Protein AF-0000000080867134 (afdb_homodimer)

Nearest PDB structures (foldseek):
  7kyp-assembly4_N  TM=9.190E-01  e=9.800E-17  Streptococcus pneumoniae D39
  7kyo-assembly1_C-2  TM=9.213E-01  e=9.817E-16  Streptococcus pneumoniae D39
  5b58-assembly1_B  TM=7.676E-01  e=1.416E-04  Burkholderia cenocepacia J2315
  4g1u-assembly1_B  TM=7.050E-01  e=8.780E-05  Yersinia pestis
  7lb8-assembly1_B  TM=6.379E-01  e=5.220E-04  Escherichia coli K-12

Foldseek 3Di:
DDLVVLCPDPLLVQLLLLLLLLLQLLLQLLLLCVLQVNLLLLLLLLLLLLQLLLVLCVVVVDPPLVSSLVRSLVRSLVLSVQLVCCVVVHVDDSVVSSVVSSCVSNVNNVVSLVVVVVVPDPCNVVSVCLAFADSSPRDPVLSVVSVVLSVVLVVVCVVCVVVSVCLSPPVPVSVVVVHPSVVVVSVSSSSSSSSSSSCSRNGHSNLSSLSNHLLLLLLVLADDDSVSSSVSSSVLSSVLSSVLSSVPSVDPPDRSNVSSSVSSNVSNLVSLCPRPPRHPVVVVVVVVVVVLVVLLLVLLLVLLVVCVVVVHQFDFAAQVVSCVVVVHRCVVSLVVCVVVVQKDWDADPPPDPDDRTTITGDPVSNVVNVVSCVVVVVVVD/DDLVVLCPDPLLVLLLLLLLLLLQLLLQLLLLCVLQVNLLLLLLLLLLLLQLLLVLCVVVVDPPLVSSLVRSLVRSLVLSVQLVCCVVVHVDDSVVSSVVSSCVSNVNNVVSLVVVVVVPDPCNVVSVCLAFADSSPRDPVLSVVSVVLSVVLVVVCVVCVVVSVCCSNPVPVCVVVVHPSVVVVSVSSSSSSSSSSSCSRNGHSNLSSLSNHLLLLLLVLADDDSVSSSVSSSVLSSVLSNVLSSVPSVDPPDRSNVSSSVSSNVSSLVSQCPRPPRHPVVVVVVVVVVVLVVLLLVLLLVLLVVCVVVVHQFDFAAQVVSCVVVVHRCVVSLVVCVVVVQKDWDADPDPDPDDRTTITGDPVSNVVNVVSCVVVVVVVD

Structure (mmCIF, N/CA/C/O backbone):
data_AF-0000000080867134-model_v1
#
loop_
_entity.id
_entity.type
_entity.pdbx_description
1 polymer 'Metal ABC transporter permease'
#
loop_
_atom_site.group_PDB
_atom_site.id
_atom_site.type_symbol
_atom_site.label_atom_id
_atom_site.label_alt_id
_atom_site.label_comp_id
_atom_site.label_asym_id
_atom_site.label_entity_id
_atom_site.label_seq_id
_atom_site.pdbx_PDB_ins_code
_atom_site.Cartn_x
_atom_site.Cartn_y
_atom_site.Cartn_z
_atom_site.occupancy
_atom_site.B_iso_or_equiv
_atom_site.auth_seq_id
_atom_site.auth_comp_id
_atom_site.auth_asym_id
_atom_site.auth_atom_id
_atom_site.pdbx_PDB_model_num
ATOM 1 N N . MET A 1 1 ? -21.453 -32.844 6.188 1 52.16 1 MET A N 1
ATOM 2 C CA . MET A 1 1 ? -20.531 -33.125 7.277 1 52.16 1 MET A CA 1
ATOM 3 C C . MET A 1 1 ? -20.672 -32.094 8.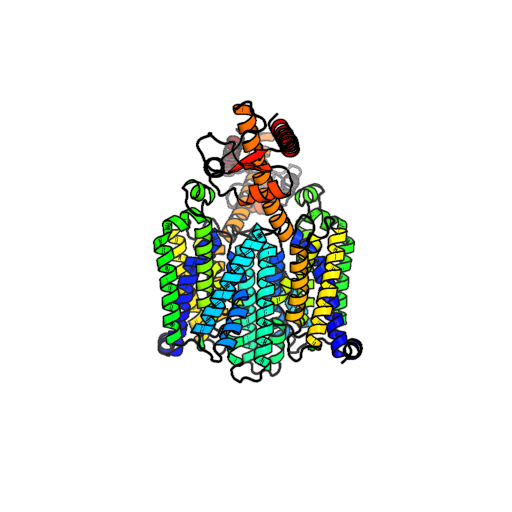391 1 52.16 1 MET A C 1
ATOM 5 O O . MET A 1 1 ? -20.797 -30.891 8.133 1 52.16 1 MET A O 1
ATOM 9 N N . SER A 1 2 ? -21.016 -32.406 9.539 1 59 2 SER A N 1
ATOM 10 C CA . SER A 1 2 ? -21.219 -31.562 10.711 1 59 2 SER A CA 1
ATOM 11 C C . SER A 1 2 ? -19.969 -30.781 11.062 1 59 2 SER A C 1
ATOM 13 O O . SER A 1 2 ? -18.859 -31.188 10.695 1 59 2 SER A O 1
ATOM 15 N N . VAL A 1 3 ? -20.047 -29.5 11.375 1 64.44 3 VAL A N 1
ATOM 16 C CA . VAL A 1 3 ? -18.938 -28.641 11.82 1 64.44 3 VAL A CA 1
ATOM 17 C C . VAL A 1 3 ? -18.031 -29.422 12.766 1 64.44 3 VAL A C 1
ATOM 19 O O . VAL A 1 3 ? -16.812 -29.297 12.711 1 64.44 3 VAL A O 1
ATOM 22 N N . VAL A 1 4 ? -18.641 -30.328 13.484 1 60.44 4 VAL A N 1
ATOM 23 C CA . VAL A 1 4 ? -17.906 -31.109 14.484 1 60.44 4 VAL A CA 1
ATOM 24 C C . VAL A 1 4 ? -17.078 -32.188 13.789 1 60.44 4 VAL A C 1
ATOM 26 O O . VAL A 1 4 ? -15.938 -32.438 14.188 1 60.44 4 VAL A O 1
ATOM 29 N N . GLU A 1 5 ? -17.594 -32.75 12.891 1 63.44 5 GLU A N 1
ATOM 30 C CA . GLU A 1 5 ? -16.859 -33.75 12.133 1 63.44 5 GLU A CA 1
ATOM 31 C C . GLU A 1 5 ? -15.688 -33.125 11.367 1 63.44 5 GLU A C 1
ATOM 33 O O . GLU A 1 5 ? -14.625 -33.75 11.242 1 63.44 5 GLU A O 1
ATOM 38 N N . LEU A 1 6 ? -15.906 -31.984 10.977 1 65.31 6 LEU A N 1
ATOM 39 C CA . LEU A 1 6 ? -14.891 -31.25 10.234 1 65.31 6 LEU A CA 1
ATOM 40 C C . LEU A 1 6 ? -13.719 -30.875 11.141 1 65.31 6 LEU A C 1
ATOM 42 O O . LEU A 1 6 ? -12.555 -30.969 10.734 1 65.31 6 LEU A O 1
ATOM 46 N N . LEU A 1 7 ? -14.102 -30.609 12.398 1 65.25 7 LEU A N 1
ATOM 47 C CA . LEU A 1 7 ? -13.07 -30.234 13.352 1 65.25 7 LEU A CA 1
ATOM 48 C C . LEU A 1 7 ? -12.297 -31.453 13.844 1 65.25 7 LEU A C 1
ATOM 50 O O . LEU A 1 7 ? -11.242 -31.312 14.469 1 65.25 7 LEU A O 1
ATOM 54 N N . SER A 1 8 ? -12.797 -32.531 13.469 1 68 8 SER A N 1
ATOM 55 C CA . SER A 1 8 ? -12.133 -33.75 13.898 1 68 8 SER A CA 1
ATOM 56 C C . SER A 1 8 ? -11.039 -34.156 12.922 1 68 8 SER A C 1
ATOM 58 O O . SER A 1 8 ? -10.172 -34.969 13.258 1 68 8 SER A O 1
ATOM 60 N N . ASP A 1 9 ? -11.07 -33.562 11.891 1 77.75 9 ASP A N 1
ATOM 61 C CA . ASP A 1 9 ? -10.016 -33.844 10.922 1 77.75 9 ASP A CA 1
ATOM 62 C C . ASP A 1 9 ? -8.727 -33.125 11.289 1 77.75 9 ASP A C 1
ATOM 64 O O . ASP A 1 9 ? -8.75 -31.938 11.656 1 77.75 9 ASP A O 1
ATOM 68 N N . TYR A 1 10 ? -7.73 -33.844 11.422 1 78.19 10 TYR A N 1
ATOM 69 C CA . TYR A 1 10 ? -6.41 -33.375 11.844 1 78.19 10 TYR A CA 1
ATOM 70 C C . TYR A 1 10 ? -5.98 -32.156 11.039 1 78.19 10 TYR A C 1
ATOM 72 O O . TYR A 1 10 ? -5.504 -31.188 11.602 1 78.19 10 TYR A O 1
ATOM 80 N N . THR A 1 11 ? -6.242 -32.156 9.844 1 80.25 11 THR A N 1
ATOM 81 C CA . THR A 1 11 ? -5.836 -31.078 8.969 1 80.25 11 THR A CA 1
ATOM 82 C C . THR A 1 11 ? -6.641 -29.828 9.258 1 80.25 11 THR A C 1
ATOM 84 O O . THR A 1 11 ? -6.086 -28.719 9.32 1 80.25 11 THR A O 1
ATOM 87 N N . ILE A 1 12 ? -7.887 -30.047 9.531 1 83.19 12 ILE A N 1
ATOM 88 C CA . ILE A 1 12 ? -8.75 -28.906 9.781 1 83.19 12 ILE A CA 1
ATOM 89 C C . ILE A 1 12 ? -8.414 -28.297 11.141 1 83.19 12 ILE A C 1
ATOM 91 O O . ILE A 1 12 ? -8.422 -27.062 11.297 1 83.19 12 ILE A O 1
ATOM 95 N N . GLN A 1 13 ? -8.078 -29.062 12.047 1 86.06 13 GLN A N 1
ATOM 96 C CA . GLN A 1 13 ? -7.691 -28.578 13.367 1 86.06 13 GLN A CA 1
ATOM 97 C C . GLN A 1 13 ? -6.43 -27.719 13.289 1 86.06 13 GLN A C 1
ATOM 99 O O . GLN A 1 13 ? -6.328 -26.688 13.961 1 86.06 13 GLN A O 1
ATOM 104 N N . ASN A 1 14 ? -5.543 -28.172 12.516 1 87.06 14 ASN A N 1
ATOM 105 C CA . ASN A 1 14 ? -4.297 -27.422 12.359 1 87.06 14 ASN A CA 1
ATOM 106 C C . ASN A 1 14 ? -4.527 -26.078 11.672 1 87.06 14 ASN A C 1
ATOM 108 O O . ASN A 1 14 ? -3.963 -25.062 12.086 1 87.06 14 ASN A O 1
ATOM 112 N N . VAL A 1 15 ? -5.359 -26.141 10.734 1 87.12 15 VAL A N 1
ATOM 113 C CA . VAL A 1 15 ? -5.629 -24.922 9.969 1 87.12 15 VAL A CA 1
ATOM 114 C C . VAL A 1 15 ? -6.391 -23.922 10.844 1 87.12 15 VAL A C 1
ATOM 116 O O . VAL A 1 15 ? -6.086 -22.734 10.844 1 87.12 15 VAL A O 1
ATOM 119 N N . VAL A 1 16 ? -7.281 -24.438 11.617 1 89.62 16 VAL A N 1
ATOM 120 C CA . VAL A 1 16 ? -8.086 -23.578 12.484 1 89.62 16 VAL A CA 1
ATOM 121 C C . VAL A 1 16 ? -7.211 -22.984 13.586 1 89.62 16 VAL A C 1
ATOM 123 O O . VAL A 1 16 ? -7.324 -21.812 13.914 1 89.62 16 VAL A O 1
ATOM 126 N N . ALA A 1 17 ? -6.383 -23.766 14.117 1 90.94 17 ALA A N 1
ATOM 127 C CA . ALA A 1 17 ? -5.469 -23.297 15.156 1 90.94 17 ALA A CA 1
ATOM 128 C C . ALA A 1 17 ? -4.512 -22.25 14.609 1 90.94 17 ALA A C 1
ATOM 130 O O . ALA A 1 17 ? -4.234 -21.234 15.273 1 90.94 17 ALA A O 1
ATOM 131 N N . GLY A 1 18 ? -4.051 -22.5 13.438 1 90 18 GLY A N 1
ATOM 132 C CA . GLY A 1 18 ? -3.18 -21.531 12.789 1 90 18 GLY A CA 1
ATOM 133 C C . GLY A 1 18 ? -3.871 -20.219 12.492 1 90 18 GLY A C 1
ATOM 134 O O . GLY A 1 18 ? -3.297 -19.141 12.703 1 90 18 GLY A O 1
ATOM 135 N N . ALA A 1 19 ? -5.059 -20.359 12.031 1 91.69 19 ALA A N 1
ATOM 136 C CA . ALA A 1 19 ? -5.836 -19.156 11.719 1 91.69 19 ALA A CA 1
ATOM 137 C C . ALA A 1 19 ? -6.145 -18.359 12.984 1 91.69 19 ALA A C 1
ATOM 139 O O . ALA A 1 19 ? -6.141 -17.125 12.961 1 91.69 19 ALA A O 1
ATOM 140 N N . ALA A 1 20 ? -6.371 -19.078 14.023 1 93.31 20 ALA A N 1
ATOM 141 C CA . ALA A 1 20 ? -6.645 -18.422 15.297 1 93.31 20 ALA A CA 1
ATOM 142 C C . ALA A 1 20 ? -5.414 -17.672 15.812 1 93.31 20 ALA A C 1
ATOM 144 O O . ALA A 1 20 ? -5.523 -16.547 16.297 1 93.31 20 ALA A O 1
ATOM 145 N N . LEU A 1 21 ? -4.309 -18.297 15.727 1 93.31 21 LEU A N 1
ATOM 146 C CA . LEU A 1 21 ? -3.064 -17.672 16.156 1 93.31 21 LEU A CA 1
ATOM 147 C C . LEU A 1 21 ? -2.742 -16.438 15.32 1 93.31 21 LEU A C 1
ATOM 149 O O . LEU A 1 21 ? -2.342 -15.406 15.852 1 93.31 21 LEU A O 1
ATOM 153 N N . LEU A 1 22 ? -2.953 -16.609 14.055 1 91.88 22 LEU A N 1
ATOM 154 C CA . LEU A 1 22 ? -2.736 -15.492 13.141 1 91.88 22 LEU A CA 1
ATOM 155 C C . LEU A 1 22 ? -3.674 -14.336 13.469 1 91.88 22 LEU A C 1
ATOM 157 O O . LEU A 1 22 ? -3.248 -13.172 13.492 1 91.88 22 LEU A O 1
ATOM 161 N N . GLY A 1 23 ? -4.91 -14.711 13.664 1 93.88 23 GLY A N 1
ATOM 162 C CA . GLY A 1 23 ? -5.883 -13.688 14.008 1 93.88 23 GLY A CA 1
ATOM 163 C C . GLY A 1 23 ? -5.547 -12.961 15.297 1 93.88 23 GLY A C 1
ATOM 164 O O . GLY A 1 23 ? -5.734 -11.742 15.398 1 93.88 23 GLY A O 1
ATOM 165 N N . LEU A 1 24 ? -5.031 -13.664 16.219 1 94.75 24 LEU A N 1
ATOM 166 C CA . LEU A 1 24 ? -4.684 -13.109 17.516 1 94.75 24 LEU A CA 1
ATOM 167 C C . LEU A 1 24 ? -3.527 -12.117 17.391 1 94.75 24 LEU A C 1
ATOM 169 O O . LEU A 1 24 ? -3.637 -10.969 17.828 1 94.75 24 LEU A O 1
ATOM 173 N N . VAL A 1 25 ? -2.502 -12.539 16.766 1 94.12 25 VAL A N 1
ATOM 174 C CA . VAL A 1 25 ? -1.304 -11.711 16.688 1 94.12 25 VAL A CA 1
ATOM 175 C C . VAL A 1 25 ? -1.564 -10.523 15.766 1 94.12 25 VAL A C 1
ATOM 177 O O . VAL A 1 25 ? -1.157 -9.398 16.062 1 94.12 25 VAL A O 1
ATOM 180 N N . SER A 1 26 ? -2.236 -10.734 14.68 1 93.06 26 SER A N 1
ATOM 181 C CA . SER A 1 26 ? -2.523 -9.656 13.734 1 93.06 26 SER A CA 1
ATOM 182 C C . SER A 1 26 ? -3.502 -8.648 14.328 1 93.06 26 SER A C 1
ATOM 184 O O . SER A 1 26 ? -3.393 -7.449 14.078 1 93.06 26 SER A O 1
ATOM 186 N N . GLY A 1 27 ? -4.449 -9.18 15.062 1 93.5 27 GLY A N 1
ATOM 187 C CA . GLY A 1 27 ? -5.387 -8.281 15.719 1 93.5 27 GLY A CA 1
ATOM 188 C C . GLY A 1 27 ? -4.723 -7.34 16.703 1 93.5 27 GLY A C 1
ATOM 189 O O . GLY A 1 27 ? -4.949 -6.129 16.672 1 93.5 27 GLY A O 1
ATOM 190 N N . VAL A 1 28 ? -3.861 -7.852 17.5 1 94.69 28 VAL A N 1
ATOM 191 C CA . VAL A 1 28 ? -3.213 -7.078 18.547 1 94.69 28 VAL A CA 1
ATOM 192 C C . VAL A 1 28 ? -2.215 -6.098 17.938 1 94.69 28 VAL A C 1
ATOM 194 O O . VAL A 1 28 ? -2.275 -4.895 18.188 1 94.69 28 VAL A O 1
ATOM 197 N N . LEU A 1 29 ? -1.402 -6.613 17.094 1 92.94 29 LEU A N 1
ATOM 198 C CA . LEU A 1 29 ? -0.36 -5.77 16.516 1 92.94 29 LEU A CA 1
ATOM 199 C C . LEU A 1 29 ? -0.943 -4.82 15.477 1 92.94 29 LEU A C 1
ATOM 201 O O . LEU A 1 29 ? -0.437 -3.709 15.289 1 92.94 29 LEU A O 1
ATOM 205 N N . GLY A 1 30 ? -1.956 -5.305 14.828 1 92.25 30 GLY A N 1
ATOM 206 C CA . GLY A 1 30 ? -2.623 -4.465 13.844 1 92.25 30 GLY A CA 1
ATOM 207 C C . GLY A 1 30 ? -3.213 -3.201 14.43 1 92.25 30 GLY A C 1
ATOM 208 O O . GLY A 1 30 ? -3.25 -2.158 13.773 1 92.25 30 GLY A O 1
ATOM 209 N N . THR A 1 31 ? -3.658 -3.234 15.656 1 93.12 31 THR A N 1
ATOM 210 C CA . THR A 1 31 ? -4.23 -2.072 16.328 1 93.12 31 THR A CA 1
ATOM 211 C C . THR A 1 31 ? -3.189 -0.961 16.453 1 93.12 31 THR A C 1
ATOM 213 O O . THR A 1 31 ? -3.484 0.207 16.188 1 93.12 31 THR A O 1
ATOM 216 N N . PHE A 1 32 ? -2.039 -1.331 16.781 1 91 32 PHE A N 1
ATOM 217 C CA . PHE A 1 32 ? -0.985 -0.336 16.938 1 91 32 PHE A CA 1
ATOM 218 C C . PHE A 1 32 ? -0.553 0.207 15.578 1 91 32 PHE A C 1
ATOM 220 O O . PHE A 1 32 ? -0.25 1.396 15.445 1 91 32 PHE A O 1
ATOM 227 N N . ALA A 1 33 ? -0.573 -0.663 14.633 1 88.25 33 ALA A N 1
ATOM 228 C CA . ALA A 1 33 ? -0.184 -0.241 13.289 1 88.25 33 ALA A CA 1
ATOM 229 C C . ALA A 1 33 ? -1.191 0.748 12.711 1 88.25 33 ALA A C 1
ATOM 231 O O . ALA A 1 33 ? -0.809 1.75 12.102 1 88.25 33 ALA A O 1
ATOM 232 N N . VAL A 1 34 ? -2.434 0.5 12.945 1 87.56 34 VAL A N 1
ATOM 233 C CA . VAL A 1 34 ? -3.496 1.35 12.414 1 87.56 34 VAL A CA 1
ATOM 234 C C . VAL A 1 34 ? -3.498 2.689 13.141 1 87.56 34 VAL A C 1
ATOM 236 O O . VAL A 1 34 ? -3.654 3.742 12.523 1 87.56 34 VAL A O 1
ATOM 239 N N . LEU A 1 35 ? -3.252 2.705 14.406 1 86.56 35 LEU A N 1
ATOM 240 C CA . LEU A 1 35 ? -3.266 3.926 15.203 1 86.56 35 LEU A CA 1
ATOM 241 C C . LEU A 1 35 ? -2.092 4.828 14.836 1 86.56 35 LEU A C 1
ATOM 243 O O . LEU A 1 35 ? -2.201 6.055 14.906 1 86.56 35 LEU A O 1
ATOM 247 N N . ARG A 1 36 ? -1.075 4.145 14.391 1 83.94 36 ARG A N 1
ATOM 248 C CA . ARG A 1 36 ? 0.116 4.914 14.039 1 83.94 36 ARG A CA 1
ATOM 249 C C . ARG A 1 36 ? 0.132 5.25 12.555 1 83.94 36 ARG A C 1
ATOM 251 O O . ARG A 1 36 ? 1.113 5.797 12.047 1 83.94 36 ARG A O 1
ATOM 258 N N . GLN A 1 37 ? -0.841 4.891 11.82 1 81.62 37 GLN A N 1
ATOM 259 C CA . GLN A 1 37 ? -0.986 5.152 10.391 1 81.62 37 GLN A CA 1
ATOM 260 C C . GLN A 1 37 ? 0.133 4.488 9.594 1 81.62 37 GLN A C 1
ATOM 262 O O . GLN A 1 37 ? 0.739 5.117 8.727 1 81.62 37 GLN A O 1
ATOM 267 N N . GLN A 1 38 ? 0.43 3.293 10.031 1 80 38 GLN A N 1
ATOM 268 C CA . GLN A 1 38 ? 1.457 2.492 9.375 1 80 38 GLN A CA 1
ATOM 269 C C . GLN A 1 38 ? 0.881 1.177 8.859 1 80 38 GLN A C 1
ATOM 271 O O . GLN A 1 38 ? 1.537 0.135 8.93 1 80 38 GLN A O 1
ATOM 276 N N . SER A 1 39 ? -0.317 1.289 8.461 1 80.44 39 SER A N 1
ATOM 277 C CA . SER A 1 39 ? -0.999 0.071 8.031 1 80.44 39 SER A CA 1
ATOM 278 C C . SER A 1 39 ? -0.386 -0.489 6.754 1 80.44 39 SER A C 1
ATOM 280 O O . SER A 1 39 ? -0.326 -1.706 6.57 1 80.44 39 SER A O 1
ATOM 282 N N . LEU A 1 40 ? 0.168 0.458 5.965 1 82.19 40 LEU A N 1
ATOM 283 C CA . LEU A 1 40 ? 0.701 0.026 4.676 1 82.19 40 LEU A CA 1
ATOM 284 C C . LEU A 1 40 ? 2.131 -0.485 4.824 1 82.19 40 LEU A C 1
ATOM 286 O O . LEU A 1 40 ? 2.678 -1.083 3.895 1 82.19 40 LEU A O 1
ATOM 290 N N . LEU A 1 41 ? 2.621 -0.274 6.023 1 83.62 41 LEU A N 1
ATOM 291 C CA . LEU A 1 41 ? 3.928 -0.846 6.324 1 83.62 41 LEU A CA 1
ATOM 292 C C . LEU A 1 41 ? 3.867 -2.369 6.328 1 83.62 41 LEU A C 1
ATOM 294 O O . LEU A 1 41 ? 4.805 -3.033 5.875 1 83.62 41 LEU A O 1
ATOM 298 N N . GLY A 1 42 ? 2.789 -2.875 6.879 1 83.62 42 GLY A N 1
ATOM 299 C CA . GLY A 1 42 ? 2.59 -4.316 6.859 1 83.62 42 GLY A CA 1
ATOM 300 C C . GLY A 1 42 ? 2.59 -4.898 5.457 1 83.62 42 GLY A C 1
ATOM 301 O O . GLY A 1 42 ? 3.143 -5.977 5.23 1 83.62 42 GLY A O 1
ATOM 302 N N . ASP A 1 43 ? 2.043 -4.156 4.613 1 86.56 43 ASP A N 1
ATOM 303 C CA . ASP A 1 43 ? 2 -4.594 3.219 1 86.56 43 ASP A CA 1
ATOM 304 C C . ASP A 1 43 ? 3.402 -4.652 2.619 1 86.56 43 ASP A C 1
ATOM 306 O O . ASP A 1 43 ? 3.748 -5.613 1.931 1 86.56 43 ASP A O 1
ATOM 310 N N . THR A 1 44 ? 4.125 -3.633 2.861 1 88.25 44 THR A N 1
ATOM 311 C CA . THR A 1 44 ? 5.496 -3.562 2.373 1 88.25 44 THR A CA 1
ATOM 312 C C . THR A 1 44 ? 6.332 -4.703 2.947 1 88.25 44 THR A C 1
ATOM 314 O O . THR A 1 44 ? 7.074 -5.367 2.217 1 88.25 44 THR A O 1
ATOM 317 N N . MET A 1 45 ? 6.113 -4.977 4.129 1 89.25 45 MET A N 1
ATOM 318 C CA . MET A 1 45 ? 6.91 -6 4.801 1 89.25 45 MET A CA 1
ATOM 319 C C . MET A 1 45 ? 6.547 -7.391 4.289 1 89.25 45 MET A C 1
ATOM 321 O O . MET A 1 45 ? 7.418 -8.25 4.137 1 89.25 45 MET A O 1
ATOM 325 N N . SER A 1 46 ? 5.312 -7.586 4.09 1 89.12 46 SER A N 1
ATOM 326 C CA . SER A 1 46 ? 4.875 -8.891 3.611 1 89.12 46 SER A CA 1
ATOM 327 C C . SER A 1 46 ? 5.449 -9.195 2.229 1 89.12 46 SER A C 1
ATOM 329 O O . SER A 1 46 ? 5.875 -10.32 1.959 1 89.12 46 SER A O 1
ATOM 331 N N . HIS A 1 47 ? 5.465 -8.242 1.432 1 88.81 47 HIS A N 1
ATOM 332 C CA . HIS A 1 47 ? 6.031 -8.43 0.102 1 88.81 47 HIS A CA 1
ATOM 333 C C . HIS A 1 47 ? 7.551 -8.562 0.165 1 88.81 47 HIS A C 1
ATOM 335 O O . HIS A 1 47 ? 8.141 -9.328 -0.602 1 88.81 47 HIS A O 1
ATOM 341 N N . ALA A 1 48 ? 8.086 -7.836 1.051 1 92 48 ALA A N 1
ATOM 342 C CA . ALA A 1 48 ? 9.539 -7.863 1.198 1 92 48 ALA A CA 1
ATOM 343 C C . ALA A 1 48 ? 10 -9.172 1.835 1 92 48 ALA A C 1
ATOM 345 O O . ALA A 1 48 ? 11.195 -9.477 1.834 1 92 48 ALA A O 1
ATOM 346 N N . ALA A 1 49 ? 9.117 -9.883 2.312 1 89.75 49 ALA A N 1
ATOM 347 C CA . ALA A 1 49 ? 9.453 -11.164 2.93 1 89.75 49 ALA A CA 1
ATOM 348 C C . ALA A 1 49 ? 9.742 -12.227 1.872 1 89.75 49 ALA A C 1
ATOM 350 O O . ALA A 1 49 ? 10.406 -13.227 2.15 1 89.75 49 ALA A O 1
ATOM 351 N N . LEU A 1 50 ? 9.328 -12.039 0.7 1 87.38 50 LEU A N 1
ATOM 352 C CA . LEU A 1 50 ? 9.422 -13.047 -0.347 1 87.38 50 LEU A CA 1
ATOM 353 C C . LEU A 1 50 ? 10.883 -13.352 -0.683 1 87.38 50 LEU A C 1
ATOM 355 O O . LEU A 1 50 ? 11.281 -14.516 -0.765 1 87.38 50 LEU A O 1
ATOM 359 N N . PRO A 1 51 ? 11.68 -12.32 -0.921 1 90 51 PRO A N 1
ATOM 360 C CA . PRO A 1 51 ? 13.078 -12.656 -1.194 1 90 51 PRO A CA 1
ATOM 361 C C . PRO A 1 51 ? 13.742 -13.414 -0.047 1 90 51 PRO A C 1
ATOM 363 O O . PRO A 1 51 ? 14.609 -14.258 -0.28 1 90 51 PRO A O 1
ATOM 366 N N . GLY A 1 52 ? 13.375 -13.117 1.139 1 89.12 52 GLY A N 1
ATOM 367 C CA . GLY A 1 52 ? 13.906 -13.852 2.279 1 89.12 52 GLY A CA 1
ATOM 368 C C . GLY A 1 52 ? 13.461 -15.305 2.309 1 89.12 52 GLY A C 1
ATOM 369 O O . GLY A 1 52 ? 14.25 -16.188 2.648 1 89.12 52 GLY A O 1
ATOM 370 N N . VAL A 1 53 ? 12.234 -15.508 1.942 1 84.62 53 VAL A N 1
ATOM 371 C CA . VAL A 1 53 ? 11.719 -16.875 1.85 1 84.62 53 VAL A CA 1
ATOM 372 C C . VAL A 1 53 ? 12.492 -17.641 0.786 1 84.62 53 VAL A C 1
ATOM 374 O O . VAL A 1 53 ? 12.883 -18.797 1.008 1 84.62 53 VAL A O 1
ATOM 377 N N . CYS A 1 54 ? 12.727 -16.984 -0.319 1 86.19 54 CYS A N 1
ATOM 378 C CA . CYS A 1 54 ? 13.438 -17.625 -1.418 1 86.19 54 CYS A CA 1
ATOM 379 C C . CYS A 1 54 ? 14.891 -17.891 -1.045 1 86.19 54 CYS A C 1
ATOM 381 O O . CYS A 1 54 ? 15.422 -18.953 -1.325 1 86.19 54 CYS A O 1
ATOM 383 N N . LEU A 1 55 ? 15.453 -16.938 -0.418 1 86.94 55 LEU A N 1
ATOM 384 C CA . LEU A 1 55 ? 16.844 -17.094 0.003 1 86.94 55 LEU A CA 1
ATOM 385 C C . LEU A 1 55 ? 16.953 -18.188 1.064 1 86.94 55 LEU A C 1
ATOM 387 O O . LEU A 1 55 ? 17.922 -18.953 1.058 1 86.94 55 LEU A O 1
ATOM 391 N N . GLY A 1 56 ? 16.047 -18.156 2 1 83.06 56 GLY A N 1
ATOM 392 C CA . GLY A 1 56 ? 16.031 -19.219 2.994 1 83.06 56 GLY A CA 1
ATOM 393 C C . GLY A 1 56 ? 15.898 -20.594 2.385 1 83.06 56 GLY A C 1
ATOM 394 O O . GLY A 1 56 ? 16.531 -21.547 2.844 1 83.06 56 GLY A O 1
ATOM 395 N N . PHE A 1 57 ? 15.094 -20.672 1.34 1 79.5 57 PHE A N 1
ATOM 396 C CA . PHE A 1 57 ? 14.898 -21.938 0.638 1 79.5 57 PHE A CA 1
ATOM 397 C C . PHE A 1 57 ? 16.172 -22.359 -0.074 1 79.5 57 PHE A C 1
ATOM 399 O O . PHE A 1 57 ? 16.531 -23.547 -0.063 1 79.5 57 PHE A O 1
ATOM 406 N N . ILE A 1 58 ? 16.828 -21.438 -0.654 1 80.25 58 ILE A N 1
ATOM 407 C CA . ILE A 1 58 ? 18.047 -21.719 -1.409 1 80.25 58 ILE A CA 1
ATOM 408 C C . ILE A 1 58 ? 19.141 -22.188 -0.456 1 80.25 58 ILE A C 1
ATOM 410 O O . ILE A 1 58 ? 19.875 -23.125 -0.752 1 80.25 58 ILE A O 1
ATOM 414 N N . ILE A 1 59 ? 19.234 -21.516 0.657 1 80.5 59 ILE A N 1
ATOM 415 C CA . ILE A 1 59 ? 20.297 -21.812 1.616 1 80.5 59 ILE A CA 1
ATOM 416 C C . ILE A 1 59 ? 20.016 -23.141 2.307 1 80.5 59 ILE A C 1
ATOM 418 O O . ILE A 1 59 ? 20.922 -23.953 2.488 1 80.5 59 ILE A O 1
ATOM 422 N N . ALA A 1 60 ? 18.797 -23.297 2.75 1 74.31 60 ALA A N 1
ATOM 423 C CA . ALA A 1 60 ? 18.453 -24.516 3.486 1 74.31 60 ALA A CA 1
ATOM 424 C C . ALA A 1 60 ? 18.359 -25.719 2.549 1 74.31 60 ALA A C 1
ATOM 426 O O . ALA A 1 60 ? 18.609 -26.859 2.963 1 74.31 60 ALA A O 1
ATOM 427 N N . GLY A 1 61 ? 18.266 -25.453 1.264 1 63.66 61 GLY A N 1
ATOM 428 C CA . GLY A 1 61 ? 18.172 -26.531 0.288 1 63.66 61 GLY A CA 1
ATOM 429 C C . GLY A 1 61 ? 16.906 -27.359 0.445 1 63.66 61 GLY A C 1
ATOM 430 O O . GLY A 1 61 ? 16.562 -28.156 -0.436 1 63.66 61 GLY A O 1
ATOM 431 N N . THR A 1 62 ? 16.375 -27.375 1.746 1 62.69 62 THR A N 1
ATOM 432 C CA . THR A 1 62 ? 15.18 -28.141 2.025 1 62.69 62 THR A CA 1
ATOM 433 C C . THR A 1 62 ? 14.055 -27.234 2.531 1 62.69 62 THR A C 1
ATOM 435 O O . THR A 1 62 ? 14.297 -26.078 2.855 1 62.69 62 THR A O 1
ATOM 438 N N . ARG A 1 63 ? 12.867 -27.734 2.453 1 63.44 63 ARG A N 1
ATOM 439 C CA . ARG A 1 63 ? 11.672 -27.031 2.895 1 63.44 63 ARG A CA 1
ATOM 440 C C . ARG A 1 63 ? 11.641 -26.906 4.414 1 63.44 63 ARG A C 1
ATOM 442 O O . ARG A 1 63 ? 10.633 -27.234 5.043 1 63.44 63 ARG A O 1
ATOM 449 N N . GLU A 1 64 ? 12.797 -26.625 4.902 1 68.38 64 GLU A N 1
ATOM 450 C CA . GLU A 1 64 ? 12.734 -26.406 6.344 1 68.38 64 GLU A CA 1
ATOM 451 C C . GLU A 1 64 ? 12.102 -25.047 6.66 1 68.38 64 GLU A C 1
ATOM 453 O O . GLU A 1 64 ? 12.641 -24 6.297 1 68.38 64 GLU A O 1
ATOM 458 N N . ILE A 1 65 ? 11.031 -25.016 7.266 1 69.19 65 ILE A N 1
ATOM 459 C CA . ILE A 1 65 ? 10.18 -23.859 7.527 1 69.19 65 ILE A CA 1
ATOM 460 C C . ILE A 1 65 ? 10.922 -22.859 8.414 1 69.19 65 ILE A C 1
ATOM 462 O O . ILE A 1 65 ? 10.758 -21.656 8.266 1 69.19 65 ILE A O 1
ATOM 466 N N . GLY A 1 66 ? 11.859 -23.438 9.242 1 72.56 66 GLY A N 1
ATOM 467 C CA . GLY A 1 66 ? 12.586 -22.547 10.133 1 72.56 66 GLY A CA 1
ATOM 468 C C . GLY A 1 66 ? 13.484 -21.562 9.398 1 72.56 66 GLY A C 1
ATOM 469 O O . GLY A 1 66 ? 13.461 -20.359 9.672 1 72.56 66 GLY A O 1
ATOM 470 N N . SER A 1 67 ? 14.211 -22.094 8.406 1 77.75 67 SER A N 1
ATOM 471 C CA . SER A 1 67 ? 15.117 -21.25 7.641 1 77.75 67 SER A CA 1
ATOM 472 C C . SER A 1 67 ? 14.344 -20.281 6.75 1 77.75 67 SER A C 1
ATOM 474 O O . SER A 1 67 ? 14.75 -19.141 6.578 1 77.75 67 SER A O 1
ATOM 476 N N . ILE A 1 68 ? 13.242 -20.734 6.32 1 80.69 68 ILE A N 1
ATOM 477 C CA . ILE A 1 68 ? 12.406 -19.922 5.445 1 80.69 68 ILE A CA 1
ATOM 478 C C . ILE A 1 68 ? 11.797 -18.766 6.238 1 80.69 68 ILE A C 1
ATOM 480 O O . ILE A 1 68 ? 11.812 -17.609 5.781 1 80.69 68 ILE A O 1
ATOM 484 N N . LEU A 1 69 ? 11.43 -19.047 7.414 1 81.06 69 LEU A N 1
ATOM 485 C CA . LEU A 1 69 ? 10.805 -18.031 8.258 1 81.06 69 LEU A CA 1
ATOM 486 C C . LEU A 1 69 ? 11.836 -17 8.711 1 81.06 69 LEU A C 1
ATOM 488 O O . LEU A 1 69 ? 11.531 -15.812 8.789 1 81.06 69 LEU A O 1
ATOM 492 N N . LEU A 1 70 ? 12.961 -17.484 8.938 1 83.88 70 LEU A N 1
ATOM 493 C CA . LEU A 1 70 ? 14.023 -16.578 9.344 1 83.88 70 LEU A CA 1
ATOM 494 C C . LEU A 1 70 ? 14.422 -15.664 8.195 1 83.88 70 LEU A C 1
ATOM 496 O O . LEU A 1 70 ? 14.734 -14.484 8.406 1 83.88 70 LEU A O 1
ATOM 500 N N . GLY A 1 71 ? 14.531 -16.266 7.078 1 86.88 71 GLY A N 1
ATOM 501 C CA . GLY A 1 71 ? 14.812 -15.445 5.91 1 86.88 71 GLY A CA 1
ATOM 502 C C . GLY A 1 71 ? 13.75 -14.383 5.656 1 86.88 71 GLY A C 1
ATOM 503 O O . GLY A 1 71 ? 14.078 -13.234 5.371 1 86.88 71 GLY A O 1
ATOM 504 N N . ALA A 1 72 ? 12.484 -14.805 5.801 1 87.94 72 ALA A N 1
ATOM 505 C CA . ALA A 1 72 ? 11.367 -13.883 5.625 1 87.94 72 ALA A CA 1
ATOM 506 C C . ALA A 1 72 ? 11.43 -12.742 6.637 1 87.94 72 ALA A C 1
ATOM 508 O O . ALA A 1 72 ? 11.211 -11.578 6.285 1 87.94 72 ALA A O 1
ATOM 509 N N . LEU A 1 73 ? 11.781 -13.109 7.852 1 87.38 73 LEU A N 1
ATOM 510 C CA . LEU A 1 73 ? 11.883 -12.109 8.906 1 87.38 73 LEU A CA 1
ATOM 511 C C . LEU A 1 73 ? 13.023 -11.141 8.633 1 87.38 73 LEU A C 1
ATOM 513 O O . LEU A 1 73 ? 12.883 -9.93 8.82 1 87.38 73 LEU A O 1
ATOM 517 N N . ALA A 1 74 ? 14.062 -11.664 8.156 1 91 74 ALA A N 1
ATOM 518 C CA . ALA A 1 74 ? 15.25 -10.844 7.91 1 91 74 ALA A CA 1
ATOM 519 C C . ALA A 1 74 ? 14.984 -9.828 6.805 1 91 74 ALA A C 1
ATOM 521 O O . ALA A 1 74 ? 15.25 -8.633 6.977 1 91 74 ALA A O 1
ATOM 522 N N . THR A 1 75 ? 14.453 -10.266 5.75 1 92.69 75 THR A N 1
ATOM 523 C CA . THR A 1 75 ? 14.242 -9.352 4.633 1 92.69 75 THR A CA 1
ATOM 524 C C . THR A 1 75 ? 13.07 -8.422 4.918 1 92.69 75 THR A C 1
ATOM 526 O O . THR A 1 75 ? 13.062 -7.27 4.477 1 92.69 75 THR A O 1
ATOM 529 N N . GLY A 1 76 ? 12.031 -8.953 5.613 1 90.12 76 GLY A N 1
ATOM 530 C CA . GLY A 1 76 ? 10.945 -8.078 6.027 1 90.12 76 GLY A CA 1
ATOM 531 C C . GLY A 1 76 ? 11.391 -6.957 6.945 1 90.12 76 GLY A C 1
ATOM 532 O O . GLY A 1 76 ? 11.023 -5.797 6.742 1 90.12 76 GLY A O 1
ATOM 533 N N . ALA A 1 77 ? 12.195 -7.305 7.875 1 87.75 77 ALA A N 1
ATOM 534 C CA . ALA A 1 77 ? 12.719 -6.309 8.805 1 87.75 77 ALA A CA 1
ATOM 535 C C . ALA A 1 77 ? 13.664 -5.344 8.094 1 87.75 77 ALA A C 1
ATOM 537 O O . ALA A 1 77 ? 13.656 -4.141 8.367 1 87.75 77 ALA A O 1
ATOM 538 N N . LEU A 1 78 ? 14.422 -5.891 7.199 1 90.88 78 LEU A N 1
ATOM 539 C CA . LEU A 1 78 ? 15.336 -5.055 6.426 1 90.88 78 LEU A CA 1
ATOM 540 C C . LEU A 1 78 ? 14.562 -4.039 5.586 1 90.88 78 LEU A C 1
ATOM 542 O O . LEU A 1 78 ? 14.969 -2.879 5.484 1 90.88 78 LEU A O 1
ATOM 546 N N . ALA A 1 79 ? 13.547 -4.504 5.012 1 91.06 79 ALA A N 1
ATOM 547 C CA . ALA A 1 79 ? 12.727 -3.617 4.184 1 91.06 79 ALA A CA 1
ATOM 548 C C . ALA A 1 79 ? 12.125 -2.49 5.016 1 91.06 79 ALA A C 1
ATOM 550 O O . ALA A 1 79 ? 12.062 -1.343 4.566 1 91.06 79 ALA A O 1
ATOM 551 N N . ALA A 1 80 ? 11.688 -2.822 6.191 1 85.56 80 ALA A N 1
ATOM 552 C CA . ALA A 1 80 ? 11.133 -1.81 7.09 1 85.56 80 ALA A CA 1
ATOM 553 C C . ALA A 1 80 ? 12.188 -0.761 7.441 1 85.56 80 ALA A C 1
ATOM 555 O O . ALA A 1 80 ? 11.891 0.437 7.461 1 85.56 80 ALA A O 1
ATOM 556 N N . LEU A 1 81 ? 13.359 -1.238 7.664 1 82.19 81 LEU A N 1
ATOM 557 C CA . LEU A 1 81 ? 14.445 -0.331 8.023 1 82.19 81 LEU A CA 1
ATOM 558 C C . LEU A 1 81 ? 14.852 0.53 6.832 1 82.19 81 LEU A C 1
ATOM 560 O O . LEU A 1 81 ? 15.141 1.719 6.988 1 82.19 81 LEU A O 1
ATOM 564 N N . VAL A 1 82 ? 14.867 -0.059 5.68 1 84.81 82 VAL A N 1
ATOM 565 C CA . VAL A 1 82 ? 15.195 0.674 4.461 1 84.81 82 VAL A CA 1
ATOM 566 C C . VAL A 1 82 ? 14.156 1.76 4.215 1 84.81 82 VAL A C 1
ATOM 568 O O . VAL A 1 82 ? 14.492 2.887 3.85 1 84.81 82 VAL A O 1
ATOM 571 N N . MET A 1 83 ? 12.938 1.361 4.395 1 82.88 83 MET A N 1
ATOM 572 C CA . MET A 1 83 ? 11.852 2.318 4.215 1 82.88 83 MET A CA 1
ATOM 573 C C . MET A 1 83 ? 11.992 3.492 5.176 1 82.88 83 MET A C 1
ATOM 575 O O . MET A 1 83 ? 11.82 4.648 4.785 1 82.88 83 MET A O 1
ATOM 579 N N . LEU A 1 84 ? 12.32 3.195 6.445 1 72.12 84 LEU A N 1
ATOM 580 C CA . LEU A 1 84 ? 12.5 4.238 7.449 1 72.12 84 LEU A CA 1
ATOM 581 C C . LEU A 1 84 ? 13.672 5.141 7.078 1 72.12 84 LEU A C 1
ATOM 583 O O . LEU A 1 84 ? 13.586 6.363 7.215 1 72.12 84 LEU A O 1
ATOM 587 N N . LEU A 1 85 ? 14.688 4.535 6.562 1 73.25 85 LEU A N 1
ATOM 588 C CA . LEU A 1 85 ? 15.875 5.289 6.164 1 73.25 85 LEU A CA 1
ATOM 589 C C . LEU A 1 85 ? 15.578 6.16 4.949 1 73.25 85 LEU A C 1
ATOM 591 O O . LEU A 1 85 ? 16.016 7.309 4.883 1 73.25 85 LEU A O 1
ATOM 595 N N . LEU A 1 86 ? 14.844 5.59 4.027 1 74.75 86 LEU A N 1
ATOM 596 C CA . LEU A 1 86 ? 14.508 6.32 2.812 1 74.75 86 LEU A CA 1
ATOM 597 C C . LEU A 1 86 ? 13.633 7.531 3.129 1 74.75 86 LEU A C 1
ATOM 599 O O . LEU A 1 86 ? 13.805 8.602 2.535 1 74.75 86 LEU A O 1
ATOM 603 N N . THR A 1 87 ? 12.703 7.383 4.02 1 71.06 87 THR A N 1
ATOM 604 C CA . THR A 1 87 ? 11.773 8.461 4.348 1 71.06 87 THR A CA 1
ATOM 605 C C . THR A 1 87 ? 12.461 9.531 5.195 1 71.06 87 THR A C 1
ATOM 607 O O . THR A 1 87 ? 12.102 10.703 5.129 1 71.06 87 THR A O 1
ATOM 610 N N . ARG A 1 88 ? 13.375 9.078 5.949 1 65.19 88 ARG A N 1
ATOM 611 C CA . ARG A 1 88 ? 14.062 10.016 6.828 1 65.19 88 ARG A CA 1
ATOM 612 C C . ARG A 1 88 ? 15.148 10.773 6.078 1 65.19 88 ARG A C 1
ATOM 614 O O . ARG A 1 88 ? 15.375 11.961 6.324 1 65.19 88 ARG A O 1
ATOM 621 N N . MET A 1 89 ? 15.766 10.055 5.242 1 65.75 89 MET A N 1
ATOM 622 C CA . MET A 1 89 ? 16.953 10.625 4.613 1 65.75 89 MET A CA 1
ATOM 623 C C . MET A 1 89 ? 16.609 11.297 3.291 1 65.75 89 MET A C 1
ATOM 625 O O . MET A 1 89 ? 17.422 12.016 2.719 1 65.75 89 MET A O 1
ATOM 629 N N . SER A 1 90 ? 15.461 11.008 2.811 1 66.12 90 SER A N 1
ATOM 630 C CA . SER A 1 90 ? 15.086 11.594 1.529 1 66.12 90 SER A CA 1
ATOM 631 C C . SER A 1 90 ? 13.82 12.438 1.658 1 66.12 90 SER A C 1
ATOM 633 O O . SER A 1 90 ? 13.195 12.469 2.721 1 66.12 90 SER A O 1
ATOM 635 N N . ARG A 1 91 ? 13.625 13.219 0.758 1 66.88 91 ARG A N 1
ATOM 636 C CA . ARG A 1 91 ? 12.422 14.039 0.717 1 66.88 91 ARG A CA 1
ATOM 637 C C . ARG A 1 91 ? 11.242 13.25 0.153 1 66.88 91 ARG A C 1
ATOM 639 O O . ARG A 1 91 ? 10.266 13.844 -0.32 1 66.88 91 ARG A O 1
ATOM 646 N N . LEU A 1 92 ? 11.523 11.945 0.181 1 74.19 92 LEU A N 1
ATOM 647 C CA . LEU A 1 92 ? 10.438 11.125 -0.335 1 74.19 92 LEU A CA 1
ATOM 648 C C . LEU A 1 92 ? 9.266 11.078 0.646 1 74.19 92 LEU A C 1
ATOM 650 O O . LEU A 1 92 ? 9.477 11 1.859 1 74.19 92 LEU A O 1
ATOM 654 N N . LYS A 1 93 ? 8.172 11.234 0.063 1 77.25 93 LYS A N 1
ATOM 655 C CA . LYS A 1 93 ? 6.984 11.047 0.889 1 77.25 93 LYS A CA 1
ATOM 656 C C . LYS A 1 93 ? 6.832 9.594 1.315 1 77.25 93 LYS A C 1
ATOM 658 O O . LYS A 1 93 ? 7.316 8.688 0.633 1 77.25 93 LYS A O 1
ATOM 663 N N . THR A 1 94 ? 6.273 9.32 2.383 1 77.88 94 THR A N 1
ATOM 664 C CA . THR A 1 94 ? 6.129 7.996 2.977 1 77.88 94 THR A CA 1
ATOM 665 C C . THR A 1 94 ? 5.457 7.035 1.999 1 77.88 94 THR A C 1
ATOM 667 O O . THR A 1 94 ? 5.855 5.875 1.889 1 77.88 94 THR A O 1
ATOM 670 N N . ASP A 1 95 ? 4.57 7.523 1.227 1 81.5 95 ASP A N 1
ATOM 671 C CA . ASP A 1 95 ? 3.832 6.668 0.303 1 81.5 95 ASP A CA 1
ATOM 672 C C . ASP A 1 95 ? 4.73 6.168 -0.825 1 81.5 95 ASP A C 1
ATOM 674 O O . ASP A 1 95 ? 4.695 4.988 -1.182 1 81.5 95 ASP A O 1
ATOM 678 N N . ALA A 1 96 ? 5.539 7.078 -1.326 1 80.88 96 ALA A N 1
ATOM 679 C CA . ALA A 1 96 ? 6.461 6.703 -2.395 1 80.88 96 ALA A CA 1
ATOM 680 C C . ALA A 1 96 ? 7.543 5.758 -1.876 1 80.88 96 ALA A C 1
ATOM 682 O O . ALA A 1 96 ? 7.93 4.812 -2.564 1 80.88 96 ALA A O 1
ATOM 683 N N . GLY A 1 97 ? 7.98 6.059 -0.637 1 83.62 97 GLY A N 1
ATOM 684 C CA . GLY A 1 97 ? 8.977 5.191 -0.026 1 83.62 97 GLY A CA 1
ATOM 685 C C . GLY A 1 97 ? 8.477 3.771 0.182 1 83.62 97 GLY A C 1
ATOM 686 O O . GLY A 1 97 ? 9.195 2.811 -0.096 1 83.62 97 GLY A O 1
ATOM 687 N N . LEU A 1 98 ? 7.242 3.686 0.618 1 87.12 98 LEU A N 1
ATOM 688 C CA . LEU A 1 98 ? 6.625 2.379 0.817 1 87.12 98 LEU A CA 1
ATOM 689 C C . LEU A 1 98 ? 6.496 1.632 -0.506 1 87.12 98 LEU A C 1
ATOM 691 O O . LEU A 1 98 ? 6.828 0.447 -0.59 1 87.12 98 LEU A O 1
ATOM 695 N N . GLY A 1 99 ? 6.133 2.344 -1.501 1 83.62 99 GLY A N 1
ATOM 696 C CA . GLY A 1 99 ? 5.941 1.746 -2.812 1 83.62 99 GLY A CA 1
ATOM 697 C C . GLY A 1 99 ? 7.23 1.226 -3.424 1 83.62 99 GLY A C 1
ATOM 698 O O . GLY A 1 99 ? 7.266 0.112 -3.949 1 83.62 99 GLY A O 1
ATOM 699 N N . ILE A 1 100 ? 8.25 1.957 -3.268 1 83.56 100 ILE A N 1
ATOM 700 C CA . ILE A 1 100 ? 9.531 1.588 -3.865 1 83.56 100 ILE A CA 1
ATOM 701 C C . ILE A 1 100 ? 10.117 0.389 -3.125 1 83.56 100 ILE A C 1
ATOM 703 O O . ILE A 1 100 ? 10.609 -0.556 -3.75 1 83.56 100 ILE A O 1
ATOM 707 N N . THR A 1 101 ? 10.086 0.491 -1.836 1 88.19 101 THR A N 1
ATOM 708 C CA . THR A 1 101 ? 10.641 -0.601 -1.041 1 88.19 101 THR A CA 1
ATOM 709 C C . THR A 1 101 ? 9.883 -1.899 -1.307 1 88.19 101 THR A C 1
ATOM 711 O O . THR A 1 101 ? 10.5 -2.949 -1.511 1 88.19 101 THR A O 1
ATOM 714 N N . LEU A 1 102 ? 8.602 -1.813 -1.35 1 88.44 102 LEU A N 1
ATOM 715 C CA . LEU A 1 102 ? 7.758 -2.971 -1.625 1 88.44 102 LEU A CA 1
ATOM 716 C C . LEU A 1 102 ? 8.094 -3.578 -2.982 1 88.44 102 LEU A C 1
ATOM 718 O O . LEU A 1 102 ? 8.32 -4.785 -3.088 1 88.44 102 LEU A O 1
ATOM 722 N N . SER A 1 103 ? 8.234 -2.777 -3.918 1 85.5 103 SER A N 1
ATOM 723 C CA . SER A 1 103 ? 8.398 -3.24 -5.293 1 85.5 103 SER A CA 1
ATOM 724 C C . SER A 1 103 ? 9.789 -3.826 -5.52 1 85.5 103 SER A C 1
ATOM 726 O O . SER A 1 103 ? 9.938 -4.84 -6.207 1 85.5 103 SER A O 1
ATOM 728 N N . VAL A 1 104 ? 10.773 -3.209 -4.934 1 88.12 104 VAL A N 1
ATOM 729 C CA . VAL A 1 104 ? 12.141 -3.67 -5.137 1 88.12 104 VAL A CA 1
ATOM 730 C C . VAL A 1 104 ? 12.328 -5.031 -4.473 1 88.12 104 VAL A C 1
ATOM 732 O O . VAL A 1 104 ? 12.836 -5.969 -5.102 1 88.12 104 VAL A O 1
ATOM 735 N N . PHE A 1 105 ? 11.898 -5.098 -3.293 1 91.69 105 PHE A N 1
ATOM 736 C CA . PHE A 1 105 ? 12.07 -6.355 -2.578 1 91.69 105 PHE A CA 1
ATOM 737 C C . PHE A 1 105 ? 11.211 -7.453 -3.201 1 91.69 105 PHE A C 1
ATOM 739 O O . PHE A 1 105 ? 11.664 -8.594 -3.35 1 91.69 105 PHE A O 1
ATOM 746 N N . PHE A 1 106 ? 10.055 -7.102 -3.568 1 88.62 106 PHE A N 1
ATOM 747 C CA . PHE A 1 106 ? 9.18 -8.102 -4.172 1 88.62 106 PHE A CA 1
ATOM 748 C C . PHE A 1 106 ? 9.719 -8.547 -5.523 1 88.62 106 PHE A C 1
ATOM 750 O O . PHE A 1 106 ? 9.695 -9.734 -5.848 1 88.62 106 PHE A O 1
ATOM 757 N N . ALA A 1 107 ? 10.172 -7.582 -6.301 1 87.94 107 ALA A N 1
ATOM 758 C CA . ALA A 1 107 ? 10.742 -7.918 -7.602 1 87.94 107 ALA A CA 1
ATOM 759 C C . ALA A 1 107 ? 11.945 -8.844 -7.445 1 87.94 107 ALA A C 1
ATOM 761 O O . ALA A 1 107 ? 12.086 -9.82 -8.188 1 87.94 107 ALA A O 1
ATOM 762 N N . MET A 1 108 ? 12.75 -8.578 -6.488 1 90.81 108 MET A N 1
ATOM 763 C CA . MET A 1 108 ? 13.883 -9.445 -6.207 1 90.81 108 MET A CA 1
ATOM 764 C C . MET A 1 108 ? 13.422 -10.844 -5.805 1 90.81 108 MET A C 1
ATOM 766 O O . MET A 1 108 ? 14.016 -11.844 -6.215 1 90.81 108 MET A O 1
ATOM 770 N N . GLY A 1 109 ? 12.43 -10.883 -5.023 1 88.5 109 GLY A N 1
ATOM 771 C CA . GLY A 1 109 ? 11.859 -12.156 -4.617 1 88.5 109 GLY A CA 1
ATOM 772 C C . GLY A 1 109 ? 11.328 -12.969 -5.781 1 88.5 109 GLY A C 1
ATOM 773 O O . GLY A 1 109 ? 11.57 -14.172 -5.867 1 88.5 109 GLY A O 1
ATOM 774 N N . VAL A 1 110 ? 10.648 -12.328 -6.672 1 83.75 110 VAL A N 1
ATOM 775 C CA . VAL A 1 110 ? 10.055 -13.016 -7.812 1 83.75 110 VAL A CA 1
ATOM 776 C C . VAL A 1 110 ? 11.156 -13.508 -8.75 1 83.75 110 VAL A C 1
ATOM 778 O O . VAL A 1 110 ? 11.055 -14.602 -9.312 1 83.75 110 VAL A O 1
ATOM 781 N N . VAL A 1 111 ? 12.164 -12.711 -8.922 1 84.44 111 VAL A N 1
ATOM 782 C CA . VAL A 1 111 ? 13.289 -13.141 -9.75 1 84.44 111 VAL A CA 1
ATOM 783 C C . VAL A 1 111 ? 13.93 -14.391 -9.148 1 84.44 111 VAL A C 1
ATOM 785 O O . VAL A 1 111 ? 14.242 -15.344 -9.867 1 84.44 111 VAL A O 1
ATOM 788 N N . LEU A 1 112 ? 14.086 -14.328 -7.867 1 85.38 112 LEU A N 1
ATOM 789 C CA . LEU A 1 112 ? 14.648 -15.484 -7.188 1 85.38 112 LEU A CA 1
ATOM 790 C C . LEU A 1 112 ? 13.719 -16.688 -7.297 1 85.38 112 LEU A C 1
ATOM 792 O O . LEU A 1 112 ? 14.18 -17.828 -7.473 1 85.38 112 LEU A O 1
ATOM 796 N N . LEU A 1 113 ? 12.469 -16.422 -7.223 1 82.25 113 LEU A N 1
ATOM 797 C CA . LEU A 1 113 ? 11.469 -17.484 -7.332 1 82.25 113 LEU A CA 1
ATOM 798 C C . LEU A 1 113 ? 11.516 -18.125 -8.711 1 82.25 113 LEU A C 1
ATOM 800 O O . LEU A 1 113 ? 11.5 -19.359 -8.82 1 82.25 113 LEU A O 1
ATOM 804 N N . THR A 1 114 ? 11.578 -17.297 -9.703 1 78 114 THR A N 1
ATOM 805 C CA . THR A 1 114 ? 11.602 -17.828 -11.062 1 78 114 THR A CA 1
ATOM 806 C C . THR A 1 114 ? 12.914 -18.562 -11.328 1 78 114 THR A C 1
ATOM 808 O O . THR A 1 114 ? 12.945 -19.531 -12.094 1 78 114 THR A O 1
ATOM 811 N N . HIS A 1 115 ? 13.891 -18.109 -10.711 1 79.56 115 HIS A N 1
ATOM 812 C CA . HIS A 1 115 ? 15.172 -18.781 -10.82 1 79.56 115 HIS A CA 1
ATOM 813 C C . HIS A 1 115 ? 15.117 -20.172 -10.195 1 79.56 115 HIS A C 1
ATOM 815 O O . HIS A 1 115 ? 15.625 -21.141 -10.773 1 79.56 115 HIS A O 1
ATOM 821 N N . ILE A 1 116 ? 14.508 -20.25 -9.094 1 77.88 116 ILE A N 1
ATOM 822 C CA . ILE A 1 116 ? 14.375 -21.531 -8.391 1 77.88 116 ILE A CA 1
ATOM 823 C C . ILE A 1 116 ? 13.508 -22.484 -9.203 1 77.88 116 ILE A C 1
ATOM 825 O O . ILE A 1 116 ? 13.789 -23.672 -9.281 1 77.88 116 ILE A O 1
ATOM 829 N N . GLN A 1 117 ? 12.453 -21.922 -9.734 1 72.5 117 GLN A N 1
ATOM 830 C CA . GLN A 1 117 ? 11.555 -22.734 -10.547 1 72.5 117 GLN A CA 1
ATOM 831 C C . GLN A 1 117 ? 12.258 -23.25 -11.797 1 72.5 117 GLN A C 1
ATOM 833 O O . GLN A 1 117 ? 11.922 -24.312 -12.297 1 72.5 117 GLN A O 1
ATOM 838 N N . GLY A 1 118 ? 13.086 -22.469 -12.305 1 68.75 118 GLY A N 1
ATOM 839 C CA . GLY A 1 118 ? 13.828 -22.906 -13.477 1 68.75 118 GLY A CA 1
ATOM 840 C C . GLY A 1 118 ? 14.828 -24 -13.172 1 68.75 118 GLY A C 1
ATOM 841 O O . GLY A 1 118 ? 15.203 -24.781 -14.062 1 68.75 118 GLY A O 1
ATOM 842 N N . MET A 1 119 ? 15.336 -24.031 -12 1 64.81 119 MET A N 1
ATOM 843 C CA . MET A 1 119 ? 16.344 -25.016 -11.633 1 64.81 119 MET A CA 1
ATOM 844 C C . MET A 1 119 ? 15.703 -26.375 -11.406 1 64.81 119 MET A C 1
ATOM 846 O O . MET A 1 119 ? 16.391 -27.344 -11.086 1 64.81 119 MET A O 1
ATOM 850 N N . ASN A 1 120 ? 14.539 -26.734 -12.211 1 55.84 120 ASN A N 1
ATOM 851 C CA . ASN A 1 120 ? 13.891 -28.047 -12.289 1 55.84 120 ASN A CA 1
ATOM 852 C C . ASN A 1 120 ? 13.75 -28.688 -10.914 1 55.84 120 ASN A C 1
ATOM 854 O O . ASN A 1 120 ? 13.742 -29.906 -10.789 1 55.84 120 ASN A O 1
ATOM 858 N N . ASN A 1 121 ? 13.898 -28.062 -9.891 1 51.28 121 ASN A N 1
ATOM 859 C CA . ASN A 1 121 ? 13.781 -28.797 -8.641 1 51.28 121 ASN A CA 1
ATOM 860 C C . ASN A 1 121 ? 12.328 -28.969 -8.219 1 51.28 121 ASN A C 1
ATOM 862 O O . ASN A 1 121 ? 11.508 -28.062 -8.414 1 51.28 121 ASN A O 1
ATOM 866 N N . ALA A 1 122 ? 11.734 -30.203 -8.227 1 47.31 122 ALA A N 1
ATOM 867 C CA . ALA A 1 122 ? 10.43 -30.75 -7.875 1 47.31 122 ALA A CA 1
ATOM 868 C C . ALA A 1 122 ? 9.75 -29.906 -6.801 1 47.31 122 ALA A C 1
ATOM 870 O O . ALA A 1 122 ? 8.523 -29.938 -6.66 1 47.31 122 ALA A O 1
ATOM 871 N N . SER A 1 123 ? 10.492 -29.281 -5.941 1 47 123 SER A N 1
ATOM 872 C CA . SER A 1 123 ? 9.953 -28.688 -4.727 1 47 123 SER A CA 1
ATOM 873 C C . SER A 1 123 ? 9.344 -27.312 -5.008 1 47 123 SER A C 1
ATOM 875 O O . SER A 1 123 ? 9.047 -26.562 -4.082 1 47 123 SER A O 1
ATOM 877 N N . GLN A 1 124 ? 9.07 -27.016 -6.305 1 50.06 124 GLN A N 1
ATOM 878 C CA . GLN A 1 124 ? 8.617 -25.75 -6.895 1 50.06 124 GLN A CA 1
ATOM 879 C C . GLN A 1 124 ? 7.234 -25.375 -6.379 1 50.06 124 GLN A C 1
ATOM 881 O O . GLN A 1 124 ? 6.926 -24.188 -6.227 1 50.06 124 GLN A O 1
ATOM 886 N N . GLY A 1 125 ? 6.332 -26.469 -6.367 1 50.91 125 GLY A N 1
ATOM 887 C CA . GLY A 1 125 ? 4.941 -26.281 -5.984 1 50.91 125 GLY A CA 1
ATOM 888 C C . GLY A 1 125 ? 4.773 -25.562 -4.664 1 50.91 125 GLY A C 1
ATOM 889 O O . GLY A 1 125 ? 3.764 -24.891 -4.445 1 50.91 125 GLY A O 1
ATOM 890 N N . GLY A 1 126 ? 5.949 -25.453 -3.924 1 56.38 126 GLY A N 1
ATOM 891 C CA . GLY A 1 126 ? 5.789 -24.969 -2.561 1 56.38 126 GLY A CA 1
ATOM 892 C C . GLY A 1 126 ? 5.934 -23.469 -2.432 1 56.38 126 GLY A C 1
ATOM 893 O O . GLY A 1 126 ? 5.352 -22.859 -1.533 1 56.38 126 GLY A O 1
ATOM 894 N N . LEU A 1 127 ? 6.578 -22.891 -3.494 1 61.78 127 LEU A N 1
ATOM 895 C CA . LEU A 1 127 ? 6.867 -21.484 -3.264 1 61.78 127 LEU A CA 1
ATOM 896 C C . LEU A 1 127 ? 5.676 -20.609 -3.639 1 61.78 127 LEU A C 1
ATOM 898 O O . LEU A 1 127 ? 5.461 -19.547 -3.047 1 61.78 127 LEU A O 1
ATOM 902 N N . ASP A 1 128 ? 4.824 -21.094 -4.633 1 64.06 128 ASP A N 1
ATOM 903 C CA . ASP A 1 128 ? 3.576 -20.406 -4.949 1 64.06 128 ASP A CA 1
ATOM 904 C C . ASP A 1 128 ? 2.629 -20.422 -3.75 1 64.06 128 ASP A C 1
ATOM 906 O O . ASP A 1 128 ? 1.818 -19.5 -3.588 1 64.06 128 ASP A O 1
ATOM 910 N N . ALA A 1 129 ? 2.961 -21.391 -2.934 1 65.69 129 ALA A N 1
ATOM 911 C CA . ALA A 1 129 ? 2.15 -21.516 -1.726 1 65.69 129 ALA A CA 1
ATOM 912 C C . ALA A 1 129 ? 2.387 -20.344 -0.78 1 65.69 129 ALA A C 1
ATOM 914 O O . ALA A 1 129 ? 1.473 -19.906 -0.073 1 65.69 129 ALA A O 1
ATOM 915 N N . PHE A 1 130 ? 3.529 -19.781 -0.928 1 69.69 130 PHE A N 1
ATOM 916 C CA . PHE A 1 130 ? 3.828 -18.688 -0.014 1 69.69 130 PHE A CA 1
ATOM 917 C C . PHE A 1 130 ? 3.242 -17.375 -0.527 1 69.69 130 PHE A C 1
ATOM 919 O O . PHE A 1 130 ? 3.023 -16.438 0.247 1 69.69 130 PHE A O 1
ATOM 926 N N . LEU A 1 131 ? 2.91 -17.344 -1.801 1 70.25 131 LEU A N 1
ATOM 927 C CA . LEU A 1 131 ? 2.322 -16.141 -2.369 1 70.25 131 LEU A CA 1
ATOM 928 C C . LEU A 1 131 ? 0.835 -16.047 -2.037 1 70.25 131 LEU A C 1
ATOM 930 O O . LEU A 1 131 ? 0.331 -14.969 -1.71 1 70.25 131 LEU A O 1
ATOM 934 N N . PHE A 1 132 ? 0.263 -17.172 -2.061 1 69.69 132 PHE A N 1
ATOM 935 C CA . PHE A 1 132 ? -1.183 -17.172 -1.877 1 69.69 132 PHE A CA 1
ATOM 936 C C . PHE A 1 132 ? -1.561 -17.844 -0.566 1 69.69 132 PHE A C 1
ATOM 938 O O . PHE A 1 132 ? -2.703 -17.75 -0.116 1 69.69 132 PHE A O 1
ATOM 945 N N . GLY A 1 133 ? -0.634 -18.359 0.098 1 72.62 133 GLY A N 1
ATOM 946 C CA . GLY A 1 133 ? -0.906 -19.078 1.334 1 72.62 133 GLY A CA 1
ATOM 947 C C . GLY A 1 133 ? -1.401 -20.5 1.106 1 72.62 133 GLY A C 1
ATOM 948 O O . GLY A 1 133 ? -2.193 -20.734 0.195 1 72.62 133 GLY A O 1
ATOM 949 N N . GLN A 1 134 ? -0.877 -21.406 1.733 1 76.5 134 GLN A N 1
ATOM 950 C CA . GLN A 1 134 ? -1.354 -22.781 1.736 1 76.5 134 GLN A CA 1
ATOM 951 C C . GLN A 1 134 ? -1.592 -23.281 3.16 1 76.5 134 GLN A C 1
ATOM 953 O O . GLN A 1 134 ? -0.766 -24 3.713 1 76.5 134 GLN A O 1
ATOM 958 N N . ALA A 1 135 ? -2.758 -22.953 3.57 1 75.5 135 ALA A N 1
ATOM 959 C CA . ALA A 1 135 ? -3.094 -23.266 4.957 1 75.5 135 ALA A CA 1
ATOM 960 C C . ALA A 1 135 ? -3.127 -24.781 5.184 1 75.5 135 ALA A C 1
ATOM 962 O O . ALA A 1 135 ? -2.828 -25.25 6.285 1 75.5 135 ALA A O 1
ATOM 963 N N . ALA A 1 136 ? -3.379 -25.531 4.156 1 71.69 136 ALA A N 1
ATOM 964 C CA . ALA A 1 136 ? -3.496 -26.984 4.266 1 71.69 136 ALA A CA 1
ATOM 965 C C . ALA A 1 136 ? -2.135 -27.625 4.512 1 71.69 136 ALA A C 1
ATOM 967 O O . ALA A 1 136 ? -2.055 -28.75 4.996 1 71.69 136 ALA A O 1
ATOM 968 N N . ALA A 1 137 ? -1.104 -26.859 4.176 1 71.94 137 ALA A N 1
ATOM 969 C CA . ALA A 1 137 ? 0.245 -27.406 4.324 1 71.94 137 ALA A CA 1
ATOM 970 C C . ALA A 1 137 ? 0.783 -27.156 5.73 1 71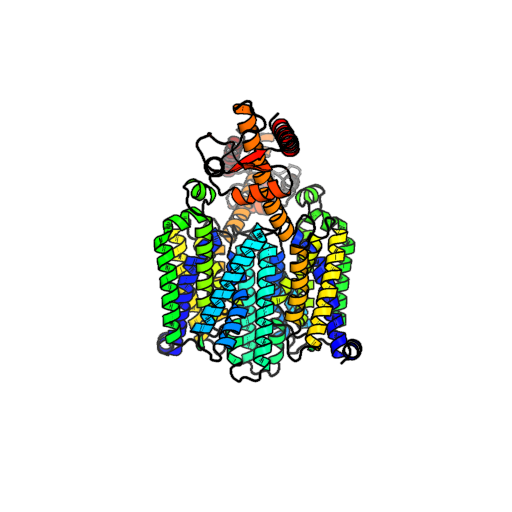.94 137 ALA A C 1
ATOM 972 O O . ALA A 1 137 ? 1.897 -27.578 6.055 1 71.94 137 ALA A O 1
ATOM 973 N N . THR A 1 138 ? -0.059 -26.609 6.543 1 76.12 138 THR A N 1
ATOM 974 C CA . THR A 1 138 ? 0.397 -26.297 7.891 1 76.12 138 THR A CA 1
ATOM 975 C C . THR A 1 138 ? 0.447 -27.547 8.75 1 76.12 138 THR A C 1
ATOM 977 O O . THR A 1 138 ? -0.575 -28.203 8.961 1 76.12 138 THR A O 1
ATOM 980 N N . LEU A 1 139 ? 1.683 -27.844 9.18 1 79.12 139 LEU A N 1
ATOM 981 C CA . LEU A 1 139 ? 1.897 -29 10.031 1 79.12 139 LEU A CA 1
ATOM 982 C C . LEU A 1 139 ? 1.862 -28.609 11.508 1 79.12 139 LEU A C 1
ATOM 984 O O . LEU A 1 139 ? 1.944 -27.422 11.836 1 79.12 139 LEU A O 1
ATOM 988 N N . ARG A 1 140 ? 1.771 -29.578 12.32 1 83.94 140 ARG A N 1
ATOM 989 C CA . ARG A 1 140 ? 1.729 -29.344 13.758 1 83.94 140 ARG A CA 1
ATOM 990 C C . ARG A 1 140 ? 3.023 -28.703 14.25 1 83.94 140 ARG A C 1
ATOM 992 O O . ARG A 1 140 ? 3.01 -27.891 15.18 1 83.94 140 ARG A O 1
ATOM 999 N N . SER A 1 141 ? 4.074 -29.078 13.633 1 81.75 141 SER A N 1
ATOM 1000 C CA . SER A 1 141 ? 5.359 -28.484 14 1 81.75 141 SER A CA 1
ATOM 1001 C C . SER A 1 141 ? 5.383 -26.984 13.703 1 81.75 141 SER A C 1
ATOM 1003 O O . SER A 1 141 ? 5.961 -26.203 14.461 1 81.75 141 SER A O 1
ATOM 1005 N N . ASP A 1 142 ? 4.66 -26.641 12.68 1 80.31 142 ASP A N 1
ATOM 1006 C CA . ASP A 1 142 ? 4.578 -25.219 12.312 1 80.31 142 ASP A CA 1
ATOM 1007 C C . ASP A 1 142 ? 3.754 -24.438 13.328 1 80.31 142 ASP A C 1
ATOM 1009 O O . ASP A 1 142 ? 4.051 -23.281 13.617 1 80.31 142 ASP A O 1
ATOM 1013 N N . LEU A 1 143 ? 2.857 -25.125 13.906 1 86.75 143 LEU A N 1
ATOM 1014 C CA . LEU A 1 143 ? 1.967 -24.469 14.859 1 86.75 143 LEU A CA 1
ATOM 1015 C C . LEU A 1 143 ? 2.711 -24.109 16.141 1 86.75 143 LEU A C 1
ATOM 1017 O O . LEU A 1 143 ? 2.43 -23.094 16.766 1 86.75 143 LEU A O 1
ATOM 1021 N N . TRP A 1 144 ? 3.643 -24.922 16.453 1 87.44 144 TRP A N 1
ATOM 1022 C CA . TRP A 1 144 ? 4.43 -24.641 17.641 1 87.44 144 TRP A CA 1
ATOM 1023 C C . TRP A 1 144 ? 5.32 -23.422 17.438 1 87.44 144 TRP A C 1
ATOM 1025 O O . TRP A 1 144 ? 5.477 -22.594 18.344 1 87.44 144 TRP A O 1
ATOM 1035 N N . ILE A 1 145 ? 5.805 -23.328 16.266 1 83.44 145 ILE A N 1
ATOM 1036 C CA . ILE A 1 145 ? 6.641 -22.172 15.961 1 83.44 145 ILE A CA 1
ATOM 1037 C C . ILE A 1 145 ? 5.781 -20.906 15.906 1 83.44 145 ILE A C 1
ATOM 1039 O O . ILE A 1 145 ? 6.141 -19.891 16.484 1 83.44 145 ILE A O 1
ATOM 1043 N N . MET A 1 146 ? 4.676 -21.062 15.266 1 86.81 146 MET A N 1
ATOM 1044 C CA . MET A 1 146 ? 3.764 -19.922 15.172 1 86.81 146 MET A CA 1
ATOM 1045 C C . MET A 1 146 ? 3.279 -19.516 16.562 1 86.81 146 MET A C 1
ATOM 1047 O O . MET A 1 146 ? 3.184 -18.312 16.844 1 86.81 146 MET A O 1
ATOM 1051 N N . GLY A 1 147 ? 3.004 -20.5 17.328 1 90.94 147 GLY A N 1
ATOM 1052 C CA . GLY A 1 147 ? 2.572 -20.234 18.688 1 90.94 147 GLY A CA 1
ATOM 1053 C C . GLY A 1 147 ? 3.635 -19.547 19.531 1 90.94 147 GLY A C 1
ATOM 1054 O O . GLY A 1 147 ? 3.332 -18.625 20.297 1 90.94 147 GLY A O 1
ATOM 1055 N N . GLY A 1 148 ? 4.824 -19.984 19.344 1 90.44 148 GLY A N 1
ATOM 1056 C CA . GLY A 1 148 ? 5.93 -19.359 20.047 1 90.44 148 GLY A CA 1
ATOM 1057 C C . GLY A 1 148 ? 6.141 -17.906 19.672 1 90.44 148 GLY A C 1
ATOM 1058 O O . GLY A 1 148 ? 6.297 -17.047 20.547 1 90.44 148 GLY A O 1
ATOM 1059 N N . ILE A 1 149 ? 6.07 -17.656 18.438 1 87.38 149 ILE A N 1
ATOM 1060 C CA . ILE A 1 149 ? 6.25 -16.297 17.938 1 87.38 149 ILE A CA 1
ATOM 1061 C C . ILE A 1 149 ? 5.113 -15.414 18.438 1 87.38 149 ILE A C 1
ATOM 1063 O O . ILE A 1 149 ? 5.344 -14.281 18.891 1 87.38 149 ILE A O 1
ATOM 1067 N N . THR A 1 150 ? 3.941 -15.93 18.359 1 92.19 150 THR A N 1
ATOM 1068 C CA . THR A 1 150 ? 2.771 -15.195 18.812 1 92.19 150 THR A CA 1
ATOM 1069 C C . THR A 1 150 ? 2.869 -14.906 20.312 1 92.19 150 THR A C 1
ATOM 1071 O O . THR A 1 150 ? 2.58 -13.789 20.75 1 92.19 150 THR A O 1
ATOM 1074 N N . ALA A 1 151 ? 3.287 -15.875 21.016 1 94.56 151 ALA A N 1
ATOM 1075 C CA . ALA A 1 151 ? 3.416 -15.711 22.469 1 94.56 151 ALA A CA 1
ATOM 1076 C C . ALA A 1 151 ? 4.445 -14.641 22.812 1 94.56 151 ALA A C 1
ATOM 1078 O O . ALA A 1 151 ? 4.23 -13.828 23.703 1 94.56 151 ALA A O 1
ATOM 1079 N N . VAL A 1 152 ? 5.492 -14.648 22.078 1 92.44 152 VAL A N 1
ATOM 1080 C CA . VAL A 1 152 ? 6.547 -13.672 22.312 1 92.44 152 VAL A CA 1
ATOM 1081 C C . VAL A 1 152 ? 6.039 -12.266 21.984 1 92.44 152 VAL A C 1
ATOM 1083 O O . VAL A 1 152 ? 6.273 -11.32 22.734 1 92.44 152 VAL A O 1
ATOM 1086 N N . ALA A 1 153 ? 5.383 -12.148 20.891 1 92.31 153 ALA A N 1
ATOM 1087 C CA . ALA A 1 153 ? 4.852 -10.859 20.469 1 92.31 153 ALA A CA 1
ATOM 1088 C C . ALA A 1 153 ? 3.844 -10.32 21.484 1 92.31 153 ALA A C 1
ATOM 1090 O O . ALA A 1 153 ? 3.898 -9.156 21.875 1 92.31 153 ALA A O 1
ATOM 1091 N N . LEU A 1 154 ? 2.969 -11.18 21.984 1 94.38 154 LEU A N 1
ATOM 1092 C CA . LEU A 1 154 ? 1.954 -10.766 22.953 1 94.38 154 LEU A CA 1
ATOM 1093 C C . LEU A 1 154 ? 2.59 -10.422 24.297 1 94.38 154 LEU A C 1
ATOM 1095 O O . LEU A 1 154 ? 2.162 -9.477 24.953 1 94.38 154 LEU A O 1
ATOM 1099 N N . ALA A 1 155 ? 3.549 -11.164 24.625 1 95.06 155 ALA A N 1
ATOM 1100 C CA . ALA A 1 155 ? 4.25 -10.891 25.875 1 95.06 155 ALA A CA 1
ATOM 1101 C C . ALA A 1 155 ? 4.953 -9.539 25.828 1 95.06 155 ALA A C 1
ATOM 1103 O O . ALA A 1 155 ? 4.941 -8.789 26.797 1 95.06 155 ALA A O 1
ATOM 1104 N N . LEU A 1 156 ? 5.531 -9.25 24.734 1 94.19 156 LEU A N 1
ATOM 1105 C CA . LEU A 1 156 ? 6.227 -7.98 24.578 1 94.19 156 LEU A CA 1
ATOM 1106 C C . LEU A 1 156 ? 5.238 -6.816 24.609 1 94.19 156 LEU A C 1
ATOM 1108 O O . LEU A 1 156 ? 5.531 -5.766 25.172 1 94.19 156 LEU A O 1
ATOM 1112 N N . VAL A 1 157 ? 4.129 -7.004 23.969 1 94 157 VAL A N 1
ATOM 1113 C CA . VAL A 1 157 ? 3.111 -5.957 23.969 1 94 157 VAL A CA 1
ATOM 1114 C C . VAL A 1 157 ? 2.596 -5.742 25.391 1 94 157 VAL A C 1
ATOM 1116 O O . VAL A 1 157 ? 2.396 -4.605 25.828 1 94 157 VAL A O 1
ATOM 1119 N N . ALA A 1 158 ? 2.4 -6.883 26.109 1 93.69 158 ALA A N 1
ATOM 1120 C CA . ALA A 1 158 ? 1.92 -6.785 27.484 1 93.69 158 ALA A CA 1
ATOM 1121 C C . ALA A 1 158 ? 2.963 -6.125 28.391 1 93.69 158 ALA A C 1
ATOM 1123 O O . ALA A 1 158 ? 2.619 -5.328 29.266 1 93.69 158 ALA A O 1
ATOM 1124 N N . ALA A 1 159 ? 4.207 -6.367 28.125 1 94.12 159 ALA A N 1
ATOM 1125 C CA . ALA A 1 159 ? 5.293 -5.836 28.953 1 94.12 159 ALA A CA 1
ATOM 1126 C C . ALA A 1 159 ? 5.508 -4.352 28.672 1 94.12 159 ALA A C 1
ATOM 1128 O O . ALA A 1 159 ? 5.844 -3.588 29.578 1 94.12 159 ALA A O 1
ATOM 1129 N N . LEU A 1 160 ? 5.301 -3.955 27.422 1 94.06 160 LEU A N 1
ATOM 1130 C CA . LEU A 1 160 ? 5.551 -2.57 27.047 1 94.06 160 LEU A CA 1
ATOM 1131 C C . LEU A 1 160 ? 4.25 -1.86 26.688 1 94.06 160 LEU A C 1
ATOM 1133 O O . LEU A 1 160 ? 4.227 -1.006 25.797 1 94.06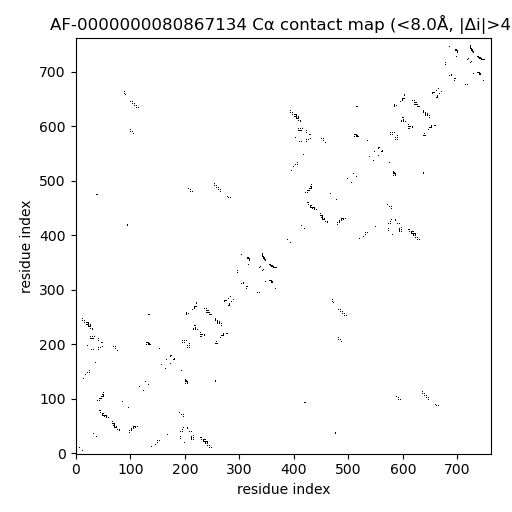 160 LEU A O 1
ATOM 1137 N N . TRP A 1 161 ? 3.262 -2.203 27.359 1 92.31 161 TRP A N 1
ATOM 1138 C CA . TRP A 1 161 ? 1.927 -1.687 27.062 1 92.31 161 TRP A CA 1
ATOM 1139 C C . TRP A 1 161 ? 1.88 -0.173 27.25 1 92.31 161 TRP A C 1
ATOM 1141 O O . TRP A 1 161 ? 1.405 0.547 26.359 1 92.31 161 TRP A O 1
ATOM 1151 N N . LYS A 1 162 ? 2.439 0.316 28.297 1 91.25 162 LYS A N 1
ATOM 1152 C CA . LYS A 1 162 ? 2.396 1.744 28.594 1 91.25 162 LYS A CA 1
ATOM 1153 C C . LYS A 1 162 ? 3.256 2.539 27.625 1 91.25 162 LYS A C 1
ATOM 1155 O O . LYS A 1 162 ? 2.859 3.617 27.172 1 91.25 162 LYS A O 1
ATOM 1160 N N . GLU A 1 163 ? 4.32 1.924 27.281 1 92.19 163 GLU A N 1
ATOM 1161 C CA . GLU A 1 163 ? 5.223 2.596 26.359 1 92.19 163 GLU A CA 1
ATOM 1162 C C . GLU A 1 163 ? 4.613 2.678 24.953 1 92.19 163 GLU A C 1
ATOM 1164 O O . GLU A 1 163 ? 4.641 3.734 24.328 1 92.19 163 GLU A O 1
ATOM 1169 N N . PHE A 1 164 ? 3.998 1.554 24.594 1 92.81 164 PHE A N 1
ATOM 1170 C CA . PHE A 1 164 ? 3.414 1.518 23.266 1 92.81 164 PHE A CA 1
ATOM 1171 C C . PHE A 1 164 ? 2.193 2.428 23.188 1 92.81 164 PHE A C 1
ATOM 1173 O O . PHE A 1 164 ? 1.966 3.08 22.156 1 92.81 164 PHE A O 1
ATOM 1180 N N . LYS A 1 165 ? 1.461 2.469 24.219 1 91 165 LYS A N 1
ATOM 1181 C CA . LYS A 1 165 ? 0.294 3.346 24.281 1 91 165 LYS A CA 1
ATOM 1182 C C . LYS A 1 165 ? 0.7 4.812 24.156 1 91 165 LYS A C 1
ATOM 1184 O O . LYS A 1 165 ? 0.106 5.566 23.391 1 91 165 LYS A O 1
ATOM 1189 N N . LEU A 1 166 ? 1.72 5.184 24.797 1 89.31 166 LEU A N 1
ATOM 1190 C CA . LEU A 1 166 ? 2.168 6.57 24.828 1 89.31 166 LEU A CA 1
ATOM 1191 C C . LEU A 1 166 ? 2.766 6.973 23.469 1 89.31 166 LEU A C 1
ATOM 1193 O O . LEU A 1 166 ? 2.5 8.07 22.984 1 89.31 166 LEU A O 1
ATOM 1197 N N . VAL A 1 167 ? 3.477 6.102 22.922 1 87.56 167 VAL A N 1
ATOM 1198 C CA . VAL A 1 167 ? 4.152 6.41 21.656 1 87.56 167 VAL A CA 1
ATOM 1199 C C . VAL A 1 167 ? 3.131 6.48 20.531 1 87.56 167 VAL A C 1
ATOM 1201 O O . VAL A 1 167 ? 3.289 7.266 19.594 1 87.56 167 VAL A O 1
ATOM 1204 N N . SER A 1 168 ? 2.07 5.73 20.609 1 86.75 168 SER A N 1
ATOM 1205 C CA . SER A 1 168 ? 1.071 5.668 19.547 1 86.75 168 SER A CA 1
ATOM 1206 C C . SER A 1 168 ? 0.133 6.867 19.594 1 86.75 168 SER A C 1
ATOM 1208 O O . SER A 1 168 ? -0.326 7.348 18.562 1 86.75 168 SER A O 1
ATOM 1210 N N . PHE A 1 169 ? -0.06 7.457 20.734 1 85 169 PHE A N 1
ATOM 1211 C CA . PHE A 1 169 ? -1.025 8.547 20.844 1 85 169 PHE A CA 1
ATOM 1212 C C . PHE A 1 169 ? -0.321 9.898 20.844 1 85 169 PHE A C 1
ATOM 1214 O O . PHE A 1 169 ? -0.812 10.859 20.25 1 85 169 PHE A O 1
ATOM 1221 N N . ASP A 1 170 ? 0.85 9.898 21.516 1 87.88 170 ASP A N 1
ATOM 1222 C CA . ASP A 1 170 ? 1.553 11.18 21.609 1 87.88 170 ASP A CA 1
ATOM 1223 C C . ASP A 1 170 ? 3.066 10.969 21.625 1 87.88 170 ASP A C 1
ATOM 1225 O O . ASP A 1 170 ? 3.699 11.039 22.688 1 87.88 170 ASP A O 1
ATOM 1229 N N . PRO A 1 171 ? 3.568 10.859 20.453 1 85.19 171 PRO A N 1
ATOM 1230 C CA . PRO A 1 171 ? 5.012 10.617 20.375 1 85.19 171 PRO A CA 1
ATOM 1231 C C . PRO A 1 171 ? 5.832 11.781 20.938 1 85.19 171 PRO A C 1
ATOM 1233 O O . PRO A 1 171 ? 6.906 11.562 21.5 1 85.19 171 PRO A O 1
ATOM 1236 N N . GLU A 1 172 ? 5.328 12.984 20.766 1 84.88 172 GLU A N 1
ATOM 1237 C CA . GLU A 1 172 ? 6.039 14.156 21.281 1 84.88 172 GLU A CA 1
ATOM 1238 C C . GLU A 1 172 ? 6.129 14.117 22.812 1 84.88 172 GLU A C 1
ATOM 1240 O O . GLU A 1 172 ? 7.184 14.406 23.375 1 84.88 172 GLU A O 1
ATOM 1245 N N . PHE A 1 173 ? 4.988 13.875 23.469 1 86 173 PHE A N 1
ATOM 1246 C CA . PHE A 1 173 ? 4.988 13.766 24.922 1 86 173 PHE A CA 1
ATOM 1247 C C . PHE A 1 173 ? 5.906 12.641 25.391 1 86 173 PHE A C 1
ATOM 1249 O O . PHE A 1 173 ? 6.621 12.781 26.375 1 86 173 PHE A O 1
ATOM 1256 N N . ALA A 1 174 ? 6 11.531 24.609 1 86.56 174 ALA A N 1
ATOM 1257 C CA . ALA A 1 174 ? 6.855 10.398 24.938 1 86.56 174 ALA A CA 1
ATOM 1258 C C . ALA A 1 174 ? 8.328 10.789 24.875 1 86.56 174 ALA A C 1
ATOM 1260 O O . ALA A 1 174 ? 9.125 10.391 25.734 1 86.56 174 ALA A O 1
ATOM 1261 N N . THR A 1 175 ? 8.617 11.547 23.859 1 86 175 THR A N 1
ATOM 1262 C CA . THR A 1 175 ? 9.992 12.023 23.719 1 86 175 THR A CA 1
ATOM 1263 C C . THR A 1 175 ? 10.375 12.938 24.875 1 86 175 THR A C 1
ATOM 1265 O O . THR A 1 175 ? 11.508 12.898 25.359 1 86 175 THR A O 1
ATOM 1268 N N . SER A 1 176 ? 9.453 13.75 25.281 1 88.19 176 SER A N 1
ATOM 1269 C CA . SER A 1 176 ? 9.695 14.688 26.375 1 88.19 176 SER A CA 1
ATOM 1270 C C . SER A 1 176 ? 9.93 13.961 27.688 1 88.19 176 SER A C 1
ATOM 1272 O O . SER A 1 176 ? 10.625 14.469 28.562 1 88.19 176 SER A O 1
ATOM 1274 N N . LEU A 1 177 ? 9.367 12.82 27.859 1 90.12 177 LEU A N 1
ATOM 1275 C CA . LEU A 1 177 ? 9.531 12.016 29.062 1 90.12 177 LEU A CA 1
ATOM 1276 C C . LEU A 1 177 ? 10.859 11.258 29.031 1 90.12 177 LEU A C 1
ATOM 1278 O O . LEU A 1 177 ? 11.227 10.609 30.016 1 90.12 177 LEU A O 1
ATOM 1282 N N . GLY A 1 178 ? 11.586 11.336 27.891 1 86.88 178 GLY A N 1
ATOM 1283 C CA . GLY A 1 178 ? 12.891 10.703 27.766 1 86.88 178 GLY A CA 1
ATOM 1284 C C . GLY A 1 178 ? 12.812 9.305 27.188 1 86.88 178 GLY A C 1
ATOM 1285 O O . GLY A 1 178 ? 13.805 8.562 27.203 1 86.88 178 GLY A O 1
ATOM 1286 N N . MET A 1 179 ? 11.711 8.953 26.844 1 89.12 179 MET A N 1
ATOM 1287 C CA . MET A 1 179 ? 11.562 7.613 26.281 1 89.12 179 MET A CA 1
ATOM 1288 C C . MET A 1 179 ? 12.195 7.547 24.891 1 89.12 179 MET A C 1
ATOM 1290 O O . MET A 1 179 ? 12.133 8.508 24.125 1 89.12 179 MET A O 1
ATOM 1294 N N . PRO A 1 180 ? 12.844 6.461 24.641 1 90.62 180 PRO A N 1
ATOM 1295 C CA . PRO A 1 180 ? 13.422 6.301 23.297 1 90.62 180 PRO A CA 1
ATOM 1296 C C . PRO A 1 180 ? 12.375 5.949 22.25 1 90.62 180 PRO A C 1
ATOM 1298 O O . PRO A 1 180 ? 12.227 4.777 21.891 1 90.62 180 PRO A O 1
ATOM 1301 N N . VAL A 1 181 ? 11.742 6.875 21.781 1 87.06 181 VAL A N 1
ATOM 1302 C CA . VAL A 1 181 ? 10.617 6.715 20.875 1 87.06 181 VAL A CA 1
ATOM 1303 C C . VAL A 1 181 ? 11.078 5.98 19.609 1 87.06 181 VAL A C 1
ATOM 1305 O O . VAL A 1 181 ? 10.383 5.086 19.125 1 87.06 181 VAL A O 1
ATOM 1308 N N . ALA A 1 182 ? 12.258 6.254 19.203 1 83.25 182 ALA A N 1
ATOM 1309 C CA . ALA A 1 182 ? 12.781 5.629 17.984 1 83.25 182 ALA A CA 1
ATOM 1310 C C . ALA A 1 182 ? 12.93 4.121 18.172 1 83.25 182 ALA A C 1
ATOM 1312 O O . ALA A 1 182 ? 12.562 3.344 17.281 1 83.25 182 ALA A O 1
ATOM 1313 N N . TRP A 1 183 ? 13.43 3.801 19.234 1 86.75 183 TRP A N 1
ATOM 1314 C CA . TRP A 1 183 ? 13.633 2.383 19.531 1 86.75 183 TRP A CA 1
ATOM 1315 C C . TRP A 1 183 ? 12.305 1.66 19.672 1 86.75 183 TRP A C 1
ATOM 1317 O O . TRP A 1 183 ? 12.164 0.509 19.25 1 86.75 183 TRP A O 1
ATOM 1327 N N . LEU A 1 184 ? 11.359 2.303 20.266 1 88 184 LEU A N 1
ATOM 1328 C CA . LEU A 1 184 ? 10.039 1.7 20.469 1 88 184 LEU A CA 1
ATOM 1329 C C . LEU A 1 184 ? 9.312 1.544 19.141 1 88 184 LEU A C 1
ATOM 1331 O O . LEU A 1 184 ? 8.602 0.556 18.922 1 88 184 LEU A O 1
ATOM 1335 N N . GLU A 1 185 ? 9.578 2.42 18.281 1 84 185 GLU A N 1
ATOM 1336 C CA . GLU A 1 185 ? 8.984 2.35 16.953 1 84 185 GLU A CA 1
ATOM 1337 C C . GLU A 1 185 ? 9.586 1.202 16.141 1 84 185 GLU A C 1
ATOM 1339 O O . GLU A 1 185 ? 8.859 0.479 15.453 1 84 185 GLU A O 1
ATOM 1344 N N . VAL A 1 186 ? 10.852 1.081 16.312 1 83.5 186 VAL A N 1
ATOM 1345 C CA . VAL A 1 186 ? 11.539 -0.004 15.625 1 83.5 186 VAL A CA 1
ATOM 1346 C C . VAL A 1 186 ? 11.062 -1.349 16.172 1 83.5 186 VAL A C 1
ATOM 1348 O O . VAL A 1 186 ? 10.852 -2.295 15.414 1 83.5 186 VAL A O 1
ATOM 1351 N N . LEU A 1 187 ? 10.883 -1.344 17.406 1 88.62 187 LEU A N 1
ATOM 1352 C CA . LEU A 1 187 ? 10.43 -2.574 18.031 1 88.62 187 LEU A CA 1
ATOM 1353 C C . LEU A 1 187 ? 9.031 -2.951 17.547 1 88.62 187 LEU A C 1
ATOM 1355 O O . LEU A 1 187 ? 8.773 -4.117 17.234 1 88.62 187 LEU A O 1
ATOM 1359 N N . LEU A 1 188 ? 8.203 -1.994 17.469 1 87.69 188 LEU A N 1
ATOM 1360 C CA . LEU A 1 188 ? 6.852 -2.234 16.984 1 87.69 188 LEU A CA 1
ATOM 1361 C C . LEU A 1 188 ? 6.875 -2.717 15.531 1 87.69 188 LEU A C 1
ATOM 1363 O O . LEU A 1 188 ? 6.133 -3.633 15.172 1 87.69 188 LEU A O 1
ATOM 1367 N N . THR A 1 189 ? 7.766 -2.191 14.812 1 84.19 189 THR A N 1
ATOM 1368 C CA . THR A 1 189 ? 7.895 -2.568 13.406 1 84.19 189 THR A CA 1
ATOM 1369 C C . THR A 1 189 ? 8.383 -4.008 13.273 1 84.19 189 THR A C 1
ATOM 1371 O O . THR A 1 189 ? 7.875 -4.77 12.453 1 84.19 189 THR A O 1
ATOM 1374 N N . VAL A 1 190 ? 9.289 -4.352 14.062 1 86.06 190 VAL A N 1
ATOM 1375 C CA . VAL A 1 190 ? 9.82 -5.707 14.047 1 86.06 190 VAL A CA 1
ATOM 1376 C C . VAL A 1 190 ? 8.742 -6.695 14.484 1 86.06 190 VAL A C 1
ATOM 1378 O O . VAL A 1 190 ? 8.672 -7.812 13.969 1 86.06 190 VAL A O 1
ATOM 1381 N N . MET A 1 191 ? 7.98 -6.277 15.406 1 90 191 MET A N 1
ATOM 1382 C CA . MET A 1 191 ? 6.887 -7.137 15.859 1 90 191 MET A CA 1
ATOM 1383 C C . MET A 1 191 ? 5.867 -7.348 14.75 1 90 191 MET A C 1
ATOM 1385 O O . MET A 1 191 ? 5.316 -8.445 14.609 1 90 191 MET A O 1
ATOM 1389 N N . VAL A 1 192 ? 5.629 -6.359 13.961 1 87.88 192 VAL A N 1
ATOM 1390 C CA . VAL A 1 192 ? 4.738 -6.504 12.82 1 87.88 192 VAL A CA 1
ATOM 1391 C C . VAL A 1 192 ? 5.34 -7.48 11.812 1 87.88 192 VAL A C 1
ATOM 1393 O O . VAL A 1 192 ? 4.629 -8.297 11.219 1 87.88 192 VAL A O 1
ATOM 1396 N N . ALA A 1 193 ? 6.629 -7.371 11.688 1 86.81 193 ALA A N 1
ATOM 1397 C CA . ALA A 1 193 ? 7.32 -8.305 10.805 1 86.81 193 ALA A CA 1
ATOM 1398 C C . ALA A 1 193 ? 7.137 -9.742 11.273 1 86.81 193 ALA A C 1
ATOM 1400 O O . ALA A 1 193 ? 6.992 -10.656 10.461 1 86.81 193 ALA A O 1
ATOM 1401 N N . LEU A 1 194 ? 7.16 -9.906 12.539 1 85.81 194 LEU A N 1
ATOM 1402 C CA . LEU A 1 194 ? 6.938 -11.227 13.117 1 85.81 194 LEU A CA 1
ATOM 1403 C C . LEU A 1 194 ? 5.535 -11.727 12.805 1 85.81 194 LEU A C 1
ATOM 1405 O O . LEU A 1 194 ? 5.352 -12.906 12.484 1 85.81 194 LEU A O 1
ATOM 1409 N N . ALA A 1 195 ? 4.594 -10.844 12.914 1 87.88 195 ALA A N 1
ATOM 1410 C CA . ALA A 1 195 ? 3.219 -11.203 12.586 1 87.88 195 ALA A CA 1
ATOM 1411 C C . ALA A 1 195 ? 3.1 -11.609 11.117 1 87.88 195 ALA A C 1
ATOM 1413 O O . ALA A 1 195 ? 2.359 -12.539 10.781 1 87.88 195 ALA A O 1
ATOM 1414 N N . VAL A 1 196 ? 3.805 -10.93 10.297 1 86.69 196 VAL A N 1
ATOM 1415 C CA . VAL A 1 196 ? 3.777 -11.211 8.867 1 86.69 196 VAL A CA 1
ATOM 1416 C C . VAL A 1 196 ? 4.332 -12.609 8.602 1 86.69 196 VAL A C 1
ATOM 1418 O O . VAL A 1 196 ? 3.771 -13.367 7.812 1 86.69 196 VAL A O 1
ATOM 1421 N N . VAL A 1 197 ? 5.367 -12.938 9.281 1 83 197 VAL A N 1
ATOM 1422 C CA . VAL A 1 197 ? 6.02 -14.227 9.102 1 83 197 VAL A CA 1
ATOM 1423 C C . VAL A 1 197 ? 5.062 -15.352 9.484 1 83 197 VAL A C 1
ATOM 1425 O O . VAL A 1 197 ? 4.984 -16.375 8.805 1 83 197 VAL A O 1
ATOM 1428 N N . VAL A 1 198 ? 4.348 -15.141 10.555 1 82.88 198 VAL A N 1
ATOM 1429 C CA . VAL A 1 198 ? 3.393 -16.141 11.031 1 82.88 198 VAL A CA 1
ATOM 1430 C C . VAL A 1 198 ? 2.273 -16.312 10.008 1 82.88 198 VAL A C 1
ATOM 1432 O O . VAL A 1 198 ? 1.779 -17.422 9.805 1 82.88 198 VAL A O 1
ATOM 1435 N N . GLY A 1 199 ? 1.928 -15.305 9.359 1 86.56 199 GLY A N 1
ATOM 1436 C CA . GLY A 1 199 ? 0.78 -15.32 8.469 1 86.56 199 GLY A CA 1
ATOM 1437 C C . GLY A 1 199 ? 1.13 -15.742 7.051 1 86.56 199 GLY A C 1
ATOM 1438 O O . GLY A 1 199 ? 0.247 -16.094 6.27 1 86.56 199 GLY A O 1
ATOM 1439 N N . LEU A 1 200 ? 2.375 -15.781 6.707 1 82.69 200 LEU A N 1
ATOM 1440 C CA . LEU A 1 200 ? 2.791 -16.047 5.332 1 82.69 200 LEU A CA 1
ATOM 1441 C C . LEU A 1 200 ? 2.291 -17.406 4.863 1 82.69 200 LEU A C 1
ATOM 1443 O O . LEU A 1 200 ? 1.798 -17.547 3.742 1 82.69 200 LEU A O 1
ATOM 1447 N N . GLN A 1 201 ? 2.385 -18.344 5.727 1 77.94 201 GLN A N 1
ATOM 1448 C CA . GLN A 1 201 ? 1.974 -19.688 5.34 1 77.94 201 GLN A CA 1
ATOM 1449 C C . GLN A 1 201 ? 0.453 -19.797 5.266 1 77.94 201 GLN A C 1
ATOM 1451 O O . GLN A 1 201 ? -0.081 -20.516 4.418 1 77.94 201 GLN A O 1
ATOM 1456 N N . MET A 1 202 ? -0.231 -19.062 6.125 1 81.44 202 MET A N 1
ATOM 1457 C CA . MET A 1 202 ? -1.681 -19.203 6.23 1 81.44 202 MET A CA 1
ATOM 1458 C C . MET A 1 202 ? -2.385 -18.406 5.137 1 81.44 202 MET A C 1
ATOM 1460 O O . MET A 1 202 ? -3.297 -18.922 4.48 1 81.44 202 MET A O 1
ATOM 1464 N N . VAL A 1 203 ? -1.929 -17.156 4.996 1 84.5 203 VAL A N 1
ATOM 1465 C CA . VAL A 1 203 ? -2.723 -16.281 4.148 1 84.5 203 VAL A CA 1
ATOM 1466 C C . VAL A 1 203 ? -1.886 -15.812 2.957 1 84.5 203 VAL A C 1
ATOM 1468 O O . VAL A 1 203 ? -2.43 -15.375 1.939 1 84.5 203 VAL A O 1
ATOM 1471 N N . GLY A 1 204 ? -0.627 -16.016 3.025 1 81.12 204 GLY A N 1
ATOM 1472 C CA . GLY A 1 204 ? 0.234 -15.609 1.927 1 81.12 204 GLY A CA 1
ATOM 1473 C C . GLY A 1 204 ? 0.692 -14.164 2.033 1 81.12 204 GLY A C 1
ATOM 1474 O O . GLY A 1 204 ? 0.179 -13.406 2.859 1 81.12 204 GLY A O 1
ATOM 1475 N N . VAL A 1 205 ? 1.521 -13.781 1.159 1 81.19 205 VAL A N 1
ATOM 1476 C CA . VAL A 1 205 ? 2.207 -12.492 1.188 1 81.19 205 VAL A CA 1
ATOM 1477 C C . VAL A 1 205 ? 1.227 -11.375 0.836 1 81.19 205 VAL A C 1
ATOM 1479 O O . VAL A 1 205 ? 1.234 -10.312 1.463 1 81.19 205 VAL A O 1
ATOM 1482 N N . VAL A 1 206 ? 0.345 -11.602 -0.023 1 76.5 206 VAL A N 1
ATOM 1483 C CA . VAL A 1 206 ? -0.47 -10.547 -0.619 1 76.5 206 VAL A CA 1
ATOM 1484 C C . VAL A 1 206 ? -1.61 -10.18 0.328 1 76.5 206 VAL A C 1
ATOM 1486 O O . VAL A 1 206 ? -1.979 -9.008 0.438 1 76.5 206 VAL A O 1
ATOM 1489 N N . LEU A 1 207 ? -2.033 -11.094 1.066 1 82.88 207 LEU A N 1
ATOM 1490 C CA . LEU A 1 207 ? -3.248 -10.867 1.843 1 82.88 207 LEU A CA 1
ATOM 1491 C C . LEU A 1 207 ? -2.914 -10.586 3.305 1 82.88 207 LEU A C 1
ATOM 1493 O O . LEU A 1 207 ? -3.795 -10.219 4.086 1 82.88 207 LEU A O 1
ATOM 1497 N N . MET A 1 208 ? -1.752 -10.625 3.598 1 87 208 MET A N 1
ATOM 1498 C CA . MET A 1 208 ? -1.338 -10.461 4.988 1 87 208 MET A CA 1
ATOM 1499 C C . MET A 1 208 ? -1.674 -9.062 5.496 1 87 208 MET A C 1
ATOM 1501 O O . MET A 1 208 ? -2.082 -8.891 6.645 1 87 208 MET A O 1
ATOM 1505 N N . ALA A 1 209 ? -1.483 -8.109 4.684 1 84.06 209 ALA A N 1
ATOM 1506 C CA . ALA A 1 209 ? -1.752 -6.734 5.09 1 84.06 209 ALA A CA 1
ATOM 1507 C C . ALA A 1 209 ? -3.199 -6.57 5.547 1 84.06 209 ALA A C 1
ATOM 1509 O O . ALA A 1 209 ? -3.477 -5.836 6.5 1 84.06 209 ALA A O 1
ATOM 1510 N N . ALA A 1 210 ? -4.043 -7.277 4.93 1 86.44 210 ALA A N 1
ATOM 1511 C CA . ALA A 1 210 ? -5.461 -7.195 5.273 1 86.44 210 ALA A CA 1
ATOM 1512 C C . ALA A 1 210 ? -5.723 -7.762 6.668 1 86.44 210 ALA A C 1
ATOM 1514 O O . ALA A 1 210 ? -6.551 -7.234 7.414 1 86.44 210 ALA A O 1
ATOM 1515 N N . MET A 1 211 ? -5.004 -8.758 6.934 1 89.25 211 MET A N 1
ATOM 1516 C CA . MET A 1 211 ? -5.203 -9.398 8.227 1 89.25 211 MET A CA 1
ATOM 1517 C C . MET A 1 211 ? -4.73 -8.5 9.359 1 89.25 211 MET A C 1
ATOM 1519 O O . MET A 1 211 ? -5.262 -8.555 10.477 1 89.25 211 MET A O 1
ATOM 1523 N N . ILE A 1 212 ? -3.811 -7.723 9.047 1 88.69 212 ILE A N 1
ATOM 1524 C CA . ILE A 1 212 ? -3.26 -6.816 10.047 1 88.69 212 ILE A CA 1
ATOM 1525 C C . ILE A 1 212 ? -4.188 -5.617 10.227 1 88.69 212 ILE A C 1
ATOM 1527 O O . ILE A 1 212 ? -4.422 -5.164 11.352 1 88.69 212 ILE A O 1
ATOM 1531 N N . ILE A 1 213 ? -4.852 -5.168 9.195 1 89.62 213 ILE A N 1
ATOM 1532 C CA . ILE A 1 213 ? -5.574 -3.9 9.195 1 89.62 213 ILE A CA 1
ATOM 1533 C C . ILE A 1 213 ? -7.043 -4.141 9.531 1 89.62 213 ILE A C 1
ATOM 1535 O O . ILE A 1 213 ? -7.621 -3.418 10.352 1 89.62 213 ILE A O 1
ATOM 1539 N N . ALA A 1 214 ? -7.609 -5.168 9.023 1 90.94 214 ALA A N 1
ATOM 1540 C CA . ALA A 1 214 ? -9.062 -5.355 9.008 1 90.94 214 ALA A CA 1
ATOM 1541 C C . ALA A 1 214 ? -9.609 -5.5 10.43 1 90.94 214 ALA A C 1
ATOM 1543 O O . ALA A 1 214 ? -10.531 -4.785 10.82 1 90.94 214 ALA A O 1
ATOM 1544 N N . PRO A 1 215 ? -9.031 -6.371 11.211 1 93.19 215 PRO A N 1
ATOM 1545 C CA . PRO A 1 215 ? -9.586 -6.508 12.562 1 93.19 215 PRO A CA 1
ATOM 1546 C C . PRO A 1 215 ? -9.445 -5.23 13.391 1 93.19 215 PRO A C 1
ATOM 1548 O O . PRO A 1 215 ? -10.352 -4.891 14.156 1 93.19 215 PRO A O 1
ATOM 1551 N N . ALA A 1 216 ? -8.383 -4.562 13.234 1 92.75 216 ALA A N 1
ATOM 1552 C CA . ALA A 1 216 ? -8.141 -3.328 13.977 1 92.75 216 ALA A CA 1
ATOM 1553 C C . ALA A 1 216 ? -9.133 -2.242 13.57 1 92.75 216 ALA A C 1
ATOM 1555 O O . ALA A 1 216 ? -9.672 -1.528 14.422 1 92.75 216 ALA A O 1
ATOM 1556 N N . VAL A 1 217 ? -9.391 -2.143 12.336 1 88.5 217 VAL A N 1
ATOM 1557 C CA . VAL A 1 217 ? -10.312 -1.133 11.828 1 88.5 217 VAL A CA 1
ATOM 1558 C C . VAL A 1 217 ? -11.734 -1.435 12.305 1 88.5 217 VAL A C 1
ATOM 1560 O O . VAL A 1 217 ? -12.484 -0.521 12.656 1 88.5 217 VAL A O 1
ATOM 1563 N N . ALA A 1 218 ? -12.031 -2.66 12.289 1 90.25 218 ALA A N 1
ATOM 1564 C CA . ALA A 1 218 ? -13.352 -3.059 12.781 1 90.25 218 ALA A CA 1
ATOM 1565 C C . ALA A 1 218 ? -13.5 -2.732 14.266 1 90.25 218 ALA A C 1
ATOM 1567 O O . ALA A 1 218 ? -14.531 -2.205 14.695 1 90.25 218 ALA A O 1
ATOM 1568 N N . ALA A 1 219 ? -12.492 -3.027 15 1 92.06 219 ALA A N 1
ATOM 1569 C CA . ALA A 1 219 ? -12.531 -2.811 16.438 1 92.06 219 ALA A CA 1
ATOM 1570 C C . ALA A 1 219 ? -12.57 -1.321 16.781 1 92.06 219 ALA A C 1
ATOM 1572 O O . ALA A 1 219 ? -13.195 -0.915 17.75 1 92.06 219 ALA A O 1
ATOM 1573 N N . ARG A 1 220 ? -11.914 -0.55 15.977 1 87.12 220 ARG A N 1
ATOM 1574 C CA . ARG A 1 220 ? -11.844 0.888 16.219 1 87.12 220 ARG A CA 1
ATOM 1575 C C . ARG A 1 220 ? -13.219 1.53 16.125 1 87.12 220 ARG A C 1
ATOM 1577 O O . ARG A 1 220 ? -13.477 2.561 16.75 1 87.12 220 ARG A O 1
ATOM 1584 N N . GLN A 1 221 ? -14.062 0.936 15.367 1 83.56 221 GLN A N 1
ATOM 1585 C CA . GLN A 1 221 ? -15.406 1.491 15.195 1 83.56 221 GLN A CA 1
ATOM 1586 C C . GLN A 1 221 ? -16.266 1.27 16.438 1 83.56 221 GLN A C 1
ATOM 1588 O O . GLN A 1 221 ? -17.219 2.01 16.672 1 83.56 221 GLN A O 1
ATOM 1593 N N . TRP A 1 222 ? -15.875 0.308 17.234 1 85.19 222 TRP A N 1
ATOM 1594 C CA . TRP A 1 222 ? -16.734 -0.08 18.359 1 85.19 222 TRP A CA 1
ATOM 1595 C C . TRP A 1 222 ? -16.141 0.418 19.672 1 85.19 222 TRP A C 1
ATOM 1597 O O . TRP A 1 222 ? -16.828 0.417 20.703 1 85.19 222 TRP A O 1
ATOM 1607 N N . SER A 1 223 ? -14.898 0.772 19.625 1 83.38 223 SER A N 1
ATOM 1608 C CA . SER A 1 223 ? -14.289 1.149 20.906 1 83.38 223 SER A CA 1
ATOM 1609 C C . SER A 1 223 ? -13.469 2.424 20.766 1 83.38 223 SER A C 1
ATOM 1611 O O . SER A 1 223 ? -12.891 2.689 19.703 1 83.38 223 SER A O 1
ATOM 1613 N N . ARG A 1 224 ? -13.469 3.117 21.859 1 80.81 224 ARG A N 1
ATOM 1614 C CA . ARG A 1 224 ? -12.688 4.348 21.906 1 80.81 224 ARG A CA 1
ATOM 1615 C C . ARG A 1 224 ? -11.492 4.195 22.844 1 80.81 224 ARG A C 1
ATOM 1617 O O . ARG A 1 224 ? -10.656 5.094 22.938 1 80.81 224 ARG A O 1
ATOM 1624 N N . ARG A 1 225 ? -11.5 3.074 23.453 1 89.62 225 ARG A N 1
ATOM 1625 C CA . ARG A 1 225 ? -10.375 2.812 24.359 1 89.62 225 ARG A CA 1
ATOM 1626 C C . ARG A 1 225 ? -9.406 1.804 23.75 1 89.62 225 ARG A C 1
ATOM 1628 O O . ARG A 1 225 ? -9.836 0.837 23.109 1 89.62 225 ARG A O 1
ATOM 1635 N N . LEU A 1 226 ? -8.203 2.029 23.969 1 91.44 226 LEU A N 1
ATOM 1636 C CA . LEU A 1 226 ? -7.168 1.21 23.344 1 91.44 226 LEU A CA 1
ATOM 1637 C C . LEU A 1 226 ? -7.254 -0.235 23.828 1 91.44 226 LEU A C 1
ATOM 1639 O O . LEU A 1 226 ? -7.125 -1.166 23.031 1 91.44 226 LEU A O 1
ATOM 1643 N N . GLU A 1 227 ? -7.461 -0.421 25.125 1 92.25 227 GLU A N 1
ATOM 1644 C CA . GLU A 1 227 ? -7.512 -1.767 25.688 1 92.25 227 GLU A CA 1
ATOM 1645 C C . GLU A 1 227 ? -8.648 -2.58 25.078 1 92.25 227 GLU A C 1
ATOM 1647 O O . GLU A 1 227 ? -8.453 -3.732 24.688 1 92.25 227 GLU A O 1
ATOM 1652 N N . ASP A 1 228 ? -9.758 -1.933 24.984 1 93.06 228 ASP A N 1
ATOM 1653 C CA . ASP A 1 228 ? -10.914 -2.592 24.391 1 93.06 228 ASP A CA 1
ATOM 1654 C C . ASP A 1 228 ? -10.727 -2.814 22.891 1 93.06 228 ASP A C 1
ATOM 1656 O O . ASP A 1 228 ? -11.164 -3.828 22.344 1 93.06 228 ASP A O 1
ATOM 1660 N N . MET A 1 229 ? -10.086 -1.891 22.359 1 92.75 229 MET A N 1
ATOM 1661 C CA . MET A 1 229 ? -9.859 -1.994 20.922 1 92.75 229 MET A CA 1
ATOM 1662 C C . MET A 1 229 ? -8.945 -3.174 20.609 1 92.75 229 MET A C 1
ATOM 1664 O O . MET A 1 229 ? -9.211 -3.928 19.656 1 92.75 229 MET A O 1
ATOM 1668 N N . VAL A 1 230 ? -7.93 -3.334 21.406 1 95.06 230 VAL A N 1
ATOM 1669 C CA . VAL A 1 230 ? -6.961 -4.402 21.188 1 95.06 230 VAL A CA 1
ATOM 1670 C C . VAL A 1 230 ? -7.629 -5.758 21.391 1 95.06 230 VAL A C 1
ATOM 1672 O O . VAL A 1 230 ? -7.441 -6.684 20.594 1 95.06 230 VAL A O 1
ATOM 1675 N N . LEU A 1 231 ? -8.406 -5.852 22.406 1 95.06 231 LEU A N 1
ATOM 1676 C CA . LEU A 1 231 ? -9.094 -7.102 22.719 1 95.06 231 LEU A CA 1
ATOM 1677 C C . LEU A 1 231 ? -10.133 -7.434 21.656 1 95.06 231 LEU A C 1
ATOM 1679 O O . LEU A 1 231 ? -10.242 -8.586 21.234 1 95.06 231 LEU A O 1
ATOM 1683 N N . LEU A 1 232 ? -10.82 -6.465 21.281 1 94.94 232 LEU A N 1
ATOM 1684 C CA . LEU A 1 232 ? -11.836 -6.668 20.25 1 94.94 232 LEU A CA 1
ATOM 1685 C C . LEU A 1 232 ? -11.203 -7.031 18.922 1 94.94 232 LEU A C 1
ATOM 1687 O O . LEU A 1 232 ? -11.734 -7.859 18.172 1 94.94 232 LEU A O 1
ATOM 1691 N N . ALA A 1 233 ? -10.148 -6.395 18.609 1 96.56 233 ALA A N 1
ATOM 1692 C CA . ALA A 1 233 ? -9.438 -6.703 17.375 1 96.56 233 ALA A CA 1
ATOM 1693 C C . ALA A 1 233 ? -8.938 -8.141 17.375 1 96.56 233 ALA A C 1
ATOM 1695 O O . ALA A 1 233 ? -9.023 -8.836 16.359 1 96.56 233 ALA A O 1
ATOM 1696 N N . ALA A 1 234 ? -8.414 -8.5 18.531 1 96.12 234 ALA A N 1
ATOM 1697 C CA . ALA A 1 234 ? -7.941 -9.875 18.656 1 96.12 234 ALA A CA 1
ATOM 1698 C C . ALA A 1 234 ? -9.086 -10.867 18.484 1 96.12 234 ALA A C 1
ATOM 1700 O O . ALA A 1 234 ? -8.945 -11.875 17.781 1 96.12 234 ALA A O 1
ATOM 1701 N N . LEU A 1 235 ? -10.172 -10.555 19.031 1 96.38 235 LEU A N 1
ATOM 1702 C CA . LEU A 1 235 ? -11.336 -11.43 18.953 1 96.38 235 LEU A CA 1
ATOM 1703 C C . LEU A 1 235 ? -11.883 -11.492 17.531 1 96.38 235 LEU A C 1
ATOM 1705 O O . LEU A 1 235 ? -12.242 -12.57 17.047 1 96.38 235 LEU A O 1
ATOM 1709 N N . ILE A 1 236 ? -11.953 -10.406 16.922 1 95.12 236 ILE A N 1
ATOM 1710 C CA . ILE A 1 236 ? -12.438 -10.336 15.555 1 95.12 236 ILE A CA 1
ATOM 1711 C C . ILE A 1 236 ? -11.477 -11.078 14.633 1 95.12 236 ILE A C 1
ATOM 1713 O O . ILE A 1 236 ? -11.906 -11.789 13.719 1 95.12 236 ILE A O 1
ATOM 1717 N N . GLY A 1 237 ? -10.203 -10.883 14.875 1 95 237 GLY A N 1
ATOM 1718 C CA . GLY A 1 237 ? -9.211 -11.602 14.094 1 95 237 GLY A CA 1
ATOM 1719 C C . GLY A 1 237 ? -9.312 -13.109 14.242 1 95 237 GLY A C 1
ATOM 1720 O O . GLY A 1 237 ? -9.273 -13.844 13.25 1 95 237 GLY A O 1
ATOM 1721 N N . VAL A 1 238 ? -9.453 -13.484 15.461 1 95.81 238 VAL A N 1
ATOM 1722 C CA . VAL A 1 238 ? -9.539 -14.914 15.75 1 95.81 238 VAL A CA 1
ATOM 1723 C C . VAL A 1 238 ? -10.836 -15.477 15.172 1 95.81 238 VAL A C 1
ATOM 1725 O O . VAL A 1 238 ? -10.82 -16.516 14.484 1 95.81 238 VAL A O 1
ATOM 1728 N N . ALA A 1 239 ? -11.891 -14.836 15.398 1 95.75 239 ALA A N 1
ATOM 1729 C CA . ALA A 1 239 ? -13.18 -15.297 14.898 1 95.75 239 ALA A CA 1
ATOM 1730 C C . ALA A 1 239 ? -13.219 -15.289 13.375 1 95.75 239 ALA A C 1
ATOM 1732 O O . ALA A 1 239 ? -13.719 -16.234 12.758 1 95.75 239 ALA A O 1
ATOM 1733 N N . GLY A 1 240 ? -12.742 -14.234 12.852 1 93.19 240 GLY A N 1
ATOM 1734 C CA . GLY A 1 240 ? -12.688 -14.156 11.398 1 93.19 240 GLY A CA 1
ATOM 1735 C C . GLY A 1 240 ? -11.781 -15.203 10.781 1 93.19 240 GLY A C 1
ATOM 1736 O O . GLY A 1 240 ? -12.102 -15.758 9.727 1 93.19 240 GLY A O 1
ATOM 1737 N N . GLY A 1 241 ? -10.664 -15.453 11.422 1 91.56 241 GLY A N 1
ATOM 1738 C CA . GLY A 1 241 ? -9.766 -16.5 10.953 1 91.56 241 GLY A CA 1
ATOM 1739 C C . GLY A 1 241 ? -10.383 -17.891 11 1 91.56 241 GLY A C 1
ATOM 1740 O O . GLY A 1 241 ? -10.305 -18.641 10.031 1 91.56 241 GLY A O 1
ATOM 1741 N N . ILE A 1 242 ? -11 -18.141 12.094 1 91.69 242 ILE A N 1
ATOM 1742 C CA . ILE A 1 242 ? -11.609 -19.469 12.281 1 91.69 242 ILE A CA 1
ATOM 1743 C C . ILE A 1 242 ? -12.773 -19.641 11.312 1 91.69 242 ILE A C 1
ATOM 1745 O O . ILE A 1 242 ? -12.906 -20.672 10.664 1 91.69 242 ILE A O 1
ATOM 1749 N N . PHE A 1 243 ? -13.539 -18.625 11.156 1 92.19 243 PHE A N 1
ATOM 1750 C CA . PHE A 1 243 ? -14.688 -18.688 10.258 1 92.19 243 PHE A CA 1
ATOM 1751 C C . PHE A 1 243 ? -14.234 -18.875 8.812 1 92.19 243 PHE A C 1
ATOM 1753 O O . PHE A 1 243 ? -14.82 -19.656 8.062 1 92.19 243 PHE A O 1
ATOM 1760 N N . GLY A 1 244 ? -13.258 -18.156 8.477 1 89.62 244 GLY A N 1
ATOM 1761 C CA . GLY A 1 244 ? -12.734 -18.297 7.129 1 89.62 244 GLY A CA 1
ATOM 1762 C C . GLY A 1 244 ? -12.156 -19.672 6.852 1 89.62 244 GLY A C 1
ATOM 1763 O O . GLY A 1 244 ? -12.359 -20.219 5.77 1 89.62 244 GLY A O 1
ATOM 1764 N N . ALA A 1 245 ? -11.453 -20.188 7.824 1 87.81 245 ALA A N 1
ATOM 1765 C CA . ALA A 1 245 ? -10.875 -21.516 7.676 1 87.81 245 ALA A CA 1
ATOM 1766 C C . ALA A 1 245 ? -11.961 -22.578 7.574 1 87.81 245 ALA A C 1
ATOM 1768 O O . ALA A 1 245 ? -11.852 -23.516 6.785 1 87.81 245 ALA A O 1
ATOM 1769 N N . LEU A 1 246 ? -12.984 -22.406 8.312 1 87.94 246 LEU A N 1
ATOM 1770 C CA . LEU A 1 246 ? -14.086 -23.359 8.289 1 87.94 246 LEU A CA 1
ATOM 1771 C C . LEU A 1 246 ? -14.859 -23.281 6.98 1 87.94 246 LEU A C 1
ATOM 1773 O O . LEU A 1 246 ? -15.297 -24.297 6.441 1 87.94 246 LEU A O 1
ATOM 1777 N N . LEU A 1 247 ? -14.992 -22.109 6.535 1 87.12 247 LEU A N 1
ATOM 1778 C CA . LEU A 1 247 ? -15.664 -21.906 5.254 1 87.12 247 LEU A CA 1
ATOM 1779 C C . LEU A 1 247 ? -14.875 -22.578 4.129 1 87.12 247 LEU A C 1
ATOM 1781 O O . LEU A 1 247 ? -15.461 -23.125 3.197 1 87.12 247 LEU A O 1
ATOM 1785 N N . SER A 1 248 ? -13.602 -22.422 4.223 1 85.94 248 SER A N 1
ATOM 1786 C CA . SER A 1 248 ? -12.742 -23.047 3.221 1 85.94 248 SER A CA 1
ATOM 1787 C C . SER A 1 248 ? -12.836 -24.562 3.273 1 85.94 248 SER A C 1
ATOM 1789 O O . SER A 1 248 ? -12.828 -25.234 2.236 1 85.94 248 SER A O 1
ATOM 1791 N N . ALA A 1 249 ? -12.906 -25.094 4.422 1 81.56 249 ALA A N 1
ATOM 1792 C CA . ALA A 1 249 ? -12.992 -26.531 4.594 1 81.56 249 ALA A CA 1
ATOM 1793 C C . ALA A 1 249 ? -14.32 -27.078 4.062 1 81.56 249 ALA A C 1
ATOM 1795 O O . ALA A 1 249 ? -14.391 -28.203 3.578 1 81.56 249 ALA A O 1
ATOM 1796 N N . LEU A 1 250 ? -15.242 -26.203 4.207 1 80.75 250 LEU A N 1
ATOM 1797 C CA . LEU A 1 250 ? -16.562 -26.625 3.758 1 80.75 250 LEU A CA 1
ATOM 1798 C C . LEU A 1 250 ? -16.703 -26.453 2.248 1 80.75 250 LEU A C 1
ATOM 1800 O O . LEU A 1 250 ? -17.531 -27.125 1.618 1 80.75 250 LEU A O 1
ATOM 1804 N N . SER A 1 251 ? -15.938 -25.484 1.766 1 75.62 251 SER A N 1
ATOM 1805 C CA . SER A 1 251 ? -16.031 -25.203 0.337 1 75.62 251 SER A CA 1
ATOM 1806 C C . SER A 1 251 ? -15.008 -26.016 -0.454 1 75.62 251 SER A C 1
ATOM 1808 O O . SER A 1 251 ? -13.945 -26.359 0.061 1 75.62 251 SER A O 1
ATOM 1810 N N . ARG A 1 252 ? -15.344 -26.781 -1.3 1 67.69 252 ARG A N 1
ATOM 1811 C CA . ARG A 1 252 ? -14.453 -27.641 -2.082 1 67.69 252 ARG A CA 1
ATOM 1812 C C . ARG A 1 252 ? -13.617 -26.812 -3.051 1 67.69 252 ARG A C 1
ATOM 1814 O O . ARG A 1 252 ? -14.156 -26.188 -3.971 1 67.69 252 ARG A O 1
ATOM 1821 N N . GLY A 1 253 ? -12.297 -26.641 -2.602 1 69.12 253 GLY A N 1
ATOM 1822 C CA . GLY A 1 253 ? -11.367 -26.188 -3.625 1 69.12 253 GLY A CA 1
ATOM 1823 C C . GLY A 1 253 ? -11.031 -24.719 -3.521 1 69.12 253 GLY A C 1
ATOM 1824 O O . GLY A 1 253 ? -10.328 -24.172 -4.379 1 69.12 253 GLY A O 1
ATOM 1825 N N . LEU A 1 254 ? -11.641 -24.031 -2.512 1 77.94 254 LEU A N 1
ATOM 1826 C CA . LEU A 1 254 ? -11.305 -22.609 -2.43 1 77.94 254 LEU A CA 1
ATOM 1827 C C . LEU A 1 254 ? -10.133 -22.391 -1.477 1 77.94 254 LEU A C 1
ATOM 1829 O O . LEU A 1 254 ? -9.992 -23.094 -0.477 1 77.94 254 LEU A O 1
ATOM 1833 N N . ALA A 1 255 ? -9.383 -21.484 -1.846 1 80.31 255 ALA A N 1
ATOM 1834 C CA . ALA A 1 255 ? -8.188 -21.188 -1.064 1 80.31 255 ALA A CA 1
ATOM 1835 C C . ALA A 1 255 ? -8.562 -20.609 0.303 1 80.31 255 ALA A C 1
ATOM 1837 O O . ALA A 1 255 ? -9.469 -19.781 0.414 1 80.31 255 ALA A O 1
ATOM 1838 N N . THR A 1 256 ? -7.957 -21.031 1.336 1 84.19 256 THR A N 1
ATOM 1839 C CA . THR A 1 256 ? -8.25 -20.656 2.717 1 84.19 256 THR A CA 1
ATOM 1840 C C . THR A 1 256 ? -7.887 -19.203 2.979 1 84.19 256 THR A C 1
ATOM 1842 O O . THR A 1 256 ? -8.664 -18.469 3.586 1 84.19 256 THR A O 1
ATOM 1845 N N . GLY A 1 257 ? -6.797 -18.719 2.518 1 85.75 257 GLY A N 1
ATOM 1846 C CA . GLY A 1 257 ? -6.316 -17.375 2.758 1 85.75 257 GLY A CA 1
ATOM 1847 C C . GLY A 1 257 ? -7.316 -16.297 2.373 1 85.75 257 GLY A C 1
ATOM 1848 O O . GLY A 1 257 ? -7.758 -15.523 3.221 1 85.75 257 GLY A O 1
ATOM 1849 N N . PRO A 1 258 ? -7.738 -16.406 1.133 1 87.81 258 PRO A N 1
ATOM 1850 C CA . PRO A 1 258 ? -8.688 -15.398 0.67 1 87.81 258 PRO A CA 1
ATOM 1851 C C . PRO A 1 258 ? -10.016 -15.445 1.423 1 87.81 258 PRO A C 1
ATOM 1853 O O . PRO A 1 258 ? -10.633 -14.406 1.667 1 87.81 258 PRO A O 1
ATOM 1856 N N . LEU A 1 259 ? -10.383 -16.594 1.816 1 89.75 259 LEU A N 1
ATOM 1857 C CA . LEU A 1 259 ? -11.648 -16.703 2.527 1 89.75 259 LEU A CA 1
ATOM 1858 C C . LEU A 1 259 ? -11.539 -16.141 3.938 1 89.75 259 LEU A C 1
ATOM 1860 O O . LEU A 1 259 ? -12.5 -15.57 4.461 1 89.75 259 LEU A O 1
ATOM 1864 N N . ILE A 1 260 ? -10.438 -16.312 4.52 1 89.94 260 ILE A N 1
ATOM 1865 C CA . ILE A 1 260 ? -10.188 -15.695 5.82 1 89.94 260 ILE A CA 1
ATOM 1866 C C . ILE A 1 260 ? -10.312 -14.18 5.707 1 89.94 260 ILE A C 1
ATOM 1868 O O . ILE A 1 260 ? -10.984 -13.539 6.516 1 89.94 260 ILE A O 1
ATOM 1872 N N . ILE A 1 261 ? -9.773 -13.656 4.688 1 89.81 261 ILE A N 1
ATOM 1873 C CA . ILE A 1 261 ? -9.75 -12.211 4.5 1 89.81 261 ILE A CA 1
ATOM 1874 C C . ILE A 1 261 ? -11.164 -11.711 4.195 1 89.81 261 ILE A C 1
ATOM 1876 O O . ILE A 1 261 ? -11.57 -10.656 4.688 1 89.81 261 ILE A O 1
ATOM 1880 N N . LEU A 1 262 ? -11.844 -12.461 3.402 1 92.06 262 LEU A N 1
ATOM 1881 C CA . LEU A 1 262 ? -13.203 -12.055 3.078 1 92.06 262 LEU A CA 1
ATOM 1882 C C . LEU A 1 262 ? -14.094 -12.094 4.316 1 92.06 262 LEU A C 1
ATOM 1884 O O . LEU A 1 262 ? -14.961 -11.234 4.488 1 92.06 262 LEU A O 1
ATOM 1888 N N . SER A 1 263 ? -13.828 -13.055 5.109 1 92.81 263 SER A N 1
ATOM 1889 C CA . SER A 1 263 ? -14.594 -13.156 6.352 1 92.81 263 SER A CA 1
ATOM 1890 C C . SER A 1 263 ? -14.32 -11.969 7.266 1 92.81 263 SER A C 1
ATOM 1892 O O . SER A 1 263 ? -15.258 -11.328 7.746 1 92.81 263 SER A O 1
ATOM 1894 N N . VAL A 1 264 ? -13.086 -11.648 7.484 1 92.12 264 VAL A N 1
ATOM 1895 C CA . VAL A 1 264 ? -12.727 -10.539 8.359 1 92.12 264 VAL A CA 1
ATOM 1896 C C . VAL A 1 264 ? -13.18 -9.219 7.742 1 92.12 264 VAL A C 1
ATOM 1898 O O . VAL A 1 264 ? -13.656 -8.328 8.445 1 92.12 264 VAL A O 1
ATOM 1901 N N . SER A 1 265 ? -13.047 -9.102 6.445 1 89.56 265 SER A N 1
ATOM 1902 C CA . SER A 1 265 ? -13.438 -7.883 5.75 1 89.56 265 SER A CA 1
ATOM 1903 C C . SER A 1 265 ? -14.945 -7.66 5.832 1 89.56 265 SER A C 1
ATOM 1905 O O . SER A 1 265 ? -15.406 -6.52 5.879 1 89.56 265 SER A O 1
ATOM 1907 N N . SER A 1 266 ? -15.656 -8.734 5.75 1 91.56 266 SER A N 1
ATOM 1908 C CA . SER A 1 266 ? -17.109 -8.617 5.91 1 91.56 266 SER A CA 1
ATOM 1909 C C . SER A 1 266 ? -17.469 -8.023 7.266 1 91.56 266 SER A C 1
ATOM 1911 O O . SER A 1 266 ? -18.391 -7.223 7.371 1 91.56 266 SER A O 1
ATOM 1913 N N . VAL A 1 267 ? -16.734 -8.375 8.266 1 90.56 267 VAL A N 1
ATOM 1914 C CA . VAL A 1 267 ? -16.953 -7.84 9.602 1 90.56 267 VAL A CA 1
ATOM 1915 C C . VAL A 1 267 ? -16.625 -6.352 9.625 1 90.56 267 VAL A C 1
ATOM 1917 O O . VAL A 1 267 ? -17.328 -5.566 10.273 1 90.56 267 VAL A O 1
ATOM 1920 N N . VAL A 1 268 ? -15.633 -5.992 8.953 1 87.19 268 VAL A N 1
ATOM 1921 C CA . VAL A 1 268 ? -15.242 -4.59 8.875 1 87.19 268 VAL A CA 1
ATOM 1922 C C . VAL A 1 268 ? -16.359 -3.781 8.203 1 87.19 268 VAL A C 1
ATOM 1924 O O . VAL A 1 268 ? -16.734 -2.715 8.695 1 87.19 268 VAL A O 1
ATOM 1927 N N . LEU A 1 269 ? -16.812 -4.301 7.117 1 84 269 LEU A N 1
ATOM 1928 C CA . LEU A 1 269 ? -17.859 -3.594 6.375 1 84 269 LEU A CA 1
ATOM 1929 C C . LEU A 1 269 ? -19.109 -3.432 7.219 1 84 269 LEU A C 1
ATOM 1931 O O . LEU A 1 269 ? -19.734 -2.367 7.219 1 84 269 LEU A O 1
ATOM 1935 N N . VAL A 1 270 ? -19.391 -4.461 7.922 1 85.81 270 VAL A N 1
ATOM 1936 C CA . VAL A 1 270 ? -20.547 -4.41 8.805 1 85.81 270 VAL A CA 1
ATOM 1937 C C . VAL A 1 270 ? -20.297 -3.42 9.938 1 85.81 270 VAL A C 1
ATOM 1939 O O . VAL A 1 270 ? -21.188 -2.668 10.328 1 85.81 270 VAL A O 1
ATOM 1942 N N . SER A 1 271 ? -19.172 -3.393 10.484 1 86.06 271 SER A N 1
ATOM 1943 C CA . SER A 1 271 ? -18.812 -2.502 11.578 1 86.06 271 SER A CA 1
ATOM 1944 C C . SER A 1 271 ? -18.812 -1.044 11.133 1 86.06 271 SER A C 1
ATOM 1946 O O . SER A 1 271 ? -19.188 -0.154 11.891 1 86.06 271 SER A O 1
ATOM 1948 N N . LEU A 1 272 ? -18.359 -0.839 9.93 1 79.5 272 LEU A N 1
ATOM 1949 C CA . LEU A 1 272 ? -18.328 0.522 9.398 1 79.5 272 LEU A CA 1
ATOM 1950 C C . LEU A 1 272 ? -19.734 1.038 9.141 1 79.5 272 LEU A C 1
ATOM 1952 O O . LEU A 1 272 ? -20 2.232 9.289 1 79.5 272 LEU A O 1
ATOM 1956 N N . THR A 1 273 ? -20.578 0.132 8.703 1 77.62 273 THR A N 1
ATOM 1957 C CA . THR A 1 273 ? -21.938 0.527 8.383 1 77.62 273 THR A CA 1
ATOM 1958 C C . THR A 1 273 ? -22.781 0.67 9.648 1 77.62 273 THR A C 1
ATOM 1960 O O . THR A 1 273 ? -23.641 1.542 9.734 1 77.62 273 THR A O 1
ATOM 1963 N N . LEU A 1 274 ? -22.516 -0.204 10.586 1 72.75 274 LEU A N 1
ATOM 1964 C CA . LEU A 1 274 ? -23.375 -0.252 11.766 1 72.75 274 LEU A CA 1
ATOM 1965 C C . LEU A 1 274 ? -22.766 0.553 12.914 1 72.75 274 LEU A C 1
ATOM 1967 O O . LEU A 1 274 ? -23.406 0.771 13.938 1 72.75 274 LEU A O 1
ATOM 1971 N N . ALA A 1 275 ? -21.5 0.845 12.797 1 64.5 275 ALA A N 1
ATOM 1972 C CA . ALA A 1 275 ? -20.875 1.463 13.953 1 64.5 275 ALA A CA 1
ATOM 1973 C C . ALA A 1 275 ? -21.609 2.732 14.375 1 64.5 275 ALA A C 1
ATOM 1975 O O . ALA A 1 275 ? -21.953 3.562 13.531 1 64.5 275 ALA A O 1
ATOM 1976 N N . PRO A 1 276 ? -22.031 2.693 15.633 1 56.44 276 PRO A N 1
ATOM 1977 C CA . PRO A 1 276 ? -22.766 3.789 16.266 1 56.44 276 PRO A CA 1
ATOM 1978 C C . PRO A 1 276 ? -21.938 5.074 16.359 1 56.44 276 PRO A C 1
ATOM 1980 O O . PRO A 1 276 ? -20.734 5.02 16.625 1 56.44 276 PRO A O 1
ATOM 1983 N N . GLU A 1 277 ? -22.172 6.145 15.602 1 55.91 277 GLU A N 1
ATOM 1984 C CA . GLU A 1 277 ? -21.688 7.523 15.656 1 55.91 277 GLU A CA 1
ATOM 1985 C C . GLU A 1 277 ? -20.672 7.793 14.547 1 55.91 277 GLU A C 1
ATOM 1987 O O . GLU A 1 277 ? -20.469 8.945 14.156 1 55.91 277 GLU A O 1
ATOM 1992 N N . ARG A 1 278 ? -20.094 6.555 14.242 1 55.62 278 ARG A N 1
ATOM 1993 C CA . ARG A 1 278 ? -19.016 6.812 13.305 1 55.62 278 ARG A CA 1
ATOM 1994 C C . ARG A 1 278 ? -19.266 6.109 11.977 1 55.62 278 ARG A C 1
ATOM 1996 O O . ARG A 1 278 ? -18.5 6.281 11.023 1 55.62 278 ARG A O 1
ATOM 2003 N N . GLY A 1 279 ? -20.359 5.316 11.961 1 53.22 279 GLY A N 1
ATOM 2004 C CA . GLY A 1 279 ? -20.578 4.531 10.758 1 53.22 279 GLY A CA 1
ATOM 2005 C C . GLY A 1 279 ? -21.172 5.34 9.617 1 53.22 279 GLY A C 1
ATOM 2006 O O . GLY A 1 279 ? -21.828 6.359 9.852 1 53.22 279 GLY A O 1
ATOM 2007 N N . PHE A 1 280 ? -20.641 5.16 8.375 1 58.25 280 PHE A N 1
ATOM 2008 C CA . PHE A 1 280 ? -21 5.895 7.164 1 58.25 280 PHE A CA 1
ATOM 2009 C C . PHE A 1 280 ? -22.5 5.996 7.012 1 58.25 280 PHE A C 1
ATOM 2011 O O . PHE A 1 280 ? -23.031 7.066 6.68 1 58.25 280 PHE A O 1
ATOM 2018 N N . LEU A 1 281 ? -23.172 4.844 7.156 1 56.22 281 LEU A N 1
ATOM 2019 C CA . LEU A 1 281 ? -24.609 4.84 6.902 1 56.22 281 LEU A CA 1
ATOM 2020 C C . LEU A 1 281 ? -25.344 5.711 7.918 1 56.22 281 LEU A C 1
ATOM 2022 O O . LEU A 1 281 ? -26.297 6.41 7.566 1 56.22 281 LEU A O 1
ATOM 2026 N N . TRP A 1 282 ? -24.641 5.645 9.008 1 54.22 282 TRP A N 1
ATOM 2027 C CA . TRP A 1 282 ? -25.328 6.422 10.039 1 54.22 282 TRP A CA 1
ATOM 2028 C C . TRP A 1 282 ? -25.062 7.914 9.852 1 54.22 282 TRP A C 1
ATOM 2030 O O . TRP A 1 282 ? -25.969 8.734 9.992 1 54.22 282 TRP A O 1
ATOM 2040 N N . GLU A 1 283 ? -23.797 8.156 9.469 1 57.22 283 GLU A N 1
ATOM 2041 C CA . GLU A 1 283 ? -23.5 9.57 9.25 1 57.22 283 GLU A CA 1
ATOM 2042 C C . GLU A 1 283 ? -24.203 10.094 8.008 1 57.22 283 GLU A C 1
ATOM 2044 O O . GLU A 1 283 ? -24.703 11.227 7.996 1 57.22 283 GLU A O 1
ATOM 2049 N N . ALA A 1 284 ? -24.156 9.211 6.984 1 58.22 284 ALA A N 1
ATOM 2050 C CA . ALA A 1 284 ? -24.906 9.602 5.797 1 58.22 284 ALA A CA 1
ATOM 2051 C C . ALA A 1 284 ? -26.391 9.773 6.117 1 58.22 284 ALA A C 1
ATOM 2053 O O . ALA A 1 284 ? -27.016 10.742 5.68 1 58.22 284 ALA A O 1
ATOM 2054 N N . LEU A 1 285 ? -26.812 8.812 6.879 1 56.81 285 LEU A N 1
ATOM 2055 C CA . LEU A 1 285 ? -28.203 8.891 7.281 1 56.81 285 LEU A CA 1
ATOM 2056 C C . LEU A 1 285 ? -28.453 10.102 8.172 1 56.81 285 LEU A C 1
ATOM 2058 O O . LEU A 1 285 ? -29.484 10.773 8.055 1 56.81 285 LEU A O 1
ATOM 2062 N N . ARG A 1 286 ? -27.406 10.297 8.914 1 59.41 286 ARG A N 1
ATOM 2063 C CA . ARG A 1 286 ? -27.547 11.445 9.797 1 59.41 286 ARG A CA 1
ATOM 2064 C C . ARG A 1 286 ? -27.484 12.75 9.008 1 59.41 286 ARG A C 1
ATOM 2066 O O . ARG A 1 286 ? -28.234 13.688 9.289 1 59.41 286 ARG A O 1
ATOM 2073 N N . ARG A 1 287 ? -26.562 12.758 8.062 1 61.22 287 ARG A N 1
ATOM 2074 C CA . ARG A 1 287 ? -26.453 13.969 7.254 1 61.22 287 ARG A CA 1
ATOM 2075 C C . ARG A 1 287 ? -27.703 14.195 6.426 1 61.22 287 ARG A C 1
ATOM 2077 O O . ARG A 1 287 ? -28.188 15.32 6.312 1 61.22 287 ARG A O 1
ATOM 2084 N N . VAL A 1 288 ? -28.125 13.086 5.805 1 61.38 288 VAL A N 1
ATOM 2085 C CA . VAL A 1 288 ? -29.359 13.188 5.035 1 61.38 288 VAL A CA 1
ATOM 2086 C C . VAL A 1 288 ? -30.5 13.609 5.953 1 61.38 288 VAL A C 1
ATOM 2088 O O . VAL A 1 288 ? -31.328 14.461 5.59 1 61.38 288 VAL A O 1
ATOM 2091 N N . ARG A 1 289 ? -30.438 13.031 7.09 1 61.09 289 ARG A N 1
ATOM 2092 C CA . ARG A 1 289 ? -31.484 13.375 8.055 1 61.09 289 ARG A CA 1
ATOM 2093 C C . ARG A 1 289 ? -31.328 14.812 8.539 1 61.09 289 ARG A C 1
ATOM 2095 O O . ARG A 1 289 ? -32.344 15.523 8.695 1 61.09 289 ARG A O 1
ATOM 2102 N N . ALA A 1 290 ? -30.094 15.141 8.695 1 65.31 290 ALA A N 1
ATOM 2103 C CA . ALA A 1 290 ? -29.844 16.516 9.133 1 65.31 290 ALA A CA 1
ATOM 2104 C C . ALA A 1 290 ? -30.219 17.5 8.039 1 65.31 290 ALA A C 1
ATOM 2106 O O . ALA A 1 290 ? -30.828 18.547 8.32 1 65.31 290 ALA A O 1
ATOM 2107 N N . ARG A 1 291 ? -29.859 17.203 6.859 1 68.62 291 ARG A N 1
ATOM 2108 C CA . ARG A 1 291 ? -30.234 18.047 5.734 1 68.62 291 ARG A CA 1
ATOM 2109 C C . ARG A 1 291 ? -31.75 18.109 5.582 1 68.62 291 ARG A C 1
ATOM 2111 O O . ARG A 1 291 ? -32.312 19.172 5.297 1 68.62 291 ARG A O 1
ATOM 2118 N N . ARG A 1 292 ? -32.312 16.922 5.719 1 67.12 292 ARG A N 1
ATOM 2119 C CA . ARG A 1 292 ? -33.781 16.891 5.676 1 67.12 292 ARG A CA 1
ATOM 2120 C C . ARG A 1 292 ? -34.375 17.703 6.812 1 67.12 292 ARG A C 1
ATOM 2122 O O . ARG A 1 292 ? -35.344 18.438 6.617 1 67.12 292 ARG A O 1
ATOM 2129 N N . ARG A 1 293 ? -33.781 17.547 7.914 1 72.31 293 ARG A N 1
ATOM 2130 C CA . ARG A 1 293 ? -34.219 18.312 9.062 1 72.31 293 ARG A CA 1
ATOM 2131 C C . ARG A 1 293 ? -34.031 19.812 8.844 1 72.31 293 ARG A C 1
ATOM 2133 O O . ARG A 1 293 ? -34.906 20.625 9.188 1 72.31 293 ARG A O 1
ATOM 2140 N N . LEU A 1 294 ? -32.938 20.172 8.281 1 76.81 294 LEU A N 1
ATOM 2141 C CA . LEU A 1 294 ? -32.688 21.578 8.008 1 76.81 294 LEU A CA 1
ATOM 2142 C C . LEU A 1 294 ? -33.625 22.109 6.945 1 76.81 294 LEU A C 1
ATOM 2144 O O . LEU A 1 294 ? -34.125 23.234 7.047 1 76.81 294 LEU A O 1
ATOM 2148 N N . ARG A 1 295 ? -33.844 21.266 5.965 1 77.44 295 ARG A N 1
ATOM 2149 C CA . ARG A 1 295 ? -34.812 21.656 4.938 1 77.44 295 ARG A CA 1
ATOM 2150 C C . ARG A 1 295 ? -36.188 21.828 5.531 1 77.44 295 ARG A C 1
ATOM 2152 O O . ARG A 1 295 ? -36.906 22.781 5.176 1 77.44 295 ARG A O 1
ATOM 2159 N N . TYR A 1 296 ? -36.531 20.938 6.41 1 78.56 296 TYR A N 1
ATOM 2160 C CA . TYR A 1 296 ? -37.812 21.031 7.109 1 78.56 296 TYR A CA 1
ATOM 2161 C C . TYR A 1 296 ? -37.906 22.312 7.926 1 78.56 296 TYR A C 1
ATOM 2163 O O . TYR A 1 296 ? -38.875 23.031 7.855 1 78.56 296 TYR A O 1
ATOM 2171 N N . GLN A 1 297 ? -36.844 22.547 8.547 1 80.94 297 GLN A N 1
ATOM 2172 C CA . GLN A 1 297 ? -36.812 23.719 9.406 1 80.94 297 GLN A CA 1
ATOM 2173 C C . GLN A 1 297 ? -36.812 25.016 8.586 1 80.94 297 GLN A C 1
ATOM 2175 O O . GLN A 1 297 ? -37.469 25.984 8.945 1 80.94 297 GLN A O 1
ATOM 2180 N N . GLN A 1 298 ? -36.125 24.984 7.52 1 84.56 298 GLN A N 1
ATOM 2181 C CA . GLN A 1 298 ? -36.062 26.172 6.66 1 84.56 298 GLN A CA 1
ATOM 2182 C C . GLN A 1 298 ? -37.406 26.469 6.027 1 84.56 298 GLN A C 1
ATOM 2184 O O . GLN A 1 298 ? -37.812 27.641 5.977 1 84.56 298 GLN A O 1
ATOM 2189 N N . VAL A 1 299 ? -38.094 25.453 5.582 1 85.06 299 VAL A N 1
ATOM 2190 C CA . VAL A 1 299 ? -39.406 25.656 4.957 1 85.06 299 VAL A CA 1
ATOM 2191 C C . VAL A 1 299 ? -40.406 26.094 6.012 1 85.06 299 VAL A C 1
ATOM 2193 O O . VAL A 1 299 ? -41.219 27 5.762 1 85.06 299 VAL A O 1
ATOM 2196 N N . LEU A 1 300 ? -40.281 25.562 7.137 1 85.31 300 LEU A N 1
ATOM 2197 C CA . LEU A 1 300 ? -41.188 25.906 8.234 1 85.31 300 LEU A CA 1
ATOM 2198 C C . LEU A 1 300 ? -40.969 27.359 8.672 1 85.31 300 LEU A C 1
ATOM 2200 O O . LEU A 1 300 ? -41.938 28.094 8.891 1 85.31 300 LEU A O 1
ATOM 2204 N N . THR A 1 301 ? -39.719 27.703 8.734 1 85.31 301 THR A N 1
ATOM 2205 C CA . THR A 1 301 ? -39.406 29.062 9.156 1 85.31 301 THR A CA 1
ATOM 2206 C C . THR A 1 301 ? -39.781 30.078 8.07 1 85.31 301 THR A C 1
ATOM 2208 O O . THR A 1 301 ? -40.188 31.188 8.375 1 85.31 301 THR A O 1
ATOM 2211 N N . THR A 1 302 ? -39.656 29.641 6.824 1 85.44 302 THR A N 1
ATOM 2212 C CA . THR A 1 302 ? -40.062 30.516 5.73 1 85.44 302 THR A CA 1
ATOM 2213 C C . THR A 1 302 ? -41.562 30.75 5.758 1 85.44 302 THR A C 1
ATOM 2215 O O . THR A 1 302 ? -42.031 31.875 5.57 1 85.44 302 THR A O 1
ATOM 2218 N N . LEU A 1 303 ? -42.312 29.719 6 1 85.25 303 LEU A N 1
ATOM 2219 C CA . LEU A 1 303 ? -43.75 29.844 6.105 1 85.25 303 LEU A CA 1
ATOM 2220 C C . LEU A 1 303 ? -44.156 30.734 7.277 1 85.25 303 LEU A C 1
ATOM 2222 O O . LEU A 1 303 ? -45.062 31.547 7.16 1 85.25 303 LEU A O 1
ATOM 2226 N N . TYR A 1 304 ? -43.375 30.609 8.32 1 85.88 304 TYR A N 1
ATOM 2227 C CA . TYR A 1 304 ? -43.625 31.422 9.508 1 85.88 304 TYR A CA 1
ATOM 2228 C C . TYR A 1 304 ? -43.281 32.875 9.266 1 85.88 304 TYR A C 1
ATOM 2230 O O . TYR A 1 304 ? -44.031 33.781 9.648 1 85.88 304 TYR A O 1
ATOM 2238 N N . ARG A 1 305 ? -42.219 33.094 8.633 1 84.75 305 ARG A N 1
ATOM 2239 C CA . ARG A 1 305 ? -41.781 34.438 8.336 1 84.75 305 ARG A CA 1
ATOM 2240 C C . ARG A 1 305 ? -42.781 35.125 7.395 1 84.75 305 ARG A C 1
ATOM 2242 O O . ARG A 1 305 ? -43.031 36.312 7.543 1 84.75 305 ARG A O 1
ATOM 2249 N N . LEU A 1 306 ? -43.312 34.344 6.488 1 83.31 306 LEU A N 1
ATOM 2250 C CA . LEU A 1 306 ? -44.312 34.875 5.578 1 83.31 306 LEU A CA 1
ATOM 2251 C C . LEU A 1 306 ? -45.594 35.219 6.324 1 83.31 306 LEU A C 1
ATOM 2253 O O . LEU A 1 306 ? -46.25 36.219 6.055 1 83.31 306 LEU A O 1
ATOM 2257 N N . ALA A 1 307 ? -45.938 34.438 7.262 1 83.31 307 ALA A N 1
ATOM 2258 C CA . ALA A 1 307 ? -47.125 34.656 8.078 1 83.31 307 ALA A CA 1
ATOM 2259 C C . ALA A 1 307 ? -46.938 35.906 8.961 1 83.31 307 ALA A C 1
ATOM 2261 O O . ALA A 1 307 ? -47.875 36.688 9.102 1 83.31 307 ALA A O 1
ATOM 2262 N N . VAL A 1 308 ? -45.75 36.031 9.438 1 82.5 308 VAL A N 1
ATOM 2263 C CA . VAL A 1 308 ? -45.469 37.156 10.32 1 82.5 308 VAL A CA 1
ATOM 2264 C C . VAL A 1 308 ? -45.406 38.438 9.5 1 82.5 308 VAL A C 1
ATOM 2266 O O . VAL A 1 308 ? -45.906 39.469 9.922 1 82.5 308 VAL A O 1
ATOM 2269 N N . HIS A 1 309 ? -44.875 38.344 8.352 1 84 309 HIS A N 1
ATOM 2270 C CA . HIS A 1 309 ? -44.719 39.531 7.492 1 84 309 HIS A CA 1
ATOM 2271 C C . HIS A 1 309 ? -46.094 40.031 7.016 1 84 309 HIS A C 1
ATOM 2273 O O . HIS A 1 309 ? -46.281 41.25 6.871 1 84 309 HIS A O 1
ATOM 2279 N N . HIS A 1 310 ? -47 39.156 6.816 1 81.38 310 HIS A N 1
ATOM 2280 C CA . HIS A 1 310 ? -48.312 39.531 6.348 1 81.38 310 HIS A CA 1
ATOM 2281 C C . HIS A 1 310 ? -49.281 39.656 7.508 1 81.38 310 HIS A C 1
ATOM 2283 O O . HIS A 1 310 ? -50.5 39.844 7.293 1 81.38 310 HIS A O 1
ATOM 2289 N N . ALA A 1 311 ? -48.719 39.531 8.734 1 81.19 311 ALA A N 1
ATOM 2290 C CA . ALA A 1 311 ? -49.5 39.688 9.961 1 81.19 311 ALA A CA 1
ATOM 2291 C C . ALA A 1 311 ? -50.719 38.75 9.938 1 81.19 311 ALA A C 1
ATOM 2293 O O . ALA A 1 311 ? -51.812 39.156 10.391 1 81.19 311 ALA A O 1
ATOM 2294 N N . ASP A 1 312 ? -50.594 37.688 9.203 1 79.88 312 ASP A N 1
ATOM 2295 C CA . ASP A 1 312 ? -51.656 36.688 9.117 1 79.88 312 ASP A CA 1
ATOM 2296 C C . ASP A 1 312 ? -51.125 35.281 9.484 1 79.88 312 ASP A C 1
ATOM 2298 O O . ASP A 1 312 ? -50.312 34.719 8.758 1 79.88 312 ASP A O 1
ATOM 2302 N N . PRO A 1 313 ? -51.469 34.844 10.656 1 76.88 313 PRO A N 1
ATOM 2303 C CA . PRO A 1 313 ? -50.969 33.531 11.102 1 76.88 313 PRO A CA 1
ATOM 2304 C C . PRO A 1 313 ? -51.406 32.406 10.18 1 76.88 313 PRO A C 1
ATOM 2306 O O . PRO A 1 313 ? -50.75 31.344 10.141 1 76.88 313 PRO A O 1
ATOM 2309 N N . VAL A 1 314 ? -52.438 32.656 9.539 1 77.62 314 VAL A N 1
ATOM 2310 C CA . VAL A 1 314 ? -52.969 31.641 8.617 1 77.62 314 VAL A CA 1
ATOM 2311 C C . VAL A 1 314 ? -52.688 32.062 7.176 1 77.62 314 VAL A C 1
ATOM 2313 O O . VAL A 1 314 ? -53.531 31.844 6.289 1 77.62 314 VAL A O 1
ATOM 2316 N N . TYR A 1 315 ? -51.562 32.562 7.035 1 79.94 315 TYR A N 1
ATOM 2317 C CA . TYR A 1 315 ? -51.188 33 5.688 1 79.94 315 TYR A CA 1
ATOM 2318 C C . TYR A 1 315 ? -51.094 31.812 4.742 1 79.94 315 TYR A C 1
ATOM 2320 O O . TYR A 1 315 ? -50.469 30.797 5.066 1 79.94 315 TYR A O 1
ATOM 2328 N N . ARG A 1 316 ? -51.812 31.938 3.645 1 81.12 316 ARG A N 1
ATOM 2329 C CA . ARG A 1 316 ? -51.844 30.875 2.633 1 81.12 316 ARG A CA 1
ATOM 2330 C C . ARG A 1 316 ? -50.719 31.062 1.608 1 81.12 316 ARG A C 1
ATOM 2332 O O . ARG A 1 316 ? -50.781 32 0.809 1 81.12 316 ARG A O 1
ATOM 2339 N N . SER A 1 317 ? -49.719 30.188 1.774 1 82.94 317 SER A N 1
ATOM 2340 C CA . SER A 1 317 ? -48.562 30.281 0.883 1 82.94 317 SER A CA 1
ATOM 2341 C C . SER A 1 317 ? -48.719 29.344 -0.313 1 82.94 317 SER A C 1
ATOM 2343 O O . SER A 1 317 ? -49.156 28.203 -0.163 1 82.94 317 SER A O 1
ATOM 2345 N N . GLU A 1 318 ? -48.469 29.953 -1.467 1 81 318 GLU A N 1
ATOM 2346 C CA . GLU A 1 318 ? -48.531 29.156 -2.699 1 81 318 GLU A CA 1
ATOM 2347 C C . GLU A 1 318 ? -47.281 28.281 -2.857 1 81 318 GLU A C 1
ATOM 2349 O O . GLU A 1 318 ? -46.188 28.688 -2.482 1 81 318 GLU A O 1
ATOM 2354 N N . GLN A 1 319 ? -47.531 27.031 -3.27 1 81.19 319 GLN A N 1
ATOM 2355 C CA . GLN A 1 319 ? -46.469 26.078 -3.52 1 81.19 319 GLN A CA 1
ATOM 2356 C C . GLN A 1 319 ? -45.406 26.688 -4.434 1 81.19 319 GLN A C 1
ATOM 2358 O O . GLN A 1 319 ? -44.188 26.516 -4.199 1 81.19 319 GLN A O 1
ATOM 2363 N N . GLY A 1 320 ? -45.875 27.344 -5.461 1 78.44 320 GLY A N 1
ATOM 2364 C CA . GLY A 1 320 ? -44.969 27.953 -6.422 1 78.44 320 GLY A CA 1
ATOM 2365 C C . GLY A 1 320 ? -44.031 28.984 -5.805 1 78.44 320 GLY A C 1
ATOM 2366 O O . GLY A 1 320 ? -42.844 29.031 -6.129 1 78.44 320 GLY A O 1
ATOM 2367 N N . MET A 1 321 ? -44.562 29.812 -4.891 1 78.19 321 MET A N 1
ATOM 2368 C CA . MET A 1 321 ? -43.781 30.859 -4.223 1 78.19 321 MET A CA 1
ATOM 2369 C C . MET A 1 321 ? -42.688 30.25 -3.332 1 78.19 321 MET A C 1
ATOM 2371 O O . MET A 1 321 ? -41.562 30.719 -3.301 1 78.19 321 MET A O 1
ATOM 2375 N N . LEU A 1 322 ? -43.031 29.172 -2.66 1 81.94 322 LEU A N 1
ATOM 2376 C CA . LEU A 1 322 ? -42.094 28.5 -1.772 1 81.94 322 LEU A CA 1
ATOM 2377 C C . LEU A 1 322 ? -41 27.812 -2.57 1 81.94 322 LEU A C 1
ATOM 2379 O O . LEU A 1 322 ? -39.812 27.828 -2.174 1 81.94 322 LEU A O 1
ATOM 2383 N N . ASP A 1 323 ? -41.406 27.266 -3.68 1 82 323 ASP A N 1
ATOM 2384 C CA . ASP A 1 323 ? -40.406 26.625 -4.547 1 82 323 ASP A CA 1
ATOM 2385 C C . ASP A 1 323 ? -39.438 27.625 -5.105 1 82 323 ASP A C 1
ATOM 2387 O O . ASP A 1 323 ? -38.219 27.344 -5.207 1 82 323 ASP A O 1
ATOM 2391 N N . THR A 1 324 ? -39.938 28.781 -5.406 1 74.81 324 THR A N 1
ATOM 2392 C CA . THR A 1 324 ? -39.094 29.844 -5.949 1 74.81 324 THR A CA 1
ATOM 2393 C C . THR A 1 324 ? -38.156 30.391 -4.879 1 74.81 324 THR A C 1
ATOM 2395 O O . THR A 1 324 ? -37 30.656 -5.152 1 74.81 324 THR A O 1
ATOM 2398 N N . TYR A 1 325 ? -38.688 30.469 -3.672 1 74.31 325 TYR A N 1
ATOM 2399 C CA . TYR A 1 325 ? -37.906 31.016 -2.564 1 74.31 325 TYR A CA 1
ATOM 2400 C C . TYR A 1 325 ? -36.75 30.078 -2.199 1 74.31 325 TYR A C 1
ATOM 2402 O O . TYR A 1 325 ? -35.625 30.531 -1.916 1 74.31 325 TYR A O 1
ATOM 2410 N N . HIS A 1 326 ? -36.938 28.875 -2.17 1 77.62 326 HIS A N 1
ATOM 2411 C CA . HIS A 1 326 ? -35.938 27.906 -1.733 1 77.62 326 HIS A CA 1
ATOM 2412 C C . HIS A 1 326 ? -35.156 27.328 -2.922 1 77.62 326 HIS A C 1
ATOM 2414 O O . HIS A 1 326 ? -34.156 26.672 -2.744 1 77.62 326 HIS A O 1
ATOM 2420 N N . GLY A 1 327 ? -35.594 27.703 -4.16 1 71.69 327 GLY A N 1
ATOM 2421 C CA . GLY A 1 327 ? -34.906 27.266 -5.371 1 71.69 327 GLY A CA 1
ATOM 2422 C C . GLY A 1 327 ? -35.031 25.781 -5.621 1 71.69 327 GLY A C 1
ATOM 2423 O O . GLY A 1 327 ? -34.25 25.203 -6.387 1 71.69 327 GLY A O 1
ATOM 2424 N N . LEU A 1 328 ? -35.781 25.094 -4.773 1 72 328 LEU A N 1
ATOM 2425 C CA . LEU A 1 328 ? -35.969 23.656 -4.898 1 72 328 LEU A CA 1
ATOM 2426 C C . LEU A 1 328 ? -37.438 23.281 -4.719 1 72 328 LEU A C 1
ATOM 2428 O O . LEU A 1 328 ? -38.25 24.094 -4.242 1 72 328 LEU A O 1
ATOM 2432 N N . ARG A 1 329 ? -37.812 22.062 -5.238 1 74.88 329 ARG A N 1
ATOM 2433 C CA . ARG A 1 329 ? -39.156 21.562 -5.078 1 74.88 329 ARG A CA 1
ATOM 2434 C C . ARG A 1 329 ? -39.469 21.234 -3.617 1 74.88 329 ARG A C 1
ATOM 2436 O O . ARG A 1 329 ? -38.844 20.344 -3.039 1 74.88 329 ARG A O 1
ATOM 2443 N N . THR A 1 330 ? -40.219 21.938 -2.973 1 79.62 330 THR A N 1
ATOM 2444 C CA . THR A 1 330 ? -40.5 21.812 -1.548 1 79.62 330 THR A CA 1
ATOM 2445 C C . THR A 1 330 ? -41.781 20.969 -1.32 1 79.62 330 THR A C 1
ATOM 2447 O O . THR A 1 330 ? -42.25 20.859 -0.19 1 79.62 330 THR A O 1
ATOM 2450 N N . ARG A 1 331 ? -42.312 20.422 -2.383 1 81.81 331 ARG A N 1
ATOM 2451 C CA . ARG A 1 331 ? -43.562 19.688 -2.256 1 81.81 331 ARG A CA 1
ATOM 2452 C C . ARG A 1 331 ? -43.406 18.469 -1.348 1 81.81 331 ARG A C 1
ATOM 2454 O O . ARG A 1 331 ? -44.281 18.172 -0.527 1 81.81 331 ARG A O 1
ATOM 2461 N N . ALA A 1 332 ? -42.281 17.844 -1.507 1 83.31 332 ALA A N 1
ATOM 2462 C CA . ALA A 1 332 ? -42.062 16.656 -0.704 1 83.31 332 ALA A CA 1
ATOM 2463 C C . ALA A 1 332 ? -41.906 17 0.774 1 83.31 332 ALA A C 1
ATOM 2465 O O . ALA A 1 332 ? -42.438 16.297 1.641 1 83.31 332 ALA A O 1
ATOM 2466 N N . VAL A 1 333 ? -41.25 18.047 1.025 1 85.06 333 VAL A N 1
ATOM 2467 C CA . VAL A 1 333 ? -41.031 18.5 2.395 1 85.06 333 VAL A CA 1
ATOM 2468 C C . VAL A 1 333 ? -42.344 18.953 3.004 1 85.06 333 VAL A C 1
ATOM 2470 O O . VAL A 1 333 ? -42.656 18.656 4.16 1 85.06 333 VAL A O 1
ATOM 2473 N N . LEU A 1 334 ? -43.188 19.609 2.186 1 86.94 334 LEU A N 1
ATOM 2474 C CA . LEU A 1 334 ? -44.469 20.125 2.658 1 86.94 334 LEU A CA 1
ATOM 2475 C C . LEU A 1 334 ? -45.438 18.984 2.912 1 86.94 334 LEU A C 1
ATOM 2477 O O . LEU A 1 334 ? -46.219 19.016 3.875 1 86.94 334 LEU A O 1
ATOM 2481 N N . SER A 1 335 ? -45.312 17.984 2.082 1 86.44 335 SER A N 1
ATOM 2482 C CA . SER A 1 335 ? -46.188 16.828 2.291 1 86.44 335 SER A CA 1
ATOM 2483 C C . SER A 1 335 ? -45.812 16.094 3.582 1 86.44 335 SER A C 1
ATOM 2485 O O . SER A 1 335 ? -46.688 15.617 4.301 1 86.44 335 SER A O 1
ATOM 2487 N N . GLN A 1 336 ? -44.562 16.094 3.869 1 86.5 336 GLN A N 1
ATOM 2488 C CA . GLN A 1 336 ? -44.094 15.461 5.105 1 86.5 336 GLN A CA 1
ATOM 2489 C C . GLN A 1 336 ? -44.5 16.297 6.324 1 86.5 336 GLN A C 1
ATOM 2491 O O . GLN A 1 336 ? -44.875 15.742 7.363 1 86.5 336 GLN A O 1
ATOM 2496 N N . LEU A 1 337 ? -44.438 17.594 6.195 1 87 337 LEU A N 1
ATOM 2497 C CA . LEU A 1 337 ? -44.875 18.484 7.27 1 87 337 LEU A CA 1
ATOM 2498 C C . LEU A 1 337 ? -46.375 18.391 7.516 1 87 337 LEU A C 1
ATOM 2500 O O . LEU A 1 337 ? -46.812 18.484 8.664 1 87 337 LEU A O 1
ATOM 2504 N N . GLU A 1 338 ? -47.031 18.172 6.418 1 87.75 338 GLU A N 1
ATOM 2505 C CA . GLU A 1 338 ? -48.469 17.969 6.535 1 87.75 338 GLU A CA 1
ATOM 2506 C C . GLU A 1 338 ? -48.812 16.688 7.297 1 87.75 338 GLU A C 1
ATOM 2508 O O . GLU A 1 338 ? -49.719 16.672 8.141 1 87.75 338 GLU A O 1
ATOM 2513 N N . ARG A 1 339 ? -47.969 15.727 7.008 1 86.81 339 ARG A N 1
ATOM 2514 C CA . ARG A 1 339 ? -48.156 14.453 7.688 1 86.81 339 ARG A CA 1
ATOM 2515 C C . ARG A 1 339 ? -47.875 14.57 9.18 1 86.81 339 ARG A C 1
ATOM 2517 O O . ARG A 1 339 ? -48.5 13.883 9.992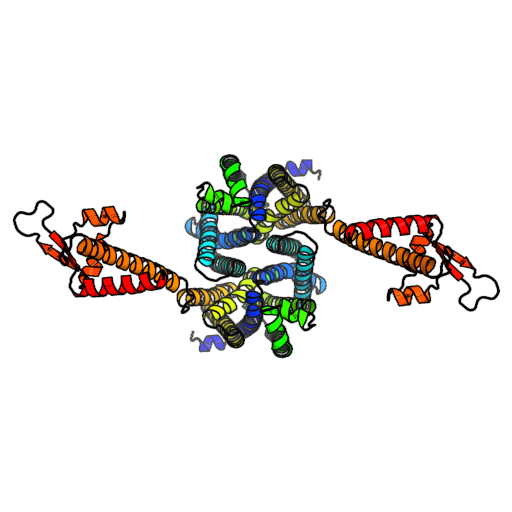 1 86.81 339 ARG A O 1
ATOM 2524 N N . ARG A 1 340 ? -46.969 15.484 9.523 1 86.44 340 ARG A N 1
ATOM 2525 C CA . ARG A 1 340 ? -46.594 15.703 10.922 1 86.44 340 ARG A CA 1
ATOM 2526 C C . ARG A 1 340 ? -47.562 16.688 11.586 1 86.44 340 ARG A C 1
ATOM 2528 O O . ARG A 1 340 ? -47.406 17 12.773 1 86.44 340 ARG A O 1
ATOM 2535 N N . GLY A 1 341 ? -48.469 17.234 10.805 1 86.25 341 GLY A N 1
ATOM 2536 C CA . GLY A 1 341 ? -49.5 18.125 11.32 1 86.25 341 GLY A CA 1
ATOM 2537 C C . GLY A 1 341 ? -49.031 19.547 11.492 1 86.25 341 GLY A C 1
ATOM 2538 O O . GLY A 1 341 ? -49.656 20.328 12.211 1 86.25 341 GLY A O 1
ATOM 2539 N N . LEU A 1 342 ? -48 19.938 10.828 1 88.25 342 LEU A N 1
ATOM 2540 C CA . LEU A 1 342 ? -47.438 21.266 11.039 1 88.25 342 LEU A CA 1
ATOM 2541 C C . LEU A 1 342 ? -47.969 22.234 9.984 1 88.25 342 LEU A C 1
ATOM 2543 O O . LEU A 1 342 ? -48 23.453 10.211 1 88.25 342 LEU A O 1
ATOM 2547 N N . VAL A 1 343 ? -48.312 21.656 8.773 1 87.62 343 VAL A N 1
ATOM 2548 C CA . VAL A 1 343 ? -48.906 22.469 7.703 1 87.62 343 VAL A CA 1
ATOM 2549 C C . VAL A 1 343 ? -50.156 21.797 7.172 1 87.62 343 VAL A C 1
ATOM 2551 O O . VAL A 1 343 ? -50.344 20.578 7.316 1 87.62 343 VAL A O 1
ATOM 2554 N N . GLU A 1 344 ? -51.031 22.562 6.738 1 89.06 344 GLU A N 1
ATOM 2555 C CA . GLU A 1 344 ? -52.281 22.031 6.188 1 89.06 344 GLU A CA 1
ATOM 2556 C C . GLU A 1 344 ? -52.562 22.578 4.785 1 89.06 344 GLU A C 1
ATOM 2558 O O . GLU A 1 344 ? -52.281 23.75 4.512 1 89.06 344 GLU A O 1
ATOM 2563 N N . TRP A 1 345 ? -52.938 21.688 3.998 1 85 345 TRP A N 1
ATOM 2564 C CA . TRP A 1 345 ? -53.344 22.016 2.639 1 85 345 TRP A CA 1
ATOM 2565 C C . TRP A 1 345 ? -54.812 22.438 2.605 1 85 345 TRP A C 1
ATOM 2567 O O . TRP A 1 345 ? -55.719 21.609 2.734 1 85 345 TRP A O 1
ATOM 2577 N N . GLN A 1 346 ? -55.062 23.797 2.645 1 81.38 346 GLN A N 1
ATOM 2578 C CA . GLN A 1 346 ? -56.438 24.312 2.75 1 81.38 346 GLN A CA 1
ATOM 2579 C C . GLN A 1 346 ? -56.875 24.938 1.44 1 81.38 346 GLN A C 1
ATOM 2581 O O . GLN A 1 346 ? -56.062 25.484 0.69 1 81.38 346 GLN A O 1
ATOM 2586 N N . ALA A 1 347 ? -58.219 24.859 1.2 1 79.31 347 ALA A N 1
ATOM 2587 C CA . ALA A 1 347 ? -58.812 25.484 0.035 1 79.31 347 ALA A CA 1
ATOM 2588 C C . ALA A 1 347 ? -58.906 27 0.205 1 79.31 347 ALA A C 1
ATOM 2590 O O . ALA A 1 347 ? -59.125 27.5 1.311 1 79.31 347 ALA A O 1
ATOM 2591 N N . SER A 1 348 ? -58.438 27.719 -0.772 1 74.56 348 SER A N 1
ATOM 2592 C CA . SER A 1 348 ? -58.531 29.172 -0.746 1 74.56 348 SER A CA 1
ATOM 2593 C C . SER A 1 348 ? -59.969 29.641 -0.812 1 74.56 348 SER A C 1
ATOM 2595 O O . SER A 1 348 ? -60.812 29.016 -1.465 1 74.56 348 SER A O 1
ATOM 2597 N N . PRO A 1 349 ? -60.406 30.641 0.06 1 73.69 349 PRO A N 1
ATOM 2598 C CA . PRO A 1 349 ? -61.75 31.156 -0.02 1 73.69 349 PRO A CA 1
ATOM 2599 C C . PRO A 1 349 ? -62.156 31.594 -1.434 1 73.69 349 PRO A C 1
ATOM 2601 O O . PRO A 1 349 ? -61.281 31.938 -2.238 1 73.69 349 PRO A O 1
ATOM 2604 N N . PRO A 1 350 ? -63.5 31.438 -1.687 1 69.12 350 PRO A N 1
ATOM 2605 C CA . PRO A 1 350 ? -64 31.875 -2.986 1 69.12 350 PRO A CA 1
ATOM 2606 C C . PRO A 1 350 ? -63.781 33.375 -3.242 1 69.12 350 PRO A C 1
ATOM 2608 O O . PRO A 1 350 ? -63.938 34.188 -2.336 1 69.12 350 PRO A O 1
ATOM 2611 N N . GLY A 1 351 ? -62.812 33.812 -4.297 1 67 351 GLY A N 1
ATOM 2612 C CA . GLY A 1 351 ? -62.594 35.188 -4.707 1 67 351 GLY A CA 1
ATOM 2613 C C . GLY A 1 351 ? -61.125 35.562 -4.809 1 67 351 GLY A C 1
ATOM 2614 O O . GLY A 1 351 ? -60.812 36.656 -5.281 1 67 351 GLY A O 1
ATOM 2615 N N . GLU A 1 352 ? -60.312 34.938 -4.055 1 64.31 352 GLU A N 1
ATOM 2616 C CA . GLU A 1 352 ? -58.906 35.344 -4.109 1 64.31 352 GLU A CA 1
ATOM 2617 C C . GLU A 1 352 ? -58.219 34.812 -5.363 1 64.31 352 GLU A C 1
ATOM 2619 O O . GLU A 1 352 ? -58.406 33.656 -5.742 1 64.31 352 GLU A O 1
ATOM 2624 N N . PRO A 1 353 ? -57.625 35.656 -6.098 1 69.56 353 PRO A N 1
ATOM 2625 C CA . PRO A 1 353 ? -56.875 35.219 -7.293 1 69.56 353 PRO A CA 1
ATOM 2626 C C . PRO A 1 353 ? -55.688 34.344 -6.965 1 69.56 353 PRO A C 1
ATOM 2628 O O . PRO A 1 353 ? -55.031 34.562 -5.938 1 69.56 353 PRO A O 1
ATOM 2631 N N . GLY A 1 354 ? -55.656 33.031 -7.52 1 64.25 354 GLY A N 1
ATOM 2632 C CA . GLY A 1 354 ? -54.531 32.125 -7.34 1 64.25 354 GLY A CA 1
ATOM 2633 C C . GLY A 1 354 ? -54.906 30.656 -7.336 1 64.25 354 GLY A C 1
ATOM 2634 O O . GLY A 1 354 ? -56.031 30.312 -7.691 1 64.25 354 GLY A O 1
ATOM 2635 N N . PRO A 1 355 ? -53.969 29.812 -6.996 1 70.62 355 PRO A N 1
ATOM 2636 C CA . PRO A 1 355 ? -54.281 28.375 -7.035 1 70.62 355 PRO A CA 1
ATOM 2637 C C . PRO A 1 355 ? -55.281 27.953 -5.988 1 70.62 355 PRO A C 1
ATOM 2639 O O . PRO A 1 355 ? -55.5 28.656 -4.988 1 70.62 355 PRO A O 1
ATOM 2642 N N . ALA A 1 356 ? -56.188 26.875 -6.211 1 73.5 356 ALA A N 1
ATOM 2643 C CA . ALA A 1 356 ? -57.312 26.406 -5.453 1 73.5 356 ALA A CA 1
ATOM 2644 C C . ALA A 1 356 ? -56.938 26.016 -4.035 1 73.5 356 ALA A C 1
ATOM 2646 O O . ALA A 1 356 ? -57.719 26.125 -3.104 1 73.5 356 ALA A O 1
ATOM 2647 N N . ARG A 1 357 ? -55.594 25.594 -3.869 1 80.31 357 ARG A N 1
ATOM 2648 C CA . ARG A 1 357 ? -55.188 25.141 -2.543 1 80.31 357 ARG A CA 1
ATOM 2649 C C . ARG A 1 357 ? -53.844 25.734 -2.16 1 80.31 357 ARG A C 1
ATOM 2651 O O . ARG A 1 357 ? -52.969 25.953 -3.02 1 80.31 357 ARG A O 1
ATOM 2658 N N . ARG A 1 358 ? -53.844 26.172 -0.98 1 83.94 358 ARG A N 1
ATOM 2659 C CA . ARG A 1 358 ? -52.594 26.781 -0.491 1 83.94 358 ARG A CA 1
ATOM 2660 C C . ARG A 1 358 ? -52.188 26.172 0.841 1 83.94 358 ARG A C 1
ATOM 2662 O O . ARG A 1 358 ? -53 25.5 1.501 1 83.94 358 ARG A O 1
ATOM 2669 N N . TRP A 1 359 ? -50.906 26.328 1.138 1 87.62 359 TRP A N 1
ATOM 2670 C CA . TRP A 1 359 ? -50.375 25.781 2.373 1 87.62 359 TRP A CA 1
ATOM 2671 C C . TRP A 1 359 ? -50.5 26.781 3.518 1 87.62 359 TRP A C 1
ATOM 2673 O O . TRP A 1 359 ? -50.188 27.953 3.354 1 87.62 359 TRP A O 1
ATOM 2683 N N . VAL A 1 360 ? -51.094 26.297 4.578 1 87 360 VAL A N 1
ATOM 2684 C CA . VAL A 1 360 ? -51.281 27.141 5.75 1 87 360 VAL A CA 1
ATOM 2685 C C . VAL A 1 360 ? -50.594 26.5 6.961 1 87 360 VAL A C 1
ATOM 2687 O O . VAL A 1 360 ? -50.562 25.266 7.078 1 87 360 VAL A O 1
ATOM 2690 N N . LEU A 1 361 ? -50 27.297 7.766 1 88.19 361 LEU A N 1
ATOM 2691 C CA . LEU A 1 361 ? -49.344 26.812 8.984 1 88.19 361 LEU A CA 1
ATOM 2692 C C . LEU A 1 361 ? -50.406 26.5 10.062 1 88.19 361 LEU A C 1
ATOM 2694 O O . LEU A 1 361 ? -51.312 27.281 10.273 1 88.19 361 LEU A O 1
ATOM 2698 N N . THR A 1 362 ? -50.25 25.359 10.695 1 88.69 362 THR A N 1
ATOM 2699 C CA . THR A 1 362 ? -51.125 25.031 11.82 1 88.69 362 THR A CA 1
ATOM 2700 C C . THR A 1 362 ? -50.594 25.641 13.109 1 88.69 362 THR A C 1
ATOM 2702 O O . THR A 1 362 ? -49.5 26.234 13.125 1 88.69 362 THR A O 1
ATOM 2705 N N . SER A 1 363 ? -51.375 25.531 14.133 1 88.5 363 SER A N 1
ATOM 2706 C CA . SER A 1 363 ? -50.938 26.047 15.43 1 88.5 363 SER A CA 1
ATOM 2707 C C . SER A 1 363 ? -49.688 25.312 15.922 1 88.5 363 SER A C 1
ATOM 2709 O O . SER A 1 363 ? -48.781 25.938 16.469 1 88.5 363 SER A O 1
ATOM 2711 N N . ALA A 1 364 ? -49.656 24.125 15.586 1 88.88 364 ALA A N 1
ATOM 2712 C CA . ALA A 1 364 ? -48.5 23.328 15.969 1 88.88 364 ALA A CA 1
ATOM 2713 C C . ALA A 1 364 ? -47.25 23.719 15.141 1 88.88 364 ALA A C 1
ATOM 2715 O O . ALA A 1 364 ? -46.156 23.719 15.656 1 88.88 364 ALA A O 1
ATOM 2716 N N . GLY A 1 365 ? -47.562 24.031 13.969 1 88.56 365 GLY A N 1
ATOM 2717 C CA . GLY A 1 365 ? -46.5 24.469 13.086 1 88.56 365 GLY A CA 1
ATOM 2718 C C . GLY A 1 365 ? -45.875 25.797 13.508 1 88.56 365 GLY A C 1
ATOM 2719 O O . GLY A 1 365 ? -44.688 25.969 13.43 1 88.56 365 GLY A O 1
ATOM 2720 N N . ILE A 1 366 ? -46.719 26.609 13.961 1 87.12 366 ILE A N 1
ATOM 2721 C CA . ILE A 1 366 ? -46.281 27.906 14.414 1 87.12 366 ILE A CA 1
ATOM 2722 C C . ILE A 1 366 ? -45.406 27.75 15.656 1 87.12 366 ILE A C 1
ATOM 2724 O O . ILE A 1 366 ? -44.344 28.359 15.766 1 87.12 366 ILE A O 1
ATOM 2728 N N . ASP A 1 367 ? -45.844 26.891 16.484 1 87.44 367 ASP A N 1
ATOM 2729 C CA . ASP A 1 367 ? -45.094 26.641 17.703 1 87.44 367 ASP A CA 1
ATOM 2730 C C . ASP A 1 367 ? -43.719 26.047 17.391 1 87.44 367 ASP A C 1
ATOM 2732 O O . ASP A 1 367 ? -42.719 26.453 17.984 1 87.44 367 ASP A O 1
ATOM 2736 N N . GLU A 1 368 ? -43.719 25.219 16.516 1 88.25 368 GLU A N 1
ATOM 2737 C CA . GLU A 1 368 ? -42.469 24.562 16.141 1 88.25 368 GLU A CA 1
ATOM 2738 C C . GLU A 1 368 ? -41.531 25.531 15.43 1 88.25 368 GLU A C 1
ATOM 2740 O O . GLU A 1 368 ? -40.312 25.516 15.641 1 88.25 368 GLU A O 1
ATOM 2745 N N . ALA A 1 369 ? -42.094 26.328 14.578 1 88 369 ALA A N 1
ATOM 2746 C CA . ALA A 1 369 ? -41.281 27.312 13.867 1 88 369 ALA A CA 1
ATOM 2747 C C . ALA A 1 369 ? -40.656 28.312 14.836 1 88 369 ALA A C 1
ATOM 2749 O O . ALA A 1 369 ? -39.5 28.688 14.68 1 88 369 ALA A O 1
ATOM 2750 N N . GLU A 1 370 ? -41.406 28.641 15.805 1 85.19 370 GLU A N 1
ATOM 2751 C CA . GLU A 1 370 ? -40.906 29.547 16.828 1 85.19 370 GLU A CA 1
ATOM 2752 C C . GLU A 1 370 ? -39.781 28.906 17.641 1 85.19 370 GLU A C 1
ATOM 2754 O O . GLU A 1 370 ? -38.812 29.562 17.969 1 85.19 370 GLU A O 1
ATOM 2759 N N . ARG A 1 371 ? -39.969 27.719 17.828 1 85.25 371 ARG A N 1
ATOM 2760 C CA . ARG A 1 371 ? -38.938 26.969 18.562 1 85.25 371 ARG A CA 1
ATOM 2761 C C . ARG A 1 371 ? -37.656 26.891 17.766 1 85.25 371 ARG A C 1
ATOM 2763 O O . ARG A 1 371 ? -36.562 27.062 18.312 1 85.25 371 ARG A O 1
ATOM 2770 N N . VAL A 1 372 ? -37.781 26.594 16.562 1 82.94 372 VAL A N 1
ATOM 2771 C CA . VAL A 1 372 ? -36.625 26.484 15.68 1 82.94 372 VAL A CA 1
ATOM 2772 C C . VAL A 1 372 ? -35.938 27.828 15.57 1 82.94 372 VAL A C 1
ATOM 2774 O O . VAL A 1 372 ? -34.688 27.906 15.625 1 82.94 372 VAL A O 1
ATOM 2777 N N . LEU A 1 373 ? -36.688 28.922 15.445 1 79.31 373 LEU A N 1
ATOM 2778 C CA . LEU A 1 373 ? -36.156 30.266 15.328 1 79.31 373 LEU A CA 1
ATOM 2779 C C . LEU A 1 373 ? -35.5 30.703 16.641 1 79.31 373 LEU A C 1
ATOM 2781 O O . LEU A 1 373 ? -34.469 31.375 16.625 1 79.31 373 LEU A O 1
ATOM 2785 N N . ASP A 1 374 ? -36.094 30.234 17.672 1 77 374 ASP A N 1
ATOM 2786 C CA . ASP A 1 374 ? -35.5 30.516 18.969 1 77 374 ASP A CA 1
ATOM 2787 C C . ASP A 1 374 ? -34.188 29.781 19.156 1 77 374 ASP A C 1
ATOM 2789 O O . ASP A 1 374 ? -33.219 30.344 19.719 1 77 374 ASP A O 1
ATOM 2793 N N . ALA A 1 375 ? -34.156 28.656 18.641 1 73 375 ALA A N 1
ATOM 2794 C CA . ALA A 1 375 ? -32.938 27.859 18.734 1 73 375 ALA A CA 1
ATOM 2795 C C . ALA A 1 375 ? -31.844 28.422 17.828 1 73 375 ALA A C 1
ATOM 2797 O O . ALA A 1 375 ? -30.672 28.453 18.219 1 73 375 ALA A O 1
ATOM 2798 N N . LEU A 1 376 ? -32.188 28.812 16.641 1 66 376 LEU A N 1
ATOM 2799 C CA . LEU A 1 376 ? -31.234 29.391 15.688 1 66 376 LEU A CA 1
ATOM 2800 C C . LEU A 1 376 ? -30.812 30.797 16.125 1 66 376 LEU A C 1
ATOM 2802 O O . LEU A 1 376 ? -29.672 31.188 15.922 1 66 376 LEU A O 1
ATOM 2806 N N . GLY A 1 377 ? -31.703 31.641 16.531 1 58.47 377 GLY A N 1
ATOM 2807 C CA . GLY A 1 377 ? -31.422 32.969 17.094 1 58.47 377 GLY A CA 1
ATOM 2808 C C . GLY A 1 377 ? -30.547 32.906 18.328 1 58.47 377 GLY A C 1
ATOM 2809 O O . GLY A 1 377 ? -29.734 33.812 18.562 1 58.47 377 GLY A O 1
ATOM 2810 N N . ARG A 1 378 ? -30.641 31.969 19.125 1 55.75 378 ARG A N 1
ATOM 2811 C CA . ARG A 1 378 ? -29.734 31.797 20.266 1 55.75 378 ARG A CA 1
ATOM 2812 C C . ARG A 1 378 ? -28.344 31.375 19.797 1 55.75 378 ARG A C 1
ATOM 2814 O O . ARG A 1 378 ? -27.344 31.703 20.453 1 55.75 378 ARG A O 1
ATOM 2821 N N . GLU A 1 379 ? -28.172 30.641 18.781 1 50.72 379 GLU A N 1
ATOM 2822 C CA . GLU A 1 379 ? -26.859 30.297 18.25 1 50.72 379 GLU A CA 1
ATOM 2823 C C . GLU A 1 379 ? -26.172 31.516 17.641 1 50.72 379 GLU A C 1
ATOM 2825 O O . GLU A 1 379 ? -24.953 31.641 17.688 1 50.72 379 GLU A O 1
ATOM 2830 N N . ASP A 1 380 ? -26.797 32.469 16.969 1 45.78 380 ASP A N 1
ATOM 2831 C CA . ASP A 1 380 ? -26.25 33.688 16.422 1 45.78 380 ASP A CA 1
ATOM 2832 C C . ASP A 1 380 ? -26.062 34.75 17.5 1 45.78 380 ASP A C 1
ATOM 2834 O O . ASP A 1 380 ? -25.422 35.781 17.281 1 45.78 380 ASP A O 1
ATOM 2838 N N . ALA A 1 381 ? -26.609 34.781 18.719 1 41.41 381 ALA A N 1
ATOM 2839 C CA . ALA A 1 381 ? -26.266 35.656 19.828 1 41.41 381 ALA A CA 1
ATOM 2840 C C . ALA A 1 381 ? -25.047 35.125 20.578 1 41.41 381 ALA A C 1
ATOM 2842 O O . ALA A 1 381 ? -24.906 33.906 20.75 1 41.41 381 ALA A O 1
ATOM 2843 N N . MET B 1 1 ? 24.25 -14.125 -28.609 1 52.69 1 MET B N 1
ATOM 2844 C CA . MET B 1 1 ? 23.297 -13.539 -29.562 1 52.69 1 MET B CA 1
ATOM 2845 C C . MET B 1 1 ? 23.312 -12.016 -29.469 1 52.69 1 MET B C 1
ATOM 2847 O O . MET B 1 1 ? 23.344 -11.461 -28.359 1 52.69 1 MET B O 1
ATOM 2851 N N . SER B 1 2 ? 23.641 -11.312 -30.422 1 59.31 2 SER B N 1
ATOM 2852 C CA . SER B 1 2 ? 23.734 -9.859 -30.5 1 59.31 2 SER B CA 1
ATOM 2853 C C . SER B 1 2 ? 22.391 -9.203 -30.172 1 59.31 2 SER B C 1
ATOM 2855 O O . SER B 1 2 ? 21.344 -9.836 -30.297 1 59.31 2 SER B O 1
ATOM 2857 N N . VAL B 1 3 ? 22.359 -8.148 -29.375 1 64.62 3 VAL B N 1
ATOM 2858 C CA . VAL B 1 3 ? 21.172 -7.359 -29.031 1 64.62 3 VAL B CA 1
ATOM 2859 C C . VAL B 1 3 ? 20.297 -7.191 -30.281 1 64.62 3 VAL B C 1
ATOM 2861 O O . VAL B 1 3 ? 19.078 -7.258 -30.203 1 64.62 3 VAL B O 1
ATOM 2864 N N . VAL B 1 4 ? 20.969 -7.148 -31.406 1 60.72 4 VAL B N 1
ATOM 2865 C CA . VAL B 1 4 ? 20.266 -6.93 -32.656 1 60.72 4 VAL B CA 1
ATOM 2866 C C . VAL B 1 4 ? 19.547 -8.211 -33.094 1 60.72 4 VAL B C 1
ATOM 2868 O O . VAL B 1 4 ? 18.422 -8.164 -33.594 1 60.72 4 VAL B O 1
ATOM 2871 N N . GLU B 1 5 ? 20.125 -9.227 -32.938 1 63.69 5 GLU B N 1
ATOM 2872 C CA . GLU B 1 5 ? 19.516 -10.508 -33.281 1 63.69 5 GLU B CA 1
ATOM 2873 C C . GLU B 1 5 ? 18.328 -10.805 -32.344 1 63.69 5 GLU B C 1
ATOM 2875 O O . GLU B 1 5 ? 17.328 -11.375 -32.781 1 63.69 5 GLU B O 1
ATOM 2880 N N . LEU B 1 6 ? 18.469 -10.367 -31.203 1 65.25 6 LEU B N 1
ATOM 2881 C CA . LEU B 1 6 ? 17.438 -10.562 -30.203 1 65.25 6 LEU B CA 1
ATOM 2882 C C . LEU B 1 6 ? 16.203 -9.727 -30.547 1 65.25 6 LEU B C 1
ATOM 2884 O O . LEU B 1 6 ? 15.07 -10.203 -30.391 1 65.25 6 LEU B O 1
ATOM 2888 N N . LEU B 1 7 ? 16.5 -8.57 -31.109 1 65.31 7 LEU B N 1
ATOM 2889 C CA . LEU B 1 7 ? 15.398 -7.676 -31.469 1 65.31 7 LEU B CA 1
ATOM 2890 C C . LEU B 1 7 ? 14.711 -8.141 -32.75 1 65.31 7 LEU B C 1
ATOM 2892 O O . LEU B 1 7 ? 13.625 -7.652 -33.094 1 65.31 7 LEU B O 1
ATOM 2896 N N . SER B 1 8 ? 15.32 -9.055 -33.344 1 68.12 8 SER B N 1
ATOM 2897 C CA . SER B 1 8 ? 14.734 -9.547 -34.562 1 68.12 8 SER B CA 1
ATOM 2898 C C . SER B 1 8 ? 13.719 -10.656 -34.312 1 68.12 8 SER B C 1
ATOM 2900 O O . SER B 1 8 ? 12.906 -10.977 -35.188 1 68.12 8 SER B O 1
ATOM 2902 N N . ASP B 1 9 ? 13.75 -11.055 -33.188 1 77.81 9 ASP B N 1
ATOM 2903 C CA . ASP B 1 9 ? 12.758 -12.07 -32.812 1 77.81 9 ASP B CA 1
ATOM 2904 C C . ASP B 1 9 ? 11.398 -11.438 -32.562 1 77.81 9 ASP B C 1
ATOM 2906 O O . ASP B 1 9 ? 11.312 -10.406 -31.875 1 77.81 9 ASP B O 1
ATOM 2910 N N . TYR B 1 10 ? 10.461 -11.883 -33.25 1 78.19 10 TYR B N 1
ATOM 2911 C CA . TYR B 1 10 ? 9.094 -11.375 -33.188 1 78.19 10 TYR B CA 1
ATOM 2912 C C . TYR B 1 10 ? 8.594 -11.258 -31.766 1 78.19 10 TYR B C 1
ATOM 2914 O O . TYR B 1 10 ? 8.023 -10.234 -31.375 1 78.19 10 TYR B O 1
ATOM 2922 N N . THR B 1 11 ? 8.906 -12.148 -31 1 80.25 11 THR B N 1
ATOM 2923 C CA . THR B 1 11 ? 8.445 -12.172 -29.625 1 80.25 11 THR B CA 1
ATOM 2924 C C . THR B 1 11 ? 9.133 -11.086 -28.797 1 80.25 11 THR B C 1
ATOM 2926 O O . THR B 1 11 ? 8.492 -10.383 -28.031 1 80.25 11 THR B O 1
ATOM 2929 N N . ILE B 1 12 ? 10.383 -10.93 -29.094 1 83.19 12 ILE B N 1
ATOM 2930 C CA . ILE B 1 12 ? 11.141 -9.938 -28.344 1 83.19 12 ILE B CA 1
ATOM 2931 C C . ILE B 1 12 ? 10.703 -8.531 -28.75 1 83.19 12 ILE B C 1
ATOM 2933 O O . ILE B 1 12 ? 10.609 -7.637 -27.906 1 83.19 12 ILE B O 1
ATOM 2937 N N . GLN B 1 13 ? 10.391 -8.352 -29.938 1 86 13 GLN B N 1
ATOM 2938 C CA . GLN B 1 13 ? 9.914 -7.059 -30.406 1 86 13 GLN B CA 1
ATOM 2939 C C . GLN B 1 13 ? 8.594 -6.68 -29.75 1 86 13 GLN B C 1
ATOM 2941 O O . GLN B 1 13 ? 8.391 -5.52 -29.375 1 86 13 GLN B O 1
ATOM 2946 N N . ASN B 1 14 ? 7.777 -7.629 -29.625 1 87 14 ASN B N 1
ATOM 2947 C CA . ASN B 1 14 ? 6.48 -7.371 -29.016 1 87 14 ASN B CA 1
ATOM 2948 C C . ASN B 1 14 ? 6.629 -7.035 -27.531 1 87 14 ASN B C 1
ATOM 2950 O O . ASN B 1 14 ? 5.969 -6.125 -27.031 1 87 14 ASN B O 1
ATOM 2954 N N . VAL B 1 15 ? 7.504 -7.734 -26.938 1 87.12 15 VAL B N 1
ATOM 2955 C CA . VAL B 1 15 ? 7.711 -7.531 -25.516 1 87.12 15 VAL B CA 1
ATOM 2956 C C . VAL B 1 15 ? 8.352 -6.168 -25.266 1 87.12 15 VAL B C 1
ATOM 2958 O O . VAL B 1 15 ? 7.949 -5.438 -24.359 1 87.12 15 VAL B O 1
ATOM 2961 N N . VAL B 1 16 ? 9.25 -5.82 -26.125 1 89.5 16 VAL B N 1
ATOM 2962 C CA . VAL B 1 16 ? 9.945 -4.547 -25.984 1 89.5 16 VAL B CA 1
ATOM 2963 C C . VAL B 1 16 ? 8.984 -3.396 -26.266 1 89.5 16 VAL B C 1
ATOM 2965 O O . VAL B 1 16 ? 8.992 -2.387 -25.562 1 89.5 16 VAL B O 1
ATOM 2968 N N . ALA B 1 17 ? 8.195 -3.551 -27.25 1 90.88 17 ALA B N 1
ATOM 2969 C CA . ALA B 1 17 ? 7.211 -2.525 -27.578 1 90.88 17 ALA B CA 1
ATOM 2970 C C . ALA B 1 17 ? 6.191 -2.361 -26.453 1 90.88 17 ALA B C 1
ATOM 2972 O O . ALA B 1 17 ? 5.809 -1.239 -26.109 1 90.88 17 ALA B O 1
ATOM 2973 N N . GLY B 1 18 ? 5.805 -3.465 -25.922 1 89.94 18 GLY B N 1
ATOM 2974 C CA . GLY B 1 18 ? 4.883 -3.416 -24.797 1 89.94 18 GLY B CA 1
ATOM 2975 C C . GLY B 1 18 ? 5.477 -2.754 -23.562 1 89.94 18 GLY B C 1
ATOM 2976 O O . GLY B 1 18 ? 4.809 -1.963 -22.891 1 89.94 18 GLY B O 1
ATOM 2977 N N . ALA B 1 19 ? 6.688 -3.109 -23.344 1 91.69 19 ALA B N 1
ATOM 2978 C CA . ALA B 1 19 ? 7.379 -2.525 -22.188 1 91.69 19 ALA B CA 1
ATOM 2979 C C . ALA B 1 19 ? 7.57 -1.023 -22.375 1 91.69 19 ALA B C 1
ATOM 2981 O O . ALA B 1 19 ? 7.465 -0.257 -21.406 1 91.69 19 ALA B O 1
ATOM 2982 N N . ALA B 1 20 ? 7.812 -0.654 -23.578 1 93.25 20 ALA B N 1
ATOM 2983 C CA . ALA B 1 20 ? 7.984 0.766 -23.875 1 93.25 20 ALA B CA 1
ATOM 2984 C C . ALA B 1 20 ? 6.676 1.529 -23.672 1 93.25 20 ALA B C 1
ATOM 2986 O O . ALA B 1 20 ? 6.676 2.627 -23.109 1 93.25 20 ALA B O 1
ATOM 2987 N N . LEU B 1 21 ? 5.637 0.977 -24.125 1 93.25 21 LEU B N 1
ATOM 2988 C CA . LEU B 1 21 ? 4.328 1.604 -23.984 1 93.25 21 LEU B CA 1
ATOM 2989 C C . LEU B 1 21 ? 3.941 1.708 -22.5 1 93.25 21 LEU B C 1
ATOM 2991 O O . LEU B 1 21 ? 3.436 2.742 -22.062 1 93.25 21 LEU B O 1
ATOM 2995 N N . LEU B 1 22 ? 4.203 0.65 -21.812 1 91.94 22 LEU B N 1
ATOM 2996 C CA . LEU B 1 22 ? 3.936 0.636 -20.391 1 91.94 22 LEU B CA 1
ATOM 2997 C C . LEU B 1 22 ? 4.762 1.697 -19.672 1 91.94 22 LEU B C 1
ATOM 2999 O O . LEU B 1 22 ? 4.246 2.42 -18.812 1 91.94 22 LEU B O 1
ATOM 3003 N N . GLY B 1 23 ? 6.016 1.711 -20.031 1 93.81 23 GLY B N 1
ATOM 3004 C CA . GLY B 1 23 ? 6.891 2.707 -19.438 1 93.81 23 GLY B CA 1
ATOM 3005 C C . GLY B 1 23 ? 6.449 4.133 -19.703 1 93.81 23 GLY B C 1
ATOM 3006 O O . GLY B 1 23 ? 6.531 4.996 -18.828 1 93.81 23 GLY B O 1
ATOM 3007 N N . LEU B 1 24 ? 5.957 4.348 -20.859 1 94.69 24 LEU B N 1
ATOM 3008 C CA . LEU B 1 24 ? 5.516 5.676 -21.281 1 94.69 24 LEU B CA 1
ATOM 3009 C C . LEU B 1 24 ? 4.289 6.109 -20.484 1 94.69 24 LEU B C 1
ATOM 3011 O O . LEU B 1 24 ? 4.285 7.184 -19.875 1 94.69 24 LEU B O 1
ATOM 3015 N N . VAL B 1 25 ? 3.33 5.281 -20.453 1 94.06 25 VAL B N 1
ATOM 3016 C CA . VAL B 1 25 ? 2.074 5.641 -19.797 1 94.06 25 VAL B CA 1
ATOM 3017 C C . VAL B 1 25 ? 2.27 5.711 -18.281 1 94.06 25 VAL B C 1
ATOM 3019 O O . VAL B 1 25 ? 1.762 6.621 -17.625 1 94.06 25 VAL B O 1
ATOM 3022 N N . SER B 1 26 ? 2.986 4.801 -17.734 1 93.06 26 SER B N 1
ATOM 3023 C CA . SER B 1 26 ? 3.219 4.781 -16.297 1 93.06 26 SER B CA 1
ATOM 3024 C C . SER B 1 26 ? 4.09 5.957 -15.859 1 93.06 26 SER B C 1
ATOM 3026 O O . SER B 1 26 ? 3.891 6.52 -14.773 1 93.06 26 SER B O 1
ATOM 3028 N N . GLY B 1 27 ? 5.055 6.258 -16.703 1 93.5 27 GLY B N 1
ATOM 3029 C CA . GLY B 1 27 ? 5.891 7.406 -16.391 1 93.5 27 GLY B CA 1
ATOM 3030 C C . GLY B 1 27 ? 5.109 8.711 -16.312 1 93.5 27 GLY B C 1
ATOM 3031 O O . GLY B 1 27 ? 5.238 9.469 -15.352 1 93.5 27 GLY B O 1
ATOM 3032 N N . VAL B 1 28 ? 4.262 8.93 -17.25 1 94.62 28 VAL B N 1
ATOM 3033 C CA . VAL B 1 28 ? 3.51 10.172 -17.344 1 94.62 28 VAL B CA 1
ATOM 3034 C C . VAL B 1 28 ? 2.459 10.234 -16.234 1 94.62 28 VAL B C 1
ATOM 3036 O O . VAL B 1 28 ? 2.408 11.203 -15.477 1 94.62 28 VAL B O 1
ATOM 3039 N N . LEU B 1 29 ? 1.729 9.203 -16.125 1 92.88 29 LEU B N 1
ATOM 3040 C CA . LEU B 1 29 ? 0.645 9.203 -15.156 1 92.88 29 LEU B CA 1
ATOM 3041 C C . LEU B 1 29 ? 1.188 9.055 -13.734 1 92.88 29 LEU B C 1
ATOM 3043 O O . LEU B 1 29 ? 0.599 9.57 -12.781 1 92.88 29 LEU B O 1
ATOM 3047 N N . GLY B 1 30 ? 2.258 8.328 -13.656 1 92.25 30 GLY B N 1
ATOM 3048 C CA . GLY B 1 30 ? 2.889 8.148 -12.359 1 92.25 30 GLY B CA 1
ATOM 3049 C C . GLY B 1 30 ? 3.352 9.461 -11.734 1 92.25 30 GLY B C 1
ATOM 3050 O O . GLY B 1 30 ? 3.328 9.617 -10.516 1 92.25 30 GLY B O 1
ATOM 3051 N N . THR B 1 31 ? 3.748 10.414 -12.531 1 93.06 31 THR B N 1
ATOM 3052 C CA . THR B 1 31 ? 4.195 11.711 -12.039 1 93.06 31 THR B CA 1
ATOM 3053 C C . THR B 1 31 ? 3.064 12.43 -11.305 1 93.06 31 THR B C 1
ATOM 3055 O O . THR B 1 31 ? 3.273 12.992 -10.227 1 93.06 31 THR B O 1
ATOM 3058 N N . PHE B 1 32 ? 1.938 12.352 -11.844 1 91 32 PHE B N 1
ATOM 3059 C CA . PHE B 1 32 ? 0.802 13.016 -11.211 1 91 32 PHE B CA 1
ATOM 3060 C C . PHE B 1 32 ? 0.382 12.281 -9.945 1 91 32 PHE B C 1
ATOM 3062 O O . PHE B 1 32 ? -0.011 12.906 -8.961 1 91 32 PHE B O 1
ATOM 3069 N N . ALA B 1 33 ? 0.508 11 -10.008 1 88.25 33 ALA B N 1
ATOM 3070 C CA . ALA B 1 33 ? 0.138 10.203 -8.844 1 88.25 33 ALA B CA 1
ATOM 3071 C C . ALA B 1 33 ? 1.084 10.469 -7.676 1 88.25 33 ALA B C 1
ATOM 3073 O O . ALA B 1 33 ? 0.644 10.609 -6.531 1 88.25 33 ALA B O 1
ATOM 3074 N N . VAL B 1 34 ? 2.338 10.594 -7.969 1 87.56 34 VAL B N 1
ATOM 3075 C CA . VAL B 1 34 ? 3.346 10.812 -6.938 1 87.56 34 VAL B CA 1
ATOM 3076 C C . VAL B 1 34 ? 3.207 12.227 -6.371 1 87.56 34 VAL B C 1
ATOM 3078 O O . VAL B 1 34 ? 3.301 12.43 -5.16 1 87.56 34 VAL B O 1
ATOM 3081 N N . LEU B 1 35 ? 2.908 13.188 -7.176 1 86.5 35 LEU B N 1
ATOM 3082 C CA . LEU B 1 35 ? 2.787 14.578 -6.746 1 86.5 35 LEU B CA 1
ATOM 3083 C C . LEU B 1 35 ? 1.56 14.766 -5.859 1 86.5 35 LEU B C 1
ATOM 3085 O O . LEU B 1 35 ? 1.563 15.602 -4.957 1 86.5 35 LEU B O 1
ATOM 3089 N N . ARG B 1 36 ? 0.628 13.898 -6.145 1 83.88 36 ARG B N 1
ATOM 3090 C CA . ARG B 1 36 ? -0.607 14.016 -5.375 1 83.88 36 ARG B CA 1
ATOM 3091 C C . ARG B 1 36 ? -0.591 13.086 -4.168 1 83.88 36 ARG B C 1
ATOM 3093 O O . ARG B 1 36 ? -1.594 12.961 -3.461 1 83.88 36 ARG B O 1
ATOM 3100 N N . GLN B 1 37 ? 0.439 12.375 -3.939 1 81.5 37 GLN B N 1
ATOM 3101 C CA . GLN B 1 37 ? 0.618 11.461 -2.822 1 81.5 37 GLN B CA 1
ATOM 3102 C C . GLN B 1 37 ? -0.41 10.328 -2.867 1 81.5 37 GLN B C 1
ATOM 3104 O O . GLN B 1 37 ? -1.032 10.008 -1.853 1 81.5 37 GLN B O 1
ATOM 3109 N N . GLN B 1 38 ? -0.624 9.898 -4.074 1 79.94 38 GLN B N 1
ATOM 3110 C CA . GLN B 1 38 ? -1.557 8.797 -4.309 1 79.94 38 GLN B CA 1
ATOM 3111 C C . GLN B 1 38 ? -0.855 7.613 -4.965 1 79.94 38 GLN B C 1
ATOM 3113 O O . GLN B 1 38 ? -1.427 6.949 -5.836 1 79.94 38 GLN B O 1
ATOM 3118 N N . SER B 1 39 ? 0.348 7.473 -4.578 1 80.44 39 SER B N 1
ATOM 3119 C CA . SER B 1 39 ? 1.145 6.43 -5.211 1 80.44 39 SER B CA 1
ATOM 3120 C C . SER B 1 39 ? 0.625 5.043 -4.852 1 80.44 39 SER B C 1
ATOM 3122 O O . SER B 1 39 ? 0.672 4.121 -5.672 1 80.44 39 SER B O 1
ATOM 3124 N N . LEU B 1 40 ? 0.016 4.992 -3.645 1 82.12 40 LEU B N 1
ATOM 3125 C CA . LEU B 1 40 ? -0.431 3.684 -3.178 1 82.12 40 LEU B CA 1
ATOM 3126 C C . LEU B 1 40 ? -1.817 3.357 -3.721 1 82.12 40 LEU B C 1
ATOM 3128 O O . LEU B 1 40 ? -2.281 2.221 -3.609 1 82.12 40 LEU B O 1
ATOM 3132 N N . LEU B 1 41 ? -2.367 4.375 -4.352 1 83.56 41 LEU B N 1
ATOM 3133 C CA . LEU B 1 41 ? -3.635 4.137 -5.035 1 83.56 41 LEU B CA 1
ATOM 3134 C C . LEU B 1 41 ? -3.447 3.176 -6.203 1 83.56 41 LEU B C 1
ATOM 3136 O O . LEU B 1 41 ? -4.309 2.332 -6.465 1 83.56 41 LEU B O 1
ATOM 3140 N N . GLY B 1 42 ? -2.355 3.377 -6.902 1 83.38 42 GLY B N 1
ATOM 3141 C CA . GLY B 1 42 ? -2.035 2.465 -7.988 1 83.38 42 GLY B CA 1
ATOM 3142 C C . GLY B 1 42 ? -1.932 1.018 -7.543 1 83.38 42 GLY B C 1
ATOM 3143 O O . GLY B 1 42 ? -2.385 0.112 -8.25 1 83.38 42 GLY B O 1
ATOM 3144 N N . ASP B 1 43 ? -1.418 0.875 -6.41 1 86.62 43 ASP B N 1
ATOM 3145 C CA . ASP B 1 43 ? -1.286 -0.469 -5.855 1 86.62 43 ASP B CA 1
ATOM 3146 C C . ASP B 1 43 ? -2.654 -1.085 -5.574 1 86.62 43 ASP B C 1
ATOM 3148 O O . ASP B 1 43 ? -2.893 -2.252 -5.891 1 86.62 43 ASP B O 1
ATOM 3152 N N . THR B 1 44 ? -3.469 -0.31 -4.977 1 88.31 44 THR B N 1
ATOM 3153 C CA . THR B 1 44 ? -4.824 -0.755 -4.668 1 88.31 44 THR B CA 1
ATOM 3154 C C . THR B 1 44 ? -5.582 -1.104 -5.941 1 88.31 44 THR B C 1
ATOM 3156 O O . THR B 1 44 ? -6.238 -2.146 -6.016 1 88.31 44 THR B O 1
ATOM 3159 N N . MET B 1 45 ? -5.391 -0.351 -6.895 1 89.19 45 MET B N 1
ATOM 3160 C CA . MET B 1 45 ? -6.121 -0.548 -8.141 1 89.19 45 MET B CA 1
ATOM 3161 C C . MET B 1 45 ? -5.629 -1.793 -8.875 1 89.19 45 MET B C 1
ATOM 3163 O O . MET B 1 45 ? -6.422 -2.525 -9.469 1 89.19 45 MET B O 1
ATOM 3167 N N . SER B 1 46 ? -4.371 -1.97 -8.852 1 89.06 46 SER B N 1
ATOM 3168 C CA . SER B 1 46 ? -3.811 -3.131 -9.531 1 89.06 46 SER B CA 1
ATOM 3169 C C . SER B 1 46 ? -4.301 -4.43 -8.906 1 89.06 46 SER B C 1
ATOM 3171 O O . SER B 1 46 ? -4.625 -5.387 -9.617 1 89.06 46 SER B O 1
ATOM 3173 N N . HIS B 1 47 ? -4.367 -4.445 -7.668 1 88.94 47 HIS B N 1
ATOM 3174 C CA . HIS B 1 47 ? -4.863 -5.633 -6.984 1 88.94 47 HIS B CA 1
ATOM 3175 C C . HIS B 1 47 ? -6.367 -5.793 -7.188 1 88.94 47 HIS B C 1
ATOM 3177 O O . HIS B 1 47 ? -6.867 -6.914 -7.305 1 88.94 47 HIS B O 1
ATOM 3183 N N . ALA B 1 48 ? -6.992 -4.691 -7.211 1 92.12 48 ALA B N 1
ATOM 3184 C CA . ALA B 1 48 ? -8.445 -4.715 -7.379 1 92.12 48 ALA B CA 1
ATOM 3185 C C . ALA B 1 48 ? -8.82 -5.09 -8.812 1 92.12 48 ALA B C 1
ATOM 3187 O O . ALA B 1 48 ? -9.984 -5.379 -9.094 1 92.12 48 ALA B O 1
ATOM 3188 N N . ALA B 1 49 ? -7.91 -5.098 -9.641 1 89.81 49 ALA B N 1
ATOM 3189 C CA . ALA B 1 49 ? -8.164 -5.461 -11.031 1 89.81 49 ALA B CA 1
ATOM 3190 C C . ALA B 1 49 ? -8.32 -6.973 -11.18 1 89.81 49 ALA B C 1
ATOM 3192 O O . ALA B 1 49 ? -8.914 -7.445 -12.156 1 89.81 49 ALA B O 1
ATOM 3193 N N . LEU B 1 50 ? -7.879 -7.727 -10.266 1 87.44 50 LEU B N 1
ATOM 3194 C CA . LEU B 1 50 ? -7.852 -9.18 -10.383 1 87.44 50 LEU B CA 1
ATOM 3195 C C . LEU B 1 50 ? -9.266 -9.75 -10.453 1 87.44 50 LEU B C 1
ATOM 3197 O O . LEU B 1 50 ? -9.562 -10.578 -11.312 1 87.44 50 LEU B O 1
ATOM 3201 N N . PRO B 1 51 ? -10.125 -9.352 -9.555 1 90.25 51 PRO B N 1
ATOM 3202 C CA . PRO B 1 51 ? -11.484 -9.883 -9.688 1 90.25 51 PRO B CA 1
ATOM 3203 C C . PRO B 1 51 ? -12.125 -9.531 -11.023 1 90.25 51 PRO B C 1
ATOM 3205 O O . PRO B 1 51 ? -12.906 -10.32 -11.562 1 90.25 51 PRO B O 1
ATOM 3208 N N . GLY B 1 52 ? -11.844 -8.406 -11.539 1 89.12 52 GLY B N 1
ATOM 3209 C CA . GLY B 1 52 ? -12.344 -8.031 -12.852 1 89.12 52 GLY B CA 1
ATOM 3210 C C . GLY B 1 52 ? -11.789 -8.891 -13.969 1 89.12 52 GLY B C 1
ATOM 3211 O O . GLY B 1 52 ? -12.516 -9.258 -14.898 1 89.12 52 GLY B O 1
ATOM 3212 N N . VAL B 1 53 ? -10.531 -9.211 -13.852 1 84.56 53 VAL B N 1
ATOM 3213 C CA . VAL B 1 53 ? -9.906 -10.102 -14.82 1 84.56 53 VAL B CA 1
ATOM 3214 C C . VAL B 1 53 ? -10.57 -11.477 -14.766 1 84.56 53 VAL B C 1
ATOM 3216 O O . VAL B 1 53 ? -10.875 -12.062 -15.812 1 84.56 53 VAL B O 1
ATOM 3219 N N . CYS B 1 54 ? -10.812 -11.922 -13.555 1 86.25 54 CYS B N 1
ATOM 3220 C CA . CYS B 1 54 ? -11.43 -13.234 -13.375 1 86.25 54 CYS B CA 1
ATOM 3221 C C . CYS B 1 54 ? -12.867 -13.227 -13.875 1 86.25 54 CYS B C 1
ATOM 3223 O O . CYS B 1 54 ? -13.297 -14.172 -14.547 1 86.25 54 CYS B O 1
ATOM 3225 N N . LEU B 1 55 ? -13.531 -12.188 -13.57 1 86.94 55 LEU B N 1
ATOM 3226 C CA . LEU B 1 55 ? -14.914 -12.086 -14.023 1 86.94 55 LEU B CA 1
ATOM 3227 C C . LEU B 1 55 ? -14.984 -11.961 -15.539 1 86.94 55 LEU B C 1
ATOM 3229 O O . LEU B 1 55 ? -15.875 -12.539 -16.172 1 86.94 55 LEU B O 1
ATOM 3233 N N . GLY B 1 56 ? -14.125 -11.148 -16.062 1 82.94 56 GLY B N 1
ATOM 3234 C CA . GLY B 1 56 ? -14.055 -11.055 -17.516 1 82.94 56 GLY B CA 1
ATOM 3235 C C . GLY B 1 56 ? -13.781 -12.391 -18.188 1 82.94 56 GLY B C 1
ATOM 3236 O O . GLY B 1 56 ? -14.359 -12.695 -19.234 1 82.94 56 GLY B O 1
ATOM 3237 N N . PHE B 1 57 ? -12.93 -13.18 -17.562 1 79.38 57 PHE B N 1
ATOM 3238 C CA . PHE B 1 57 ? -12.609 -14.5 -18.078 1 79.38 57 PHE B CA 1
ATOM 3239 C C . PHE B 1 57 ? -13.82 -15.422 -18 1 79.38 57 PHE B C 1
ATOM 3241 O O . PHE B 1 57 ? -14.086 -16.188 -18.922 1 79.38 57 PHE B O 1
ATOM 3248 N N . ILE B 1 58 ? -14.523 -15.328 -16.922 1 80.06 58 ILE B N 1
ATOM 3249 C CA . ILE B 1 58 ? -15.68 -16.188 -16.719 1 80.06 58 ILE B CA 1
ATOM 3250 C C . ILE B 1 58 ? -16.781 -15.836 -17.719 1 80.06 58 ILE B C 1
ATOM 3252 O O . ILE B 1 58 ? -17.422 -16.719 -18.281 1 80.06 58 ILE B O 1
ATOM 3256 N N . ILE B 1 59 ? -16.969 -14.562 -17.906 1 80.38 59 ILE B N 1
ATOM 3257 C CA . ILE B 1 59 ? -18.031 -14.094 -18.781 1 80.38 59 ILE B CA 1
ATOM 3258 C C . ILE B 1 59 ? -17.688 -14.383 -20.234 1 80.38 59 ILE B C 1
ATOM 3260 O O . ILE B 1 59 ? -18.531 -14.828 -21.016 1 80.38 59 ILE B O 1
ATOM 3264 N N . ALA B 1 60 ? -16.453 -14.039 -20.594 1 74.31 60 ALA B N 1
ATOM 3265 C CA . ALA B 1 60 ? -16.062 -14.219 -21.984 1 74.31 60 ALA B CA 1
ATOM 3266 C C . ALA B 1 60 ? -15.836 -15.688 -22.312 1 74.31 60 ALA B C 1
ATOM 3268 O O . ALA B 1 60 ? -15.992 -16.109 -23.469 1 74.31 60 ALA B O 1
ATOM 3269 N N . GLY B 1 61 ? -15.719 -16.5 -21.281 1 63.69 61 GLY B N 1
ATOM 3270 C CA . GLY B 1 61 ? -15.492 -17.922 -21.484 1 63.69 61 GLY B CA 1
ATOM 3271 C C . GLY B 1 61 ? -14.172 -18.234 -22.156 1 63.69 61 GLY B C 1
ATOM 3272 O O . GLY B 1 61 ? -13.727 -19.391 -22.188 1 63.69 61 GLY B O 1
ATOM 3273 N N . THR B 1 62 ? -13.703 -17.203 -23.016 1 62.5 62 THR B N 1
ATOM 3274 C CA . THR B 1 62 ? -12.445 -17.391 -23.734 1 62.5 62 THR B CA 1
ATOM 3275 C C . THR B 1 62 ? -11.43 -16.328 -23.312 1 62.5 62 THR B C 1
ATOM 3277 O O . THR B 1 62 ? -11.773 -15.352 -22.641 1 62.5 62 THR B O 1
ATOM 3280 N N . ARG B 1 63 ? -10.195 -16.609 -23.578 1 63.28 63 ARG B N 1
ATOM 3281 C CA . ARG B 1 63 ? -9.086 -15.711 -23.281 1 63.28 63 ARG B CA 1
ATOM 3282 C C . ARG B 1 63 ? -9.125 -14.469 -24.156 1 63.28 63 ARG B C 1
ATOM 3284 O O . ARG B 1 63 ? -8.141 -14.148 -24.828 1 63.28 63 ARG B O 1
ATOM 3291 N N . GLU B 1 64 ? -10.305 -14.008 -24.297 1 68 64 GLU B N 1
ATOM 3292 C CA . GLU B 1 64 ? -10.312 -12.758 -25.047 1 68 64 GLU B CA 1
ATOM 3293 C C . GLU B 1 64 ? -9.805 -11.602 -24.188 1 68 64 GLU B C 1
ATOM 3295 O O . GLU B 1 64 ? -10.414 -11.258 -23.172 1 68 64 GLU B O 1
ATOM 3300 N N . ILE B 1 65 ? -8.766 -11.031 -24.516 1 69.19 65 ILE B N 1
ATOM 3301 C CA . ILE B 1 65 ? -8.023 -10.023 -23.766 1 69.19 65 ILE B CA 1
ATOM 3302 C C . ILE B 1 65 ? -8.875 -8.773 -23.578 1 69.19 65 ILE B C 1
ATOM 3304 O O . ILE B 1 65 ? -8.805 -8.109 -22.547 1 69.19 65 ILE B O 1
ATOM 3308 N N . GLY B 1 66 ? -9.812 -8.578 -24.594 1 72.44 66 GLY B N 1
ATOM 3309 C CA . GLY B 1 66 ? -10.641 -7.387 -24.5 1 72.44 66 GLY B CA 1
ATOM 3310 C C . GLY B 1 66 ? -11.586 -7.406 -23.312 1 72.44 66 GLY B C 1
ATOM 3311 O O . GLY B 1 66 ? -11.664 -6.434 -22.562 1 72.44 66 GLY B O 1
ATOM 3312 N N . SER B 1 67 ? -12.219 -8.562 -23.109 1 77.69 67 SER B N 1
ATOM 3313 C CA . SER B 1 67 ? -13.156 -8.688 -22 1 77.69 67 SER B CA 1
ATOM 3314 C C . SER B 1 67 ? -12.43 -8.703 -20.672 1 77.69 67 SER B C 1
ATOM 3316 O O . SER B 1 67 ? -12.914 -8.133 -19.688 1 77.69 67 SER B O 1
ATOM 3318 N N . ILE B 1 68 ? -11.289 -9.227 -20.688 1 80.5 68 ILE B N 1
ATOM 3319 C CA . ILE B 1 68 ? -10.484 -9.32 -19.484 1 80.5 68 ILE B CA 1
ATOM 3320 C C . ILE B 1 68 ? -10.008 -7.926 -19.078 1 80.5 68 ILE B C 1
ATOM 3322 O O . ILE B 1 68 ? -10.086 -7.551 -17.906 1 80.5 68 ILE B O 1
ATOM 3326 N N . LEU B 1 69 ? -9.656 -7.168 -20.031 1 80.81 69 LEU B N 1
ATOM 3327 C CA . LEU B 1 69 ? -9.156 -5.824 -19.766 1 80.81 69 LEU B CA 1
ATOM 3328 C C . LEU B 1 69 ? -10.281 -4.902 -19.312 1 80.81 69 LEU B C 1
ATOM 3330 O O . LEU B 1 69 ? -10.078 -4.062 -18.422 1 80.81 69 LEU B O 1
ATOM 3334 N N . LEU B 1 70 ? -11.367 -5.137 -19.859 1 83.81 70 LEU B N 1
ATOM 3335 C CA . LEU B 1 70 ? -12.516 -4.332 -19.469 1 83.81 70 LEU B CA 1
ATOM 3336 C C . LEU B 1 70 ? -12.945 -4.668 -18.031 1 83.81 70 LEU B C 1
ATOM 3338 O O . LEU B 1 70 ? -13.359 -3.781 -17.281 1 83.81 70 LEU B O 1
ATOM 3342 N N . GLY B 1 71 ? -12.961 -5.918 -17.781 1 87 71 GLY B N 1
ATOM 3343 C CA . GLY B 1 71 ? -13.258 -6.316 -16.422 1 87 71 GLY B CA 1
ATOM 3344 C C . GLY B 1 71 ? -12.281 -5.754 -15.406 1 87 71 GLY B C 1
ATOM 3345 O O . GLY B 1 71 ? -12.688 -5.27 -14.344 1 87 71 GLY B O 1
ATOM 3346 N N . ALA B 1 72 ? -10.984 -5.809 -15.781 1 88 72 ALA B N 1
ATOM 3347 C CA . ALA B 1 72 ? -9.945 -5.27 -14.914 1 88 72 ALA B CA 1
ATOM 3348 C C . ALA B 1 72 ? -10.141 -3.771 -14.68 1 88 72 ALA B C 1
ATOM 3350 O O . ALA B 1 72 ? -9.992 -3.287 -13.555 1 88 72 ALA B O 1
ATOM 3351 N N . LEU B 1 73 ? -10.5 -3.096 -15.758 1 87.31 73 LEU B N 1
ATOM 3352 C CA . LEU B 1 73 ? -10.727 -1.658 -15.664 1 87.31 73 LEU B CA 1
ATOM 3353 C C . LEU B 1 73 ? -11.938 -1.356 -14.781 1 87.31 73 LEU B C 1
ATOM 3355 O O . LEU B 1 73 ? -11.898 -0.43 -13.969 1 87.31 73 LEU B O 1
ATOM 3359 N N . ALA B 1 74 ? -12.906 -2.137 -14.922 1 91.06 74 ALA B N 1
ATOM 3360 C CA . ALA B 1 74 ? -14.148 -1.908 -14.18 1 91.06 74 ALA B CA 1
ATOM 3361 C C . ALA B 1 74 ? -13.922 -2.092 -12.68 1 91.06 74 ALA B C 1
ATOM 3363 O O . ALA B 1 74 ? -14.289 -1.225 -11.883 1 91.06 74 ALA B O 1
ATOM 3364 N N . THR B 1 75 ? -13.32 -3.135 -12.328 1 92.69 75 THR B N 1
ATOM 3365 C CA . THR B 1 75 ? -13.133 -3.396 -10.906 1 92.69 75 THR B CA 1
ATOM 3366 C C . THR B 1 75 ? -12.055 -2.49 -10.32 1 92.69 75 THR B C 1
ATOM 3368 O O . THR B 1 75 ? -12.125 -2.105 -9.156 1 92.69 75 THR B O 1
ATOM 3371 N N . GLY B 1 76 ? -11.008 -2.205 -11.133 1 90.25 76 GLY B N 1
ATOM 3372 C CA . GLY B 1 76 ? -10.008 -1.245 -10.688 1 90.25 76 GLY B CA 1
ATOM 3373 C C . GLY B 1 76 ? -10.586 0.134 -10.43 1 90.25 76 GLY B C 1
ATOM 3374 O O . GLY B 1 76 ? -10.305 0.74 -9.391 1 90.25 76 GLY B O 1
ATOM 3375 N N . ALA B 1 77 ? -11.391 0.563 -11.32 1 87.75 77 ALA B N 1
ATOM 3376 C CA . ALA B 1 77 ? -12.039 1.862 -11.164 1 87.75 77 ALA B CA 1
ATOM 3377 C C . ALA B 1 77 ? -13.031 1.849 -10 1 87.75 77 ALA B C 1
ATOM 3379 O O . ALA B 1 77 ? -13.133 2.822 -9.25 1 87.75 77 ALA B O 1
ATOM 3380 N N . LEU B 1 78 ? -13.703 0.759 -9.875 1 90.94 78 LEU B N 1
ATOM 3381 C CA . LEU B 1 78 ? -14.648 0.617 -8.781 1 90.94 78 LEU B CA 1
ATOM 3382 C C . LEU B 1 78 ? -13.93 0.678 -7.434 1 90.94 78 LEU B C 1
ATOM 3384 O O . LEU B 1 78 ? -14.43 1.3 -6.488 1 90.94 78 LEU B O 1
ATOM 3388 N N . ALA B 1 79 ? -12.859 0.021 -7.383 1 91.12 79 ALA B N 1
ATOM 3389 C CA . ALA B 1 79 ? -12.086 0.013 -6.145 1 91.12 79 ALA B CA 1
ATOM 3390 C C . ALA B 1 79 ? -11.609 1.418 -5.785 1 91.12 79 ALA B C 1
ATOM 3392 O O . ALA B 1 79 ? -11.617 1.805 -4.613 1 91.12 79 ALA B O 1
ATOM 3393 N N . ALA B 1 80 ? -11.188 2.143 -6.777 1 85.44 80 ALA B N 1
ATOM 3394 C CA . ALA B 1 80 ? -10.758 3.521 -6.551 1 85.44 80 ALA B CA 1
ATOM 3395 C C . ALA B 1 80 ? -11.898 4.367 -6.004 1 85.44 80 ALA B C 1
ATOM 3397 O O . ALA B 1 80 ? -11.711 5.164 -5.082 1 85.44 80 ALA B O 1
ATOM 3398 N N . LEU B 1 81 ? -13.047 4.145 -6.555 1 82.19 81 LEU B N 1
ATOM 3399 C CA . LEU B 1 81 ? -14.211 4.902 -6.125 1 82.19 81 LEU B CA 1
ATOM 3400 C C . LEU B 1 81 ? -14.641 4.496 -4.719 1 82.19 81 LEU B C 1
ATOM 3402 O O . LEU B 1 81 ? -15.031 5.344 -3.914 1 82.19 81 LEU B O 1
ATOM 3406 N N . VAL B 1 82 ? -14.562 3.238 -4.449 1 84.75 82 VAL B N 1
ATOM 3407 C CA . VAL B 1 82 ? -14.906 2.736 -3.123 1 84.75 82 VAL B CA 1
ATOM 3408 C C . VAL B 1 82 ? -13.945 3.32 -2.09 1 84.75 82 VAL B C 1
ATOM 3410 O O . VAL B 1 82 ? -14.359 3.725 -1.003 1 84.75 82 VAL B O 1
ATOM 3413 N N . MET B 1 83 ? -12.703 3.301 -2.461 1 82.94 83 MET B N 1
ATOM 3414 C CA . MET B 1 83 ? -11.688 3.855 -1.567 1 82.94 83 MET B CA 1
ATOM 3415 C C . MET B 1 83 ? -11.961 5.328 -1.281 1 82.94 83 MET B C 1
ATOM 3417 O O . MET B 1 83 ? -11.867 5.77 -0.135 1 82.94 83 MET B O 1
ATOM 3421 N N . LEU B 1 84 ? -12.32 6.098 -2.33 1 72.19 84 LEU B N 1
ATOM 3422 C CA . LEU B 1 84 ? -12.625 7.512 -2.172 1 72.19 84 LEU B CA 1
ATOM 3423 C C . LEU B 1 84 ? -13.852 7.703 -1.285 1 72.19 84 LEU B C 1
ATOM 3425 O O . LEU B 1 84 ? -13.875 8.586 -0.426 1 72.19 84 LEU B O 1
ATOM 3429 N N . LEU B 1 85 ? -14.789 6.844 -1.461 1 73.25 85 LEU B N 1
ATOM 3430 C CA . LEU B 1 85 ? -16.016 6.914 -0.674 1 73.25 85 LEU B CA 1
ATOM 3431 C C . LEU B 1 85 ? -15.742 6.559 0.784 1 73.25 85 LEU B C 1
ATOM 3433 O O . LEU B 1 85 ? -16.281 7.195 1.692 1 73.25 85 LEU B O 1
ATOM 3437 N N . LEU B 1 86 ? -14.938 5.551 0.964 1 74.69 86 LEU B N 1
ATOM 3438 C CA . LEU B 1 86 ? -14.609 5.102 2.314 1 74.69 86 LEU B CA 1
ATOM 3439 C C . LEU B 1 86 ? -13.852 6.184 3.078 1 74.69 86 LEU B C 1
ATOM 3441 O O . LEU B 1 86 ? -14.094 6.391 4.27 1 74.69 86 LEU B O 1
ATOM 3445 N N . THR B 1 87 ? -12.945 6.848 2.424 1 71 87 THR B N 1
ATOM 3446 C CA . THR B 1 87 ? -12.117 7.855 3.082 1 71 87 THR B CA 1
ATOM 3447 C C . THR B 1 87 ? -12.922 9.133 3.338 1 71 87 THR B C 1
ATOM 3449 O O . THR B 1 87 ? -12.656 9.852 4.301 1 71 87 THR B O 1
ATOM 3452 N N . ARG B 1 88 ? -13.828 9.352 2.479 1 65.06 88 ARG B N 1
ATOM 3453 C CA . ARG B 1 88 ? -14.617 10.57 2.617 1 65.06 88 ARG B CA 1
ATOM 3454 C C . ARG B 1 88 ? -15.742 10.383 3.635 1 65.06 88 ARG B C 1
ATOM 3456 O O . ARG B 1 88 ? -16.062 11.305 4.387 1 65.06 88 ARG B O 1
ATOM 3463 N N . MET B 1 89 ? -16.25 9.234 3.588 1 65.69 89 MET B N 1
ATOM 3464 C CA . MET B 1 89 ? -17.469 9.016 4.379 1 65.69 89 MET B CA 1
ATOM 3465 C C . MET B 1 89 ? -17.125 8.453 5.75 1 65.69 89 MET B C 1
ATOM 3467 O O . MET B 1 89 ? -17.984 8.406 6.637 1 65.69 89 MET B O 1
ATOM 3471 N N . SER B 1 90 ? -15.961 7.977 5.867 1 65.81 90 SER B N 1
ATOM 3472 C CA . SER B 1 90 ? -15.586 7.395 7.152 1 65.81 90 SER B CA 1
ATOM 3473 C C . SER B 1 90 ? -14.398 8.133 7.766 1 65.81 90 SER B C 1
ATOM 3475 O O . SER B 1 90 ? -13.82 9.023 7.141 1 65.81 90 SER B O 1
ATOM 3477 N N . ARG B 1 91 ? -14.227 7.945 8.961 1 66.88 91 ARG B N 1
ATOM 3478 C CA . ARG B 1 91 ? -13.094 8.539 9.664 1 66.88 91 ARG B CA 1
ATOM 3479 C C . ARG B 1 91 ? -11.828 7.703 9.469 1 66.88 91 ARG B C 1
ATOM 3481 O O . ARG B 1 91 ? -10.891 7.797 10.258 1 66.88 91 ARG B O 1
ATOM 3488 N N . LEU B 1 92 ? -12 6.875 8.438 1 74.19 92 LEU B N 1
ATOM 3489 C CA . LEU B 1 92 ? -10.836 6.043 8.172 1 74.19 92 LEU B CA 1
ATOM 3490 C C . LEU B 1 92 ? -9.703 6.867 7.562 1 74.19 92 LEU B C 1
ATOM 3492 O O . LEU B 1 92 ? -9.945 7.734 6.719 1 74.19 92 LEU B O 1
ATOM 3496 N N . LYS B 1 93 ? -8.594 6.621 8.094 1 77.31 93 LYS B N 1
ATOM 3497 C CA . LYS B 1 93 ? -7.426 7.234 7.473 1 77.31 93 LYS B CA 1
ATOM 3498 C C . LYS B 1 93 ? -7.172 6.648 6.086 1 77.31 93 LYS B C 1
ATOM 3500 O O . LYS B 1 93 ? -7.559 5.512 5.809 1 77.31 93 LYS B O 1
ATOM 3505 N N . THR B 1 94 ? -6.641 7.34 5.223 1 77.88 94 THR B N 1
ATOM 3506 C CA . THR B 1 94 ? -6.414 6.969 3.832 1 77.88 94 THR B CA 1
ATOM 3507 C C . THR B 1 94 ? -5.629 5.66 3.74 1 77.88 94 THR B C 1
ATOM 3509 O O . THR B 1 94 ? -5.93 4.812 2.9 1 77.88 94 THR B O 1
ATOM 3512 N N . ASP B 1 95 ? -4.754 5.449 4.637 1 81.62 95 ASP B N 1
ATOM 3513 C CA . ASP B 1 95 ? -3.914 4.254 4.594 1 81.62 95 ASP B CA 1
ATOM 3514 C C . ASP B 1 95 ? -4.73 2.998 4.898 1 81.62 95 ASP B C 1
ATOM 3516 O O . ASP B 1 95 ? -4.582 1.979 4.219 1 81.62 95 ASP B O 1
ATOM 3520 N N . ALA B 1 96 ? -5.594 3.121 5.887 1 81 96 ALA B N 1
ATOM 3521 C CA . ALA B 1 96 ? -6.441 1.987 6.242 1 81 96 ALA B CA 1
ATOM 3522 C C . ALA B 1 96 ? -7.465 1.703 5.145 1 81 96 ALA B C 1
ATOM 3524 O O . ALA B 1 96 ? -7.75 0.543 4.84 1 81 96 ALA B O 1
ATOM 3525 N N . GLY B 1 97 ? -7.973 2.814 4.566 1 83.62 97 GLY B N 1
ATOM 3526 C CA . GLY B 1 97 ? -8.914 2.656 3.471 1 83.62 97 GLY B CA 1
ATOM 3527 C C . GLY B 1 97 ? -8.312 1.955 2.268 1 83.62 97 GLY B C 1
ATOM 3528 O O . GLY B 1 97 ? -8.945 1.074 1.678 1 83.62 97 GLY B O 1
ATOM 3529 N N . LEU B 1 98 ? -7.086 2.338 1.971 1 87.19 98 LEU B N 1
ATOM 3530 C CA . LEU B 1 98 ? -6.375 1.71 0.862 1 87.19 98 LEU B CA 1
ATOM 3531 C C . LEU B 1 98 ? -6.137 0.229 1.137 1 87.19 98 LEU B C 1
ATOM 3533 O O . LEU B 1 98 ? -6.367 -0.614 0.267 1 87.19 98 LEU B O 1
ATOM 3537 N N . GLY B 1 99 ? -5.793 -0.049 2.33 1 83.81 99 GLY B N 1
ATOM 3538 C CA . GLY B 1 99 ? -5.504 -1.422 2.715 1 83.81 99 GLY B CA 1
ATOM 3539 C C . GLY B 1 99 ? -6.723 -2.326 2.652 1 83.81 99 GLY B C 1
ATOM 3540 O O . GLY B 1 99 ? -6.648 -3.439 2.127 1 83.81 99 GLY B O 1
ATOM 3541 N N . ILE B 1 100 ? -7.801 -1.829 3.076 1 83.69 100 ILE B N 1
ATOM 3542 C CA . ILE B 1 100 ? -9.016 -2.627 3.119 1 83.69 100 ILE B CA 1
ATOM 3543 C C . ILE B 1 100 ? -9.531 -2.863 1.702 1 83.69 100 ILE B C 1
ATOM 3545 O O . ILE B 1 100 ? -9.922 -3.98 1.354 1 83.69 100 ILE B O 1
ATOM 3549 N N . THR B 1 101 ? -9.562 -1.798 0.96 1 88.31 101 THR B N 1
ATOM 3550 C CA . THR B 1 101 ? -10.055 -1.922 -0.408 1 88.31 101 THR B CA 1
ATOM 3551 C C . THR B 1 101 ? -9.188 -2.891 -1.207 1 88.31 101 THR B C 1
ATOM 3553 O O . THR B 1 101 ? -9.703 -3.762 -1.909 1 88.31 101 THR B O 1
ATOM 3556 N N . LEU B 1 102 ? -7.906 -2.766 -1.064 1 88.62 102 LEU B N 1
ATOM 3557 C CA . LEU B 1 102 ? -6.957 -3.643 -1.743 1 88.62 102 LEU B CA 1
ATOM 3558 C C . LEU B 1 102 ? -7.191 -5.102 -1.357 1 88.62 102 LEU B C 1
ATOM 3560 O O . LEU B 1 102 ? -7.312 -5.965 -2.227 1 88.62 102 LEU B O 1
ATOM 3564 N N . SER B 1 103 ? -7.375 -5.328 -0.152 1 85.62 103 SER B N 1
ATOM 3565 C CA . SER B 1 103 ? -7.445 -6.691 0.362 1 85.62 103 SER B CA 1
ATOM 3566 C C . SER B 1 103 ? -8.773 -7.352 0.003 1 85.62 103 SER B C 1
ATOM 3568 O O . SER B 1 103 ? -8.805 -8.531 -0.343 1 85.62 103 SER B O 1
ATOM 3570 N N . VAL B 1 104 ? -9.82 -6.59 0.069 1 88.25 104 VAL B N 1
ATOM 3571 C CA . VAL B 1 104 ? -11.141 -7.148 -0.212 1 88.25 104 VAL B CA 1
ATOM 3572 C C . VAL B 1 104 ? -11.242 -7.516 -1.69 1 88.25 104 VAL B C 1
ATOM 3574 O O . VAL B 1 104 ? -11.641 -8.633 -2.031 1 88.25 104 VAL B O 1
ATOM 3577 N N . PHE B 1 105 ? -10.859 -6.613 -2.477 1 91.81 105 PHE B N 1
ATOM 3578 C CA . PHE B 1 105 ? -10.945 -6.871 -3.91 1 91.81 105 PHE B CA 1
ATOM 3579 C C . PHE B 1 105 ? -9.984 -7.98 -4.32 1 91.81 105 PHE B C 1
ATOM 3581 O O . PHE B 1 105 ? -10.336 -8.852 -5.117 1 91.81 105 PHE B O 1
ATOM 3588 N N . PHE B 1 106 ? -8.836 -7.949 -3.777 1 88.62 106 PHE B N 1
ATOM 3589 C CA . PHE B 1 106 ? -7.863 -8.977 -4.125 1 88.62 106 PHE B CA 1
ATOM 3590 C C . PHE B 1 106 ? -8.32 -10.344 -3.629 1 88.62 106 PHE B C 1
ATOM 3592 O O . PHE B 1 106 ? -8.18 -11.344 -4.336 1 88.62 106 PHE B O 1
ATOM 3599 N N . ALA B 1 107 ? -8.812 -10.367 -2.406 1 87.94 107 ALA B N 1
ATOM 3600 C CA . ALA B 1 107 ? -9.312 -11.625 -1.861 1 87.94 107 ALA B CA 1
ATOM 3601 C C . ALA B 1 107 ? -10.438 -12.195 -2.725 1 87.94 107 ALA B C 1
ATOM 3603 O O . ALA B 1 107 ? -10.469 -13.391 -3.004 1 87.94 107 ALA B O 1
ATOM 3604 N N . MET B 1 108 ? -11.289 -11.352 -3.158 1 90.81 108 MET B N 1
ATOM 3605 C CA . MET B 1 108 ? -12.367 -11.773 -4.051 1 90.81 108 MET B CA 1
ATOM 3606 C C . MET B 1 108 ? -11.805 -12.32 -5.359 1 90.81 108 MET B C 1
ATOM 3608 O O . MET B 1 108 ? -12.305 -13.312 -5.891 1 90.81 108 MET B O 1
ATOM 3612 N N . GLY B 1 109 ? -10.852 -11.656 -5.848 1 88.5 109 GLY B N 1
ATOM 3613 C CA . GLY B 1 109 ? -10.195 -12.102 -7.066 1 88.5 109 GLY B CA 1
ATOM 3614 C C . GLY B 1 109 ? -9.547 -13.469 -6.93 1 88.5 109 GLY B C 1
ATOM 3615 O O . GLY B 1 109 ? -9.695 -14.32 -7.805 1 88.5 109 GLY B O 1
ATOM 3616 N N . VAL B 1 110 ? -8.883 -13.688 -5.84 1 83.75 110 VAL B N 1
ATOM 3617 C CA . VAL B 1 110 ? -8.188 -14.953 -5.617 1 83.75 110 VAL B CA 1
ATOM 3618 C C . VAL B 1 110 ? -9.211 -16.078 -5.441 1 83.75 110 VAL B C 1
ATOM 3620 O O . VAL B 1 110 ? -9 -17.188 -5.914 1 83.75 110 VAL B O 1
ATOM 3623 N N . VAL B 1 111 ? -10.281 -15.789 -4.766 1 84.5 111 VAL B N 1
ATOM 3624 C CA . VAL B 1 111 ? -11.336 -16.781 -4.613 1 84.5 111 VAL B CA 1
ATOM 3625 C C . VAL B 1 111 ? -11.891 -17.172 -5.98 1 84.5 111 VAL B C 1
ATOM 3627 O O . VAL B 1 111 ? -12.094 -18.359 -6.266 1 84.5 111 VAL B O 1
ATOM 3630 N N . LEU B 1 112 ? -12.102 -16.172 -6.762 1 85.31 112 LEU B N 1
ATOM 3631 C CA . LEU B 1 112 ? -12.594 -16.422 -8.109 1 85.31 112 LEU B CA 1
ATOM 3632 C C . LEU B 1 112 ? -11.562 -17.203 -8.922 1 85.31 112 LEU B C 1
ATOM 3634 O O . LEU B 1 112 ? -11.922 -18.094 -9.703 1 85.31 112 LEU B O 1
ATOM 3638 N N . LEU B 1 113 ? -10.336 -16.859 -8.719 1 82.19 113 LEU B N 1
ATOM 3639 C CA . LEU B 1 113 ? -9.25 -17.531 -9.422 1 82.19 113 LEU B CA 1
ATOM 3640 C C . LEU B 1 113 ? -9.188 -19.016 -9.047 1 82.19 113 LEU B C 1
ATOM 3642 O O . LEU B 1 113 ? -9.062 -19.875 -9.922 1 82.19 113 LEU B O 1
ATOM 3646 N N . THR B 1 114 ? -9.281 -19.25 -7.781 1 78 114 THR B N 1
ATOM 3647 C CA . THR B 1 114 ? -9.211 -20.625 -7.32 1 78 114 THR B CA 1
ATOM 3648 C C . THR B 1 114 ? -10.453 -21.406 -7.762 1 78 114 THR B C 1
ATOM 3650 O O . THR B 1 114 ? -10.375 -22.609 -8.016 1 78 114 THR B O 1
ATOM 3653 N N . HIS B 1 115 ? -11.484 -20.734 -7.844 1 79.56 115 HIS B N 1
ATOM 3654 C CA . HIS B 1 115 ? -12.703 -21.359 -8.352 1 79.56 115 HIS B CA 1
ATOM 3655 C C . HIS B 1 115 ? -12.555 -21.75 -9.812 1 79.56 115 HIS B C 1
ATOM 3657 O O . HIS B 1 115 ? -12.953 -22.844 -10.211 1 79.56 115 HIS B O 1
ATOM 3663 N N . ILE B 1 116 ? -11.992 -20.906 -10.555 1 77.81 116 ILE B N 1
ATOM 3664 C CA . ILE B 1 116 ? -11.773 -21.156 -11.977 1 77.81 116 ILE B CA 1
ATOM 3665 C C . ILE B 1 116 ? -10.805 -22.312 -12.156 1 77.81 116 ILE B C 1
ATOM 3667 O O . ILE B 1 116 ? -10.984 -23.156 -13.039 1 77.81 116 ILE B O 1
ATOM 3671 N N . GLN B 1 117 ? -9.773 -22.281 -11.344 1 72.56 117 GLN B N 1
ATOM 3672 C CA . GLN B 1 117 ? -8.781 -23.344 -11.414 1 72.56 117 GLN B CA 1
ATOM 3673 C C . GLN B 1 117 ? -9.383 -24.688 -11.039 1 72.56 117 GLN B C 1
ATOM 3675 O O . GLN B 1 117 ? -8.953 -25.734 -11.531 1 72.56 117 GLN B O 1
ATOM 3680 N N . GLY B 1 118 ? -10.258 -24.656 -10.148 1 68.94 118 GLY B N 1
ATOM 3681 C CA . GLY B 1 118 ? -10.922 -25.891 -9.766 1 68.94 118 GLY B CA 1
ATOM 3682 C C . GLY B 1 118 ? -11.836 -26.438 -10.844 1 68.94 118 GLY B C 1
ATOM 3683 O O . GLY B 1 118 ? -12.109 -27.641 -10.891 1 68.94 118 GLY B O 1
ATOM 3684 N N . MET B 1 119 ? -12.375 -25.594 -11.633 1 64.94 119 MET B N 1
ATOM 3685 C CA . MET B 1 119 ? -13.32 -26.016 -12.664 1 64.94 119 MET B CA 1
ATOM 3686 C C . MET B 1 119 ? -12.586 -26.656 -13.836 1 64.94 119 MET B C 1
ATOM 3688 O O . MET B 1 119 ? -13.211 -27.062 -14.82 1 64.94 119 MET B O 1
ATOM 3692 N N . ASN B 1 120 ? -11.352 -27.391 -13.562 1 55.81 120 ASN B N 1
ATOM 3693 C CA . ASN B 1 120 ? -10.602 -28.219 -14.5 1 55.81 120 ASN B CA 1
ATOM 3694 C C . ASN B 1 120 ? -10.461 -27.547 -15.859 1 55.81 120 ASN B C 1
ATOM 3696 O O . ASN B 1 120 ? -10.359 -28.219 -16.891 1 55.81 120 ASN B O 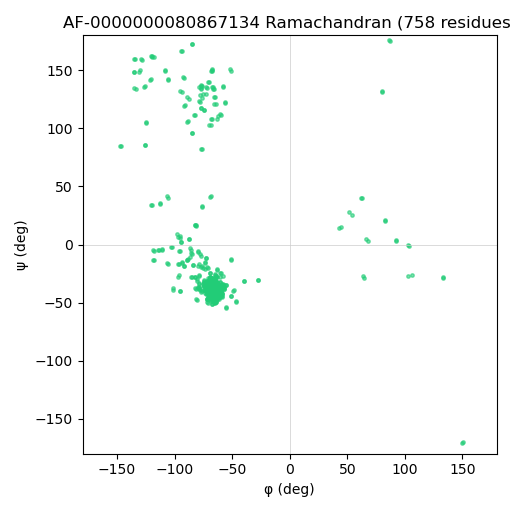1
ATOM 3700 N N . ASN B 1 121 ? -10.688 -26.375 -16.016 1 51.44 121 ASN B N 1
ATOM 3701 C CA . ASN B 1 121 ? -10.562 -25.859 -17.375 1 51.44 121 ASN B CA 1
ATOM 3702 C C . ASN B 1 121 ? -9.117 -25.516 -17.719 1 51.44 121 ASN B C 1
ATOM 3704 O O . ASN B 1 121 ? -8.375 -25.031 -16.859 1 51.44 121 ASN B O 1
ATOM 3708 N N . ALA B 1 122 ? -8.422 -26.266 -18.656 1 47.72 122 ALA B N 1
ATOM 3709 C CA . ALA B 1 122 ? -7.086 -26.234 -19.25 1 47.72 122 ALA B CA 1
ATOM 3710 C C . ALA B 1 122 ? -6.527 -24.812 -19.25 1 47.72 122 ALA B C 1
ATOM 3712 O O . ALA B 1 122 ? -5.312 -24.609 -19.312 1 47.72 122 ALA B O 1
ATOM 3713 N N . SER B 1 123 ? -7.363 -23.828 -19.344 1 47.06 123 SER B N 1
ATOM 3714 C CA . SER B 1 123 ? -6.934 -22.453 -19.641 1 47.06 123 SER B CA 1
ATOM 3715 C C . SER B 1 123 ? -6.43 -21.75 -18.391 1 47.06 123 SER B C 1
ATOM 3717 O O . SER B 1 123 ? -6.215 -20.547 -18.391 1 47.06 123 SER B O 1
ATOM 3719 N N . GLN B 1 124 ? -6.121 -22.547 -17.312 1 50.34 124 GLN B N 1
ATOM 3720 C CA . GLN B 1 124 ? -5.742 -22.172 -15.953 1 50.34 124 GLN B CA 1
ATOM 3721 C C . GLN B 1 124 ? -4.414 -21.422 -15.938 1 50.34 124 GLN B C 1
ATOM 3723 O O . GLN B 1 124 ? -4.203 -20.531 -15.117 1 50.34 124 GLN B O 1
ATOM 3728 N N . GLY B 1 125 ? -3.445 -22.047 -16.75 1 51.06 125 GLY B N 1
ATOM 3729 C CA . GLY B 1 125 ? -2.088 -21.531 -16.797 1 51.06 125 GLY B CA 1
ATOM 3730 C C . GLY B 1 125 ? -2.025 -20.031 -17.078 1 51.06 125 GLY B C 1
ATOM 3731 O O . GLY B 1 125 ? -1.079 -19.359 -16.656 1 51.06 125 GLY B O 1
ATOM 3732 N N . GLY B 1 126 ? -3.225 -19.5 -17.516 1 56.41 126 GLY B N 1
ATOM 3733 C CA . GLY B 1 126 ? -3.148 -18.141 -18.016 1 56.41 126 GLY B CA 1
ATOM 3734 C C . GLY B 1 126 ? -3.426 -17.094 -16.938 1 56.41 126 GLY B C 1
ATOM 3735 O O . GLY B 1 126 ? -2.928 -15.977 -17 1 56.41 126 GLY B O 1
ATOM 3736 N N . LEU B 1 127 ? -4.078 -17.609 -15.852 1 61.84 127 LEU B N 1
ATOM 3737 C CA . LEU B 1 127 ? -4.496 -16.562 -14.922 1 61.84 127 LEU B CA 1
ATOM 3738 C C . LEU B 1 127 ? -3.363 -16.219 -13.961 1 61.84 127 LEU B C 1
ATOM 3740 O O . LEU B 1 127 ? -3.266 -15.07 -13.508 1 61.84 127 LEU B O 1
ATOM 3744 N N . ASP B 1 128 ? -2.438 -17.203 -13.672 1 63.97 128 ASP B N 1
ATOM 3745 C CA . ASP B 1 128 ? -1.239 -16.906 -12.891 1 63.97 128 ASP B CA 1
ATOM 3746 C C . ASP B 1 128 ? -0.344 -15.906 -13.617 1 63.97 128 ASP B C 1
ATOM 3748 O O . ASP B 1 128 ? 0.379 -15.141 -12.984 1 63.97 128 ASP B O 1
ATOM 3752 N N . ALA B 1 129 ? -0.619 -15.922 -14.898 1 65.75 129 ALA B N 1
ATOM 3753 C CA . ALA B 1 129 ? 0.154 -15.008 -15.727 1 65.75 129 ALA B CA 1
ATOM 3754 C C . ALA B 1 129 ? -0.22 -13.555 -15.445 1 65.75 129 ALA B C 1
ATOM 3756 O O . ALA B 1 129 ? 0.625 -12.664 -15.531 1 65.75 129 ALA B O 1
ATOM 3757 N N . PHE B 1 130 ? -1.399 -13.422 -14.961 1 69.5 130 PHE B N 1
ATOM 3758 C CA . PHE B 1 130 ? -1.826 -12.047 -14.711 1 69.5 130 PHE B CA 1
ATOM 3759 C C . PHE B 1 130 ? -1.332 -11.562 -13.359 1 69.5 130 PHE B C 1
ATOM 3761 O O . PHE B 1 130 ? -1.223 -10.352 -13.125 1 69.5 130 PHE B O 1
ATOM 3768 N N . LEU B 1 131 ? -0.952 -12.492 -12.5 1 70.38 131 LEU B N 1
ATOM 3769 C CA . LEU B 1 131 ? -0.446 -12.109 -11.188 1 70.38 131 LEU B CA 1
ATOM 3770 C C . LEU B 1 131 ? 1.013 -11.672 -11.273 1 70.38 131 LEU B C 1
ATOM 3772 O O . LEU B 1 131 ? 1.413 -10.695 -10.633 1 70.38 131 LEU B O 1
ATOM 3776 N N . PHE B 1 132 ? 1.678 -12.344 -12.102 1 69.88 132 PHE B N 1
ATOM 3777 C CA . PHE B 1 132 ? 3.111 -12.086 -12.164 1 69.88 132 PHE B CA 1
ATOM 3778 C C . PHE B 1 132 ? 3.492 -11.477 -13.508 1 69.88 132 PHE B C 1
ATOM 3780 O O . PHE B 1 132 ? 4.605 -10.977 -13.672 1 69.88 132 PHE B O 1
ATOM 3787 N N . GLY B 1 133 ? 2.576 -11.375 -14.359 1 72.5 133 GLY B N 1
ATOM 3788 C CA . GLY B 1 133 ? 2.855 -10.859 -15.688 1 72.5 133 GLY B CA 1
ATOM 3789 C C . GLY B 1 133 ? 3.469 -11.891 -16.625 1 72.5 133 GLY B C 1
ATOM 3790 O O . GLY B 1 133 ? 4.309 -12.695 -16.188 1 72.5 133 GLY B O 1
ATOM 3791 N N . GLN B 1 134 ? 3.004 -12.023 -17.75 1 76.44 134 GLN B N 1
ATOM 3792 C CA . GLN B 1 134 ? 3.59 -12.852 -18.797 1 76.44 134 GLN B CA 1
ATOM 3793 C C . GLN B 1 134 ? 3.816 -12.055 -20.078 1 76.44 134 GLN B C 1
ATOM 3795 O O . GLN B 1 134 ? 3.035 -12.156 -21.031 1 76.44 134 GLN B O 1
ATOM 3800 N N . ALA B 1 135 ? 4.93 -11.445 -20.047 1 75.38 135 ALA B N 1
ATOM 3801 C CA . ALA B 1 135 ? 5.242 -10.555 -21.156 1 75.38 135 ALA B CA 1
ATOM 3802 C C . ALA B 1 135 ? 5.387 -11.328 -22.469 1 75.38 135 ALA B C 1
ATOM 3804 O O . ALA B 1 135 ? 5.09 -10.805 -23.547 1 75.38 135 ALA B O 1
ATOM 3805 N N . ALA B 1 136 ? 5.742 -12.57 -22.375 1 71.5 136 ALA B N 1
ATOM 3806 C CA . ALA B 1 136 ? 5.973 -13.398 -23.547 1 71.5 136 ALA B CA 1
ATOM 3807 C C . ALA B 1 136 ? 4.66 -13.727 -24.266 1 71.5 136 ALA B C 1
ATOM 3809 O O . ALA B 1 136 ? 4.652 -14.078 -25.438 1 71.5 136 ALA B O 1
ATOM 3810 N N . ALA B 1 137 ? 3.59 -13.586 -23.484 1 71.69 137 ALA B N 1
ATOM 3811 C CA . ALA B 1 137 ? 2.285 -13.922 -24.062 1 71.69 137 ALA B CA 1
ATOM 3812 C C . ALA B 1 137 ? 1.673 -12.727 -24.781 1 71.69 137 ALA B C 1
ATOM 3814 O O . ALA B 1 137 ? 0.584 -12.828 -25.344 1 71.69 137 ALA B O 1
ATOM 3815 N N . THR B 1 138 ? 2.438 -11.688 -24.844 1 75.94 138 THR B N 1
ATOM 3816 C CA . THR B 1 138 ? 1.906 -10.492 -25.484 1 75.94 138 THR B CA 1
ATOM 3817 C C . THR B 1 138 ? 1.924 -10.625 -27 1 75.94 138 THR B C 1
ATOM 3819 O O . THR B 1 138 ? 2.986 -10.805 -27.609 1 75.94 138 THR B O 1
ATOM 3822 N N . LEU B 1 139 ? 0.695 -10.578 -27.547 1 79 139 LEU B N 1
ATOM 3823 C CA . LEU B 1 139 ? 0.542 -10.68 -28.984 1 79 139 LEU B CA 1
ATOM 3824 C C . LEU B 1 139 ? 0.488 -9.289 -29.625 1 79 139 LEU B C 1
ATOM 3826 O O . LEU B 1 139 ? 0.296 -8.289 -28.922 1 79 139 LEU B O 1
ATOM 3830 N N . ARG B 1 140 ? 0.625 -9.273 -30.875 1 83.88 140 ARG B N 1
ATOM 3831 C CA . ARG B 1 140 ? 0.593 -8.016 -31.609 1 83.88 140 ARG B CA 1
ATOM 3832 C C . ARG B 1 140 ? -0.766 -7.336 -31.484 1 83.88 140 ARG B C 1
ATOM 3834 O O . ARG B 1 140 ? -0.853 -6.109 -31.453 1 83.88 140 ARG B O 1
ATOM 3841 N N . SER B 1 141 ? -1.753 -8.125 -31.422 1 81.69 141 SER B N 1
ATOM 3842 C CA . SER B 1 141 ? -3.092 -7.574 -31.25 1 81.69 141 SER B CA 1
ATOM 3843 C C . SER B 1 141 ? -3.227 -6.852 -29.922 1 81.69 141 SER B C 1
ATOM 3845 O O . SER B 1 141 ? -3.893 -5.82 -29.828 1 81.69 141 SER B O 1
ATOM 3847 N N . ASP B 1 142 ? -2.512 -7.363 -28.953 1 80.19 142 ASP B N 1
ATOM 3848 C CA . ASP B 1 142 ? -2.531 -6.742 -27.641 1 80.19 142 ASP B CA 1
ATOM 3849 C C . ASP B 1 142 ? -1.811 -5.398 -27.656 1 80.19 142 ASP B C 1
ATOM 3851 O O . ASP B 1 142 ? -2.213 -4.465 -26.953 1 80.19 142 ASP B O 1
ATOM 3855 N N . LEU B 1 143 ? -0.877 -5.312 -28.5 1 86.69 143 LEU B N 1
ATOM 3856 C CA . LEU B 1 143 ? -0.078 -4.094 -28.578 1 86.69 143 LEU B CA 1
ATOM 3857 C C . LEU B 1 143 ? -0.895 -2.941 -29.156 1 86.69 143 LEU B C 1
ATOM 3859 O O . LEU B 1 143 ? -0.72 -1.788 -28.75 1 86.69 143 LEU B O 1
ATOM 3863 N N . TRP B 1 144 ? -1.774 -3.289 -30 1 87.44 144 TRP B N 1
ATOM 3864 C CA . TRP B 1 144 ? -2.625 -2.258 -30.578 1 87.44 144 TRP B CA 1
ATOM 3865 C C . TRP B 1 144 ? -3.605 -1.713 -29.547 1 87.44 144 TRP B C 1
ATOM 3867 O O . TRP B 1 144 ? -3.859 -0.508 -29.5 1 87.44 144 TRP B O 1
ATOM 3877 N N . ILE B 1 145 ? -4.051 -2.598 -28.75 1 83.38 145 ILE B N 1
ATOM 3878 C CA . ILE B 1 145 ? -4.969 -2.178 -27.703 1 83.38 145 ILE B CA 1
ATOM 3879 C C . ILE B 1 145 ? -4.211 -1.349 -26.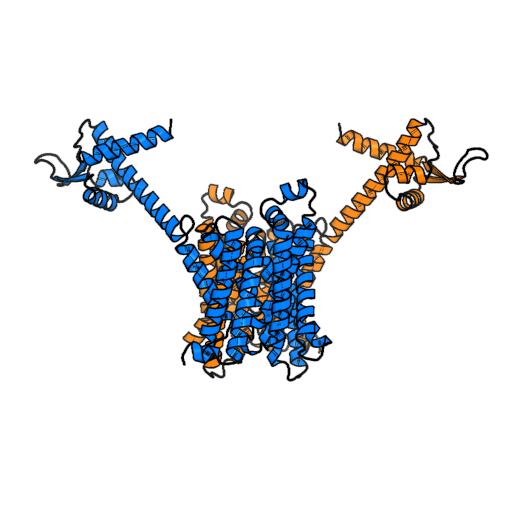656 1 83.38 145 ILE B C 1
ATOM 3881 O O . ILE B 1 145 ? -4.676 -0.282 -26.25 1 83.38 145 ILE B O 1
ATOM 3885 N N . MET B 1 146 ? -3.072 -1.854 -26.328 1 86.69 146 MET B N 1
ATOM 3886 C CA . MET B 1 146 ? -2.25 -1.133 -25.359 1 86.69 146 MET B CA 1
ATOM 3887 C C . MET B 1 146 ? -1.856 0.239 -25.891 1 86.69 146 MET B C 1
ATOM 3889 O O . MET B 1 146 ? -1.869 1.227 -25.156 1 86.69 146 MET B O 1
ATOM 3893 N N . GLY B 1 147 ? -1.541 0.23 -27.141 1 90.88 147 GLY B N 1
ATOM 3894 C CA . GLY B 1 147 ? -1.187 1.488 -27.781 1 90.88 147 GLY B CA 1
ATOM 3895 C C . GLY B 1 147 ? -2.334 2.479 -27.828 1 90.88 147 GLY B C 1
ATOM 3896 O O . GLY B 1 147 ? -2.137 3.676 -27.609 1 90.88 147 GLY B O 1
ATOM 3897 N N . GLY B 1 148 ? -3.479 1.959 -28.109 1 90.25 148 GLY B N 1
ATOM 3898 C CA . GLY B 1 148 ? -4.656 2.811 -28.109 1 90.25 148 GLY B CA 1
ATOM 3899 C C . GLY B 1 148 ? -4.969 3.418 -26.766 1 90.25 148 GLY B C 1
ATOM 3900 O O . GLY B 1 148 ? -5.234 4.617 -26.656 1 90.25 148 GLY B O 1
ATOM 3901 N N . ILE B 1 149 ? -4.871 2.629 -25.781 1 87.12 149 ILE B N 1
ATOM 3902 C CA . ILE B 1 149 ? -5.145 3.094 -24.422 1 87.12 149 ILE B CA 1
ATOM 3903 C C . ILE B 1 149 ? -4.102 4.133 -24.016 1 87.12 149 ILE B C 1
ATOM 3905 O O . ILE B 1 149 ? -4.441 5.168 -23.438 1 87.12 149 ILE B O 1
ATOM 3909 N N . THR B 1 150 ? -2.879 3.83 -24.312 1 92.19 150 THR B N 1
ATOM 3910 C CA . THR B 1 150 ? -1.795 4.75 -23.984 1 92.19 150 THR B CA 1
ATOM 3911 C C . THR B 1 150 ? -1.976 6.074 -24.719 1 92.19 150 THR B C 1
ATOM 3913 O O . THR B 1 150 ? -1.799 7.145 -24.141 1 92.19 150 THR B O 1
ATOM 3916 N N . ALA B 1 151 ? -2.34 5.977 -25.938 1 94.56 151 ALA B N 1
ATOM 3917 C CA . ALA B 1 151 ? -2.539 7.184 -26.734 1 94.56 151 ALA B CA 1
ATOM 3918 C C . ALA B 1 151 ? -3.668 8.039 -26.172 1 94.56 151 ALA B C 1
ATOM 3920 O O . ALA B 1 151 ? -3.555 9.266 -26.109 1 94.56 151 ALA B O 1
ATOM 3921 N N . VAL B 1 152 ? -4.676 7.383 -25.734 1 92.38 152 VAL B N 1
ATOM 3922 C CA . VAL B 1 152 ? -5.816 8.094 -25.172 1 92.38 152 VAL B CA 1
ATOM 3923 C C . VAL B 1 152 ? -5.414 8.766 -23.859 1 92.38 152 VAL B C 1
ATOM 3925 O O . VAL B 1 152 ? -5.754 9.922 -23.625 1 92.38 152 VAL B O 1
ATOM 3928 N N . ALA B 1 153 ? -4.727 8.055 -23.062 1 92.25 153 ALA B N 1
ATOM 3929 C CA . ALA B 1 153 ? -4.285 8.594 -21.781 1 92.25 153 ALA B CA 1
ATOM 3930 C C . ALA B 1 153 ? -3.367 9.797 -21.984 1 92.25 153 ALA B C 1
ATOM 3932 O O . ALA B 1 153 ? -3.531 10.828 -21.328 1 92.25 153 ALA B O 1
ATOM 3933 N N . LEU B 1 154 ? -2.443 9.711 -22.922 1 94.31 154 LEU B N 1
ATOM 3934 C CA . LEU B 1 154 ? -1.506 10.797 -23.188 1 94.31 154 LEU B CA 1
ATOM 3935 C C . LEU B 1 154 ? -2.221 12 -23.797 1 94.31 154 LEU B C 1
ATOM 3937 O O . LEU B 1 154 ? -1.896 13.148 -23.484 1 94.31 154 LEU B O 1
ATOM 3941 N N . ALA B 1 155 ? -3.131 11.711 -24.609 1 95.06 155 ALA B N 1
ATOM 3942 C CA . ALA B 1 155 ? -3.902 12.781 -25.234 1 95.06 155 ALA B CA 1
ATOM 3943 C C . ALA B 1 155 ? -4.711 13.547 -24.188 1 95.06 155 ALA B C 1
ATOM 3945 O O . ALA B 1 155 ? -4.797 14.773 -24.234 1 95.06 155 ALA B O 1
ATOM 3946 N N . LEU B 1 156 ? -5.262 12.836 -23.281 1 94.12 156 LEU B N 1
ATOM 3947 C CA . LEU B 1 156 ? -6.051 13.461 -22.234 1 94.12 156 LEU B CA 1
ATOM 3948 C C . LEU B 1 156 ? -5.168 14.305 -21.312 1 94.12 156 LEU B C 1
ATOM 3950 O O . LEU B 1 156 ? -5.566 15.391 -20.891 1 94.12 156 LEU B O 1
ATOM 3954 N N . VAL B 1 157 ? -4.02 13.789 -21.016 1 93.94 157 VAL B N 1
ATOM 3955 C CA . VAL B 1 157 ? -3.088 14.539 -20.188 1 93.94 157 VAL B CA 1
ATOM 3956 C C . VAL B 1 157 ? -2.65 15.812 -20.906 1 93.94 157 VAL B C 1
ATOM 3958 O O . VAL B 1 157 ? -2.559 16.875 -20.297 1 93.94 157 VAL B O 1
ATOM 3961 N N . ALA B 1 158 ? -2.395 15.656 -22.219 1 93.62 158 ALA B N 1
ATOM 3962 C CA . ALA B 1 158 ? -1.978 16.828 -23 1 93.62 158 ALA B CA 1
ATOM 3963 C C . ALA B 1 158 ? -3.104 17.844 -23.094 1 93.62 158 ALA B C 1
ATOM 3965 O O . ALA B 1 158 ? -2.861 19.047 -23.031 1 93.62 158 ALA B O 1
ATOM 3966 N N . ALA B 1 159 ? -4.309 17.391 -23.172 1 94.12 159 ALA B N 1
ATOM 3967 C CA . ALA B 1 159 ? -5.465 18.266 -23.328 1 94.12 159 ALA B CA 1
ATOM 3968 C C . ALA B 1 159 ? -5.793 18.984 -22.016 1 94.12 159 ALA B C 1
ATOM 3970 O O . ALA B 1 159 ? -6.219 20.141 -22.016 1 94.12 159 ALA B O 1
ATOM 3971 N N . LEU B 1 160 ? -5.57 18.281 -20.906 1 94 160 LEU B N 1
ATOM 3972 C CA . LEU B 1 160 ? -5.918 18.844 -19.609 1 94 160 LEU B CA 1
ATOM 3973 C C . LEU B 1 160 ? -4.664 19.125 -18.781 1 94 160 LEU B C 1
ATOM 3975 O O . LEU B 1 160 ? -4.676 19 -17.562 1 94 160 LEU B O 1
ATOM 3979 N N . TRP B 1 161 ? -3.678 19.5 -19.453 1 92.25 161 TRP B N 1
ATOM 3980 C CA . TRP B 1 161 ? -2.381 19.719 -18.812 1 92.25 161 TRP B CA 1
ATOM 3981 C C . TRP B 1 161 ? -2.463 20.812 -17.766 1 92.25 161 TRP B C 1
ATOM 3983 O O . TRP B 1 161 ? -2.01 20.641 -16.625 1 92.25 161 TRP B O 1
ATOM 3993 N N . LYS B 1 162 ? -3.094 21.891 -18.078 1 91.19 162 LYS B N 1
ATOM 3994 C CA . LYS B 1 162 ? -3.182 23.031 -17.172 1 91.19 162 LYS B CA 1
ATOM 3995 C C . LYS B 1 162 ? -4.062 22.703 -15.969 1 91.19 162 LYS B C 1
ATOM 3997 O O . LYS B 1 162 ? -3.736 23.078 -14.836 1 91.19 162 LYS B O 1
ATOM 4002 N N . GLU B 1 163 ? -5.062 21.984 -16.266 1 92.12 163 GLU B N 1
ATOM 4003 C CA . GLU B 1 163 ? -5.98 21.625 -15.188 1 92.12 163 GLU B CA 1
ATOM 4004 C C . GLU B 1 163 ? -5.324 20.641 -14.211 1 92.12 163 GLU B C 1
ATOM 4006 O O . GLU B 1 163 ? -5.414 20.828 -12.992 1 92.12 163 GLU B O 1
ATOM 4011 N N . PHE B 1 164 ? -4.605 19.703 -14.82 1 92.81 164 PHE B N 1
ATOM 4012 C CA . PHE B 1 164 ? -3.967 18.703 -13.977 1 92.81 164 PHE B CA 1
ATOM 4013 C C . PHE B 1 164 ? -2.824 19.312 -13.18 1 92.81 164 PHE B C 1
ATOM 4015 O O . PHE B 1 164 ? -2.611 18.953 -12.016 1 92.81 164 PHE B O 1
ATOM 4022 N N . LYS B 1 165 ? -2.141 20.203 -13.797 1 90.94 165 LYS B N 1
ATOM 4023 C CA . LYS B 1 165 ? -1.051 20.891 -13.109 1 90.94 165 LYS B CA 1
ATOM 4024 C C . LYS B 1 165 ? -1.571 21.703 -11.922 1 90.94 165 LYS B C 1
ATOM 4026 O O . LYS B 1 165 ? -1.011 21.641 -10.828 1 90.94 165 LYS B O 1
ATOM 4031 N N . LEU B 1 166 ? -2.641 22.344 -12.07 1 89.25 166 LEU B N 1
ATOM 4032 C CA . LEU B 1 166 ? -3.201 23.203 -11.031 1 89.25 166 LEU B CA 1
ATOM 4033 C C . LEU B 1 166 ? -3.777 22.375 -9.891 1 89.25 166 LEU B C 1
ATOM 4035 O O . LEU B 1 166 ? -3.582 22.703 -8.719 1 89.25 166 LEU B O 1
ATOM 4039 N N . VAL B 1 167 ? -4.395 21.328 -10.227 1 87.5 167 VAL B N 1
ATOM 4040 C CA . VAL B 1 167 ? -5.047 20.5 -9.211 1 87.5 167 VAL B CA 1
ATOM 4041 C C . VAL B 1 167 ? -3.992 19.766 -8.398 1 87.5 167 VAL B C 1
ATOM 4043 O O . VAL B 1 167 ? -4.18 19.516 -7.199 1 87.5 167 VAL B O 1
ATOM 4046 N N . SER B 1 168 ? -2.887 19.438 -9 1 86.62 168 SER B N 1
ATOM 4047 C CA . SER B 1 168 ? -1.849 18.656 -8.336 1 86.62 168 SER B CA 1
ATOM 4048 C C . SER B 1 168 ? -1.012 19.531 -7.406 1 86.62 168 SER B C 1
ATOM 4050 O O . SER B 1 168 ? -0.555 19.078 -6.355 1 86.62 168 SER B O 1
ATOM 4052 N N . PHE B 1 169 ? -0.914 20.781 -7.66 1 84.94 169 PHE B N 1
ATOM 4053 C CA . PHE B 1 169 ? -0.044 21.641 -6.859 1 84.94 169 PHE B CA 1
ATOM 4054 C C . PHE B 1 169 ? -0.855 22.438 -5.844 1 84.94 169 PHE B C 1
ATOM 4056 O O . PHE B 1 169 ? -0.419 22.641 -4.707 1 84.94 169 PHE B O 1
ATOM 4063 N N . ASP B 1 170 ? -2.037 22.875 -6.32 1 87.75 170 ASP B N 1
ATOM 4064 C CA . ASP B 1 170 ? -2.844 23.688 -5.426 1 87.75 170 ASP B CA 1
ATOM 4065 C C . ASP B 1 170 ? -4.336 23.453 -5.648 1 87.75 170 ASP B C 1
ATOM 4067 O O . ASP B 1 170 ? -5.012 24.25 -6.289 1 87.75 170 ASP B O 1
ATOM 4071 N N . PRO B 1 171 ? -4.777 22.438 -5 1 85.12 171 PRO B N 1
ATOM 4072 C CA . PRO B 1 171 ? -6.191 22.109 -5.191 1 85.12 171 PRO B CA 1
ATOM 4073 C C . PRO B 1 171 ? -7.125 23.203 -4.691 1 85.12 171 PRO B C 1
ATOM 4075 O O . PRO B 1 171 ? -8.203 23.422 -5.258 1 85.12 171 PRO B O 1
ATOM 4078 N N . GLU B 1 172 ? -6.707 23.891 -3.633 1 84.75 172 GLU B N 1
ATOM 4079 C CA . GLU B 1 172 ? -7.531 24.969 -3.09 1 84.75 172 GLU B CA 1
ATOM 4080 C C . GLU B 1 172 ? -7.676 26.109 -4.09 1 84.75 172 GLU B C 1
ATOM 4082 O O . GLU B 1 172 ? -8.773 26.641 -4.273 1 84.75 172 GLU B O 1
ATOM 4087 N N . PHE B 1 173 ? -6.555 26.547 -4.656 1 85.81 173 PHE B N 1
ATOM 4088 C CA . PHE B 1 173 ? -6.598 27.609 -5.664 1 85.81 173 PHE B CA 1
ATOM 4089 C C . PHE B 1 173 ? -7.441 27.172 -6.859 1 85.81 173 PHE B C 1
ATOM 4091 O O . PHE B 1 173 ? -8.203 27.969 -7.41 1 85.81 173 PHE B O 1
ATOM 4098 N N . ALA B 1 174 ? -7.41 25.859 -7.215 1 86.44 174 ALA B N 1
ATOM 4099 C CA . ALA B 1 174 ? -8.188 25.344 -8.336 1 86.44 174 ALA B CA 1
ATOM 4100 C C . ALA B 1 174 ? -9.68 25.422 -8.055 1 86.44 174 ALA B C 1
ATOM 4102 O O . ALA B 1 174 ? -10.477 25.766 -8.93 1 86.44 174 ALA B O 1
ATOM 4103 N N . THR B 1 175 ? -10 25.078 -6.836 1 85.88 175 THR B N 1
ATOM 4104 C CA . THR B 1 175 ? -11.398 25.156 -6.434 1 85.88 175 THR B CA 1
ATOM 4105 C C . THR B 1 175 ? -11.898 26.609 -6.48 1 85.88 175 THR B C 1
ATOM 4107 O O . THR B 1 175 ? -13.039 26.859 -6.863 1 85.88 175 THR B O 1
ATOM 4110 N N . SER B 1 176 ? -11.062 27.516 -6.07 1 88.19 176 SER B N 1
ATOM 4111 C CA . SER B 1 176 ? -11.422 28.922 -6.055 1 88.19 176 SER B CA 1
ATOM 4112 C C . SER B 1 176 ? -11.648 29.453 -7.465 1 88.19 176 SER B C 1
ATOM 4114 O O . SER B 1 176 ? -12.414 30.406 -7.668 1 88.19 176 SER B O 1
ATOM 4116 N N . LEU B 1 177 ? -11 28.906 -8.43 1 90.19 177 LEU B N 1
ATOM 4117 C CA . LEU B 1 177 ? -11.148 29.312 -9.828 1 90.19 177 LEU B CA 1
ATOM 4118 C C . LEU B 1 177 ? -12.406 28.703 -10.438 1 90.19 177 LEU B C 1
ATOM 4120 O O . LEU B 1 177 ? -12.758 29.016 -11.578 1 90.19 177 LEU B O 1
ATOM 4124 N N . GLY B 1 178 ? -13.102 27.812 -9.664 1 86.75 178 GLY B N 1
ATOM 4125 C CA . GLY B 1 178 ? -14.344 27.219 -10.125 1 86.75 178 GLY B CA 1
ATOM 4126 C C . GLY B 1 178 ? -14.133 25.891 -10.828 1 86.75 178 GLY B C 1
ATOM 4127 O O . GLY B 1 178 ? -15.055 25.359 -11.453 1 86.75 178 GLY B O 1
ATOM 4128 N N . MET B 1 179 ? -12.984 25.5 -10.852 1 89.19 179 MET B N 1
ATOM 4129 C CA . MET B 1 179 ? -12.711 24.234 -11.508 1 89.19 179 MET B CA 1
ATOM 4130 C C . MET B 1 179 ? -13.281 23.062 -10.703 1 89.19 179 MET B C 1
ATOM 4132 O O . MET B 1 179 ? -13.266 23.094 -9.469 1 89.19 179 MET B O 1
ATOM 4136 N N . PRO B 1 180 ? -13.82 22.125 -11.391 1 90.5 180 PRO B N 1
ATOM 4137 C CA . PRO B 1 180 ? -14.336 20.953 -10.688 1 90.5 180 PRO B CA 1
ATOM 4138 C C . PRO B 1 180 ? -13.227 20 -10.25 1 90.5 180 PRO B C 1
ATOM 4140 O O . PRO B 1 180 ? -12.969 18.984 -10.922 1 90.5 180 PRO B O 1
ATOM 4143 N N . VAL B 1 181 ? -12.656 20.281 -9.227 1 86.94 181 VAL B N 1
ATOM 4144 C CA . VAL B 1 181 ? -11.484 19.562 -8.727 1 86.94 181 VAL B CA 1
ATOM 4145 C C . VAL B 1 181 ? -11.828 18.094 -8.508 1 86.94 181 VAL B C 1
ATOM 4147 O O . VAL B 1 181 ? -11.047 17.203 -8.859 1 86.94 181 VAL B O 1
ATOM 4150 N N . ALA B 1 182 ? -13.023 17.844 -8.078 1 83.12 182 ALA B N 1
ATOM 4151 C CA . ALA B 1 182 ? -13.445 16.469 -7.812 1 83.12 182 ALA B CA 1
ATOM 4152 C C . ALA B 1 182 ? -13.477 15.648 -9.094 1 83.12 182 ALA B C 1
ATOM 4154 O O . ALA B 1 182 ? -13.016 14.508 -9.117 1 83.12 182 ALA B O 1
ATOM 4155 N N . TRP B 1 183 ? -13.984 16.234 -10.039 1 86.62 183 TRP B N 1
ATOM 4156 C CA . TRP B 1 183 ? -14.078 15.531 -11.32 1 86.62 183 TRP B CA 1
ATOM 4157 C C . TRP B 1 183 ? -12.695 15.305 -11.922 1 86.62 183 TRP B C 1
ATOM 4159 O O . TRP B 1 183 ? -12.445 14.266 -12.539 1 86.62 183 TRP B O 1
ATOM 4169 N N . LEU B 1 184 ? -11.836 16.25 -11.766 1 87.88 184 LEU B N 1
ATOM 4170 C CA . LEU B 1 184 ? -10.484 16.125 -12.305 1 87.88 184 LEU B CA 1
ATOM 4171 C C . LEU B 1 184 ? -9.695 15.062 -11.555 1 87.88 184 LEU B C 1
ATOM 4173 O O . LEU B 1 184 ? -8.898 14.328 -12.148 1 87.88 184 LEU B O 1
ATOM 4177 N N . GLU B 1 185 ? -10 14.93 -10.352 1 84 185 GLU B N 1
ATOM 4178 C CA . GLU B 1 185 ? -9.352 13.914 -9.531 1 84 185 GLU B CA 1
ATOM 4179 C C . GLU B 1 185 ? -9.812 12.516 -9.922 1 84 185 GLU B C 1
ATOM 4181 O O . GLU B 1 185 ? -9.008 11.586 -10.016 1 84 185 GLU B O 1
ATOM 4186 N N . VAL B 1 186 ? -11.078 12.469 -10.188 1 83.5 186 VAL B N 1
ATOM 4187 C CA . VAL B 1 186 ? -11.641 11.195 -10.602 1 83.5 186 VAL B CA 1
ATOM 4188 C C . VAL B 1 186 ? -11.078 10.805 -11.969 1 83.5 186 VAL B C 1
ATOM 4190 O O . VAL B 1 186 ? -10.758 9.633 -12.203 1 83.5 186 VAL B O 1
ATOM 4193 N N . LEU B 1 187 ? -10.945 11.766 -12.734 1 88.5 187 LEU B N 1
ATOM 4194 C CA . LEU B 1 187 ? -10.422 11.508 -14.07 1 88.5 187 LEU B CA 1
ATOM 4195 C C . LEU B 1 187 ? -8.977 11.016 -14 1 88.5 187 LEU B C 1
ATOM 4197 O O . LEU B 1 187 ? -8.617 10.055 -14.688 1 88.5 187 LEU B O 1
ATOM 4201 N N . LEU B 1 188 ? -8.227 11.633 -13.18 1 87.62 188 LEU B N 1
ATOM 4202 C CA . LEU B 1 188 ? -6.844 11.211 -13 1 87.62 188 LEU B CA 1
ATOM 4203 C C . LEU B 1 188 ? -6.766 9.789 -12.453 1 87.62 188 LEU B C 1
ATOM 4205 O O . LEU B 1 188 ? -5.938 8.992 -12.891 1 87.62 188 LEU B O 1
ATOM 4209 N N . THR B 1 189 ? -7.672 9.492 -11.625 1 84 189 THR B N 1
ATOM 4210 C CA . THR B 1 189 ? -7.715 8.164 -11.023 1 84 189 THR B CA 1
ATOM 4211 C C . THR B 1 189 ? -8.086 7.109 -12.062 1 84 189 THR B C 1
ATOM 4213 O O . THR B 1 189 ? -7.484 6.035 -12.102 1 84 189 THR B O 1
ATOM 4216 N N . VAL B 1 190 ? -8.977 7.43 -12.859 1 85.88 190 VAL B N 1
ATOM 4217 C CA . VAL B 1 190 ? -9.398 6.516 -13.922 1 85.88 190 VAL B CA 1
ATOM 4218 C C . VAL B 1 190 ? -8.258 6.312 -14.914 1 85.88 190 VAL B C 1
ATOM 4220 O O . VAL B 1 190 ? -8.078 5.211 -15.445 1 85.88 190 VAL B O 1
ATOM 4223 N N . MET B 1 191 ? -7.57 7.352 -15.164 1 89.81 191 MET B N 1
ATOM 4224 C CA . MET B 1 191 ? -6.43 7.246 -16.062 1 89.81 191 MET B CA 1
ATOM 4225 C C . MET B 1 191 ? -5.352 6.336 -15.484 1 89.81 191 MET B C 1
ATOM 4227 O O . MET B 1 191 ? -4.707 5.582 -16.219 1 89.81 191 MET B O 1
ATOM 4231 N N . VAL B 1 192 ? -5.176 6.371 -14.203 1 87.81 192 VAL B N 1
ATOM 4232 C CA . VAL B 1 192 ? -4.23 5.473 -13.555 1 87.81 192 VAL B CA 1
ATOM 4233 C C . VAL B 1 192 ? -4.715 4.027 -13.688 1 87.81 192 VAL B C 1
ATOM 4235 O O . VAL B 1 192 ? -3.914 3.117 -13.914 1 87.81 192 VAL B O 1
ATOM 4238 N N . ALA B 1 193 ? -6.004 3.902 -13.578 1 86.62 193 ALA B N 1
ATOM 4239 C CA . ALA B 1 193 ? -6.582 2.574 -13.766 1 86.62 193 ALA B CA 1
ATOM 4240 C C . ALA B 1 193 ? -6.297 2.045 -15.172 1 86.62 193 ALA B C 1
ATOM 4242 O O . ALA B 1 193 ? -6.047 0.851 -15.352 1 86.62 193 ALA B O 1
ATOM 4243 N N . LEU B 1 194 ? -6.348 2.916 -16.094 1 85.62 194 LEU B N 1
ATOM 4244 C CA . LEU B 1 194 ? -6.043 2.549 -17.469 1 85.62 194 LEU B CA 1
ATOM 4245 C C . LEU B 1 194 ? -4.59 2.104 -17.609 1 85.62 194 LEU B C 1
ATOM 4247 O O . LEU B 1 194 ? -4.297 1.13 -18.297 1 85.62 194 LEU B O 1
ATOM 4251 N N . ALA B 1 195 ? -3.734 2.824 -16.953 1 87.81 195 ALA B N 1
ATOM 4252 C CA . ALA B 1 195 ? -2.322 2.451 -16.969 1 87.81 195 ALA B CA 1
ATOM 4253 C C . ALA B 1 195 ? -2.113 1.075 -16.344 1 87.81 195 ALA B C 1
ATOM 4255 O O . ALA B 1 195 ? -1.285 0.292 -16.812 1 87.81 195 ALA B O 1
ATOM 4256 N N . VAL B 1 196 ? -2.842 0.813 -15.328 1 86.5 196 VAL B N 1
ATOM 4257 C CA . VAL B 1 196 ? -2.736 -0.466 -14.633 1 86.5 196 VAL B CA 1
ATOM 4258 C C . VAL B 1 196 ? -3.164 -1.598 -15.562 1 86.5 196 VAL B C 1
ATOM 4260 O O . VAL B 1 196 ? -2.512 -2.643 -15.625 1 86.5 196 VAL B O 1
ATOM 4263 N N . VAL B 1 197 ? -4.188 -1.371 -16.297 1 83 197 VAL B N 1
ATOM 4264 C CA . VAL B 1 197 ? -4.723 -2.383 -17.203 1 83 197 VAL B CA 1
ATOM 4265 C C . VAL B 1 197 ? -3.689 -2.715 -18.281 1 83 197 VAL B C 1
ATOM 4267 O O . VAL B 1 197 ? -3.5 -3.883 -18.625 1 83 197 VAL B O 1
ATOM 4270 N N . VAL B 1 198 ? -3.029 -1.7 -18.766 1 82.75 198 VAL B N 1
ATOM 4271 C CA . VAL B 1 198 ? -2.014 -1.884 -19.797 1 82.75 198 VAL B CA 1
ATOM 4272 C C . VAL B 1 198 ? -0.844 -2.689 -19.234 1 82.75 198 VAL B C 1
ATOM 4274 O O . VAL B 1 198 ? -0.25 -3.508 -19.938 1 82.75 198 VAL B O 1
ATOM 4277 N N . GLY B 1 199 ? -0.566 -2.525 -18.031 1 86.5 199 GLY B N 1
ATOM 4278 C CA . GLY B 1 199 ? 0.612 -3.127 -17.422 1 86.5 199 GLY B CA 1
ATOM 4279 C C . GLY B 1 199 ? 0.352 -4.512 -16.859 1 86.5 199 GLY B C 1
ATOM 4280 O O . GLY B 1 199 ? 1.291 -5.266 -16.594 1 86.5 199 GLY B O 1
ATOM 4281 N N . LEU B 1 200 ? -0.877 -4.902 -16.719 1 82.44 200 LEU B N 1
ATOM 4282 C CA . LEU B 1 200 ? -1.219 -6.16 -16.062 1 82.44 200 LEU B CA 1
ATOM 4283 C C . LEU B 1 200 ? -0.59 -7.344 -16.797 1 82.44 200 LEU B C 1
ATOM 4285 O O . LEU B 1 200 ? -0.045 -8.25 -16.156 1 82.44 200 LEU B O 1
ATOM 4289 N N . GLN B 1 201 ? -0.639 -7.273 -18.062 1 77.88 201 GLN B N 1
ATOM 4290 C CA . GLN B 1 201 ? -0.103 -8.391 -18.844 1 77.88 201 GLN B CA 1
ATOM 4291 C C . GLN B 1 201 ? 1.423 -8.391 -18.812 1 77.88 201 GLN B C 1
ATOM 4293 O O . GLN B 1 201 ? 2.049 -9.453 -18.812 1 77.88 201 GLN B O 1
ATOM 4298 N N . MET B 1 202 ? 2.012 -7.219 -18.781 1 81.31 202 MET B N 1
ATOM 4299 C CA . MET B 1 202 ? 3.463 -7.102 -18.891 1 81.31 202 MET B CA 1
ATOM 4300 C C . MET B 1 202 ? 4.137 -7.383 -17.547 1 81.31 202 MET B C 1
ATOM 4302 O O . MET B 1 202 ? 5.113 -8.133 -17.484 1 81.31 202 MET B O 1
ATOM 4306 N N . VAL B 1 203 ? 3.588 -6.738 -16.516 1 84.44 203 VAL B N 1
ATOM 4307 C CA . VAL B 1 203 ? 4.336 -6.77 -15.258 1 84.44 203 VAL B CA 1
ATOM 4308 C C . VAL B 1 203 ? 3.508 -7.461 -14.18 1 84.44 203 VAL B C 1
ATOM 4310 O O . VAL B 1 203 ? 4.051 -7.926 -13.172 1 84.44 203 VAL B O 1
ATOM 4313 N N . GLY B 1 204 ? 2.27 -7.645 -14.438 1 81 204 GLY B N 1
ATOM 4314 C CA . GLY B 1 204 ? 1.417 -8.305 -13.453 1 81 204 GLY B CA 1
ATOM 4315 C C . GLY B 1 204 ? 0.837 -7.344 -12.438 1 81 204 GLY B C 1
ATOM 4316 O O . GLY B 1 204 ? 1.247 -6.18 -12.359 1 81 204 GLY B O 1
ATOM 4317 N N . VAL B 1 205 ? 0.027 -7.848 -11.594 1 81.31 205 VAL B N 1
ATOM 4318 C CA . VAL B 1 205 ? -0.762 -7.062 -10.648 1 81.31 205 VAL B CA 1
ATOM 4319 C C . VAL B 1 205 ? 0.136 -6.551 -9.531 1 81.31 205 VAL B C 1
ATOM 4321 O O . VAL B 1 205 ? 0.014 -5.398 -9.109 1 81.31 205 VAL B O 1
ATOM 4324 N N . VAL B 1 206 ? 1.052 -7.273 -9.133 1 76.56 206 VAL B N 1
ATOM 4325 C CA . VAL B 1 206 ? 1.801 -6.996 -7.906 1 76.56 206 VAL B CA 1
ATOM 4326 C C . VAL B 1 206 ? 2.869 -5.941 -8.18 1 76.56 206 VAL B C 1
ATOM 4328 O O . VAL B 1 206 ? 3.133 -5.082 -7.336 1 76.56 206 VAL B O 1
ATOM 4331 N N . LEU B 1 207 ? 3.359 -5.922 -9.336 1 82.81 207 LEU B N 1
ATOM 4332 C CA . LEU B 1 207 ? 4.52 -5.086 -9.609 1 82.81 207 LEU B CA 1
ATOM 4333 C C . LEU B 1 207 ? 4.109 -3.809 -10.336 1 82.81 207 LEU B C 1
ATOM 4335 O O . LEU B 1 207 ? 4.926 -2.902 -10.523 1 82.81 207 LEU B O 1
ATOM 4339 N N . MET B 1 208 ? 2.928 -3.697 -10.602 1 87.12 208 MET B N 1
ATOM 4340 C CA . MET B 1 208 ? 2.449 -2.559 -11.383 1 87.12 208 MET B CA 1
ATOM 4341 C C . MET B 1 208 ? 2.65 -1.255 -10.617 1 87.12 208 MET B C 1
ATOM 4343 O O . MET B 1 208 ? 3.002 -0.232 -11.211 1 87.12 208 MET B O 1
ATOM 4347 N N . ALA B 1 209 ? 2.416 -1.301 -9.367 1 83.94 209 ALA B N 1
ATOM 4348 C CA . ALA B 1 209 ? 2.555 -0.091 -8.562 1 83.94 209 ALA B CA 1
ATOM 4349 C C . ALA B 1 209 ? 3.965 0.481 -8.672 1 83.94 209 ALA B C 1
ATOM 4351 O O . ALA B 1 209 ? 4.145 1.701 -8.703 1 83.94 209 ALA B O 1
ATOM 4352 N N . ALA B 1 210 ? 4.895 -0.37 -8.797 1 86.56 210 ALA B N 1
ATOM 4353 C CA . ALA B 1 210 ? 6.285 0.063 -8.891 1 86.56 210 ALA B CA 1
ATOM 4354 C C . ALA B 1 210 ? 6.543 0.797 -10.203 1 86.56 210 ALA B C 1
ATOM 4356 O O . ALA B 1 210 ? 7.297 1.771 -10.242 1 86.56 210 ALA B O 1
ATOM 4357 N N . MET B 1 211 ? 5.891 0.316 -11.172 1 89.31 211 MET B N 1
ATOM 4358 C CA . MET B 1 211 ? 6.09 0.926 -12.477 1 89.31 211 MET B CA 1
ATOM 4359 C C . MET B 1 211 ? 5.504 2.332 -12.523 1 89.31 211 MET B C 1
ATOM 4361 O O . MET B 1 211 ? 5.996 3.195 -13.25 1 89.31 211 MET B O 1
ATOM 4365 N N . ILE B 1 212 ? 4.535 2.512 -11.766 1 88.69 212 ILE B N 1
ATOM 4366 C CA . ILE B 1 212 ? 3.877 3.811 -11.727 1 88.69 212 ILE B CA 1
ATOM 4367 C C . ILE B 1 212 ? 4.695 4.781 -10.875 1 88.69 212 ILE B C 1
ATOM 4369 O O . ILE B 1 212 ? 4.852 5.949 -11.227 1 88.69 212 ILE B O 1
ATOM 4373 N N . ILE B 1 213 ? 5.359 4.324 -9.852 1 89.62 213 ILE B N 1
ATOM 4374 C CA . ILE B 1 213 ? 5.977 5.184 -8.844 1 89.62 213 ILE B CA 1
ATOM 4375 C C . ILE B 1 213 ? 7.445 5.414 -9.188 1 89.62 213 ILE B C 1
ATOM 4377 O O . ILE B 1 213 ? 7.934 6.543 -9.133 1 89.62 213 ILE B O 1
ATOM 4381 N N . ALA B 1 214 ? 8.117 4.414 -9.641 1 90.94 214 ALA B N 1
ATOM 4382 C CA . ALA B 1 214 ? 9.578 4.406 -9.719 1 90.94 214 ALA B CA 1
ATOM 4383 C C . ALA B 1 214 ? 10.078 5.445 -10.719 1 90.94 214 ALA B C 1
ATOM 4385 O O . ALA B 1 214 ? 10.922 6.277 -10.383 1 90.94 214 ALA B O 1
ATOM 4386 N N . PRO B 1 215 ? 9.539 5.449 -11.906 1 93.25 215 PRO B N 1
ATOM 4387 C CA . PRO B 1 215 ? 10.047 6.445 -12.852 1 93.25 215 PRO B CA 1
ATOM 4388 C C . PRO B 1 215 ? 9.773 7.879 -12.398 1 93.25 215 PRO B C 1
ATOM 4390 O O . PRO B 1 215 ? 10.617 8.758 -12.594 1 93.25 215 PRO B O 1
ATOM 4393 N N . ALA B 1 216 ? 8.664 8.102 -11.82 1 92.75 216 ALA B N 1
ATOM 4394 C CA . ALA B 1 216 ? 8.297 9.438 -11.352 1 92.75 216 ALA B CA 1
ATOM 4395 C C . ALA B 1 216 ? 9.211 9.891 -10.219 1 92.75 216 ALA B C 1
ATOM 4397 O O . ALA B 1 216 ? 9.648 11.039 -10.188 1 92.75 216 ALA B O 1
ATOM 4398 N N . VAL B 1 217 ? 9.516 9.023 -9.359 1 88.62 217 VAL B N 1
ATOM 4399 C CA . VAL B 1 217 ? 10.367 9.344 -8.219 1 88.62 217 VAL B CA 1
ATOM 4400 C C . VAL B 1 217 ? 11.789 9.641 -8.703 1 88.62 217 VAL B C 1
ATOM 4402 O O . VAL B 1 217 ? 12.445 10.547 -8.195 1 88.62 217 VAL B O 1
ATOM 4405 N N . ALA B 1 218 ? 12.188 8.867 -9.617 1 90.25 218 ALA B N 1
ATOM 4406 C CA . ALA B 1 218 ? 13.508 9.102 -10.195 1 90.25 218 ALA B CA 1
ATOM 4407 C C . ALA B 1 218 ? 13.578 10.461 -10.883 1 90.25 218 ALA B C 1
ATOM 4409 O O . ALA B 1 218 ? 14.547 11.203 -10.711 1 90.25 218 ALA B O 1
ATOM 4410 N N . ALA B 1 219 ? 12.562 10.758 -11.617 1 92.12 219 ALA B N 1
ATOM 4411 C CA . ALA B 1 219 ? 12.531 12.008 -12.367 1 92.12 219 ALA B CA 1
ATOM 4412 C C . ALA B 1 219 ? 12.438 13.211 -11.43 1 92.12 219 ALA B C 1
ATOM 4414 O O . ALA B 1 219 ? 12.984 14.273 -11.727 1 92.12 219 ALA B O 1
ATOM 4415 N N . ARG B 1 220 ? 11.758 13.023 -10.352 1 87.06 220 ARG B N 1
ATOM 4416 C CA . ARG B 1 220 ? 11.555 14.109 -9.406 1 87.06 220 ARG B CA 1
ATOM 4417 C C . ARG B 1 220 ? 12.883 14.562 -8.797 1 87.06 220 ARG B C 1
ATOM 4419 O O . ARG B 1 220 ? 13.031 15.719 -8.398 1 87.06 220 ARG B O 1
ATOM 4426 N N . GLN B 1 221 ? 13.805 13.68 -8.75 1 83.56 221 GLN B N 1
ATOM 4427 C CA . GLN B 1 221 ? 15.094 14.008 -8.156 1 83.56 221 GLN B CA 1
ATOM 4428 C C . GLN B 1 221 ? 15.922 14.891 -9.094 1 83.56 221 GLN B C 1
ATOM 4430 O O . GLN B 1 221 ? 16.797 15.625 -8.641 1 83.56 221 GLN B O 1
ATOM 4435 N N . TRP B 1 222 ? 15.578 14.859 -10.352 1 85 222 TRP B N 1
ATOM 4436 C CA . TRP B 1 222 ? 16.406 15.547 -11.336 1 85 222 TRP B CA 1
ATOM 4437 C C . TRP B 1 222 ? 15.742 16.828 -11.812 1 85 222 TRP B C 1
ATOM 4439 O O . TRP B 1 222 ? 16.391 17.688 -12.43 1 85 222 TRP B O 1
ATOM 4449 N N . SER B 1 223 ? 14.477 16.922 -11.562 1 83.25 223 SER B N 1
ATOM 4450 C CA . SER B 1 223 ? 13.797 18.094 -12.102 1 83.25 223 SER B CA 1
ATOM 4451 C C . SER B 1 223 ? 12.867 18.719 -11.062 1 83.25 223 SER B C 1
ATOM 4453 O O . SER B 1 223 ? 12.312 18.031 -10.219 1 83.25 223 SER B O 1
ATOM 4455 N N . ARG B 1 224 ? 12.766 20.016 -11.211 1 80.69 224 ARG B N 1
ATOM 4456 C CA . ARG B 1 224 ? 11.883 20.75 -10.328 1 80.69 224 ARG B CA 1
ATOM 4457 C C . ARG B 1 224 ? 10.672 21.297 -11.086 1 80.69 224 ARG B C 1
ATOM 4459 O O . ARG B 1 224 ? 9.758 21.859 -10.484 1 80.69 224 ARG B O 1
ATOM 4466 N N . ARG B 1 225 ? 10.75 21.062 -12.336 1 89.56 225 ARG B N 1
ATOM 4467 C CA . ARG B 1 225 ? 9.625 21.5 -13.148 1 89.56 225 ARG B CA 1
ATOM 4468 C C . ARG B 1 225 ? 8.766 20.312 -13.578 1 89.56 225 ARG B C 1
ATOM 4470 O O . ARG B 1 225 ? 9.289 19.234 -13.906 1 89.56 225 ARG B O 1
ATOM 4477 N N . LEU B 1 226 ? 7.527 20.516 -13.594 1 91.38 226 LEU B N 1
ATOM 4478 C CA . LEU B 1 226 ? 6.59 19.438 -13.859 1 91.38 226 LEU B CA 1
ATOM 4479 C C . LEU B 1 226 ? 6.777 18.891 -15.281 1 91.38 226 LEU B C 1
ATOM 4481 O O . LEU B 1 226 ? 6.758 17.688 -15.492 1 91.38 226 LEU B O 1
ATOM 4485 N N . GLU B 1 227 ? 6.941 19.797 -16.25 1 92.25 227 GLU B N 1
ATOM 4486 C CA . GLU B 1 227 ? 7.082 19.391 -17.641 1 92.25 227 GLU B CA 1
ATOM 4487 C C . GLU B 1 227 ? 8.305 18.5 -17.828 1 92.25 227 GLU B C 1
ATOM 4489 O O . GLU B 1 227 ? 8.211 17.453 -18.484 1 92.25 227 GLU B O 1
ATOM 4494 N N . ASP B 1 228 ? 9.359 18.906 -17.234 1 93.06 228 ASP B N 1
ATOM 4495 C CA . ASP B 1 228 ? 10.594 18.141 -17.328 1 93.06 228 ASP B CA 1
ATOM 4496 C C . ASP B 1 228 ? 10.484 16.828 -16.547 1 93.06 228 ASP B C 1
ATOM 4498 O O . ASP B 1 228 ? 11.023 15.805 -16.969 1 93.06 228 ASP B O 1
ATOM 4502 N N . MET B 1 229 ? 9.781 16.953 -15.516 1 92.69 229 MET B N 1
ATOM 4503 C CA . MET B 1 229 ? 9.625 15.766 -14.688 1 92.69 229 MET B CA 1
ATOM 4504 C C . MET B 1 229 ? 8.828 14.695 -15.43 1 92.69 229 MET B C 1
ATOM 4506 O O . MET B 1 229 ? 9.188 13.516 -15.398 1 92.69 229 MET B O 1
ATOM 4510 N N . VAL B 1 230 ? 7.801 15.133 -16.094 1 95.06 230 VAL B N 1
ATOM 4511 C CA . VAL B 1 230 ? 6.934 14.203 -16.812 1 95.06 230 VAL B CA 1
ATOM 4512 C C . VAL B 1 230 ? 7.699 13.555 -17.969 1 95.06 230 VAL B C 1
ATOM 4514 O O . VAL B 1 230 ? 7.613 12.344 -18.172 1 95.06 230 VAL B O 1
ATOM 4517 N N . LEU B 1 231 ? 8.445 14.344 -18.656 1 95.06 231 LEU B N 1
ATOM 4518 C CA . LEU B 1 231 ? 9.211 13.844 -19.797 1 95.06 231 LEU B CA 1
ATOM 4519 C C . LEU B 1 231 ? 10.312 12.898 -19.328 1 95.06 231 LEU B C 1
ATOM 4521 O O . LEU B 1 231 ? 10.531 11.844 -19.938 1 95.06 231 LEU B O 1
ATOM 4525 N N . LEU B 1 232 ? 10.938 13.281 -18.312 1 94.94 232 LEU B N 1
ATOM 4526 C CA . LEU B 1 232 ? 12.008 12.445 -17.781 1 94.94 232 LEU B CA 1
ATOM 4527 C C . LEU B 1 232 ? 11.453 11.133 -17.234 1 94.94 232 LEU B C 1
ATOM 4529 O O . LEU B 1 232 ? 12.086 10.086 -17.375 1 94.94 232 LEU B O 1
ATOM 4533 N N . ALA B 1 233 ? 10.359 11.219 -16.594 1 96.56 233 ALA B N 1
ATOM 4534 C CA . ALA B 1 233 ? 9.734 10.008 -16.062 1 96.56 233 ALA B CA 1
ATOM 4535 C C . ALA B 1 233 ? 9.344 9.055 -17.188 1 96.56 233 ALA B C 1
ATOM 4537 O O . ALA B 1 233 ? 9.531 7.84 -17.078 1 96.56 233 ALA B O 1
ATOM 4538 N N . ALA B 1 234 ? 8.812 9.672 -18.219 1 96.06 234 ALA B N 1
ATOM 4539 C CA . ALA B 1 234 ? 8.453 8.867 -19.375 1 96.06 234 ALA B CA 1
ATOM 4540 C C . ALA B 1 234 ? 9.68 8.195 -19.984 1 96.06 234 ALA B C 1
ATOM 4542 O O . ALA B 1 234 ? 9.648 7.012 -20.328 1 96.06 234 ALA B O 1
ATOM 4543 N N . LEU B 1 235 ? 10.711 8.906 -20.062 1 96.31 235 LEU B N 1
ATOM 4544 C CA . LEU B 1 235 ? 11.945 8.383 -20.641 1 96.31 235 LEU B CA 1
ATOM 4545 C C . LEU B 1 235 ? 12.547 7.297 -19.766 1 96.31 235 LEU B C 1
ATOM 4547 O O . LEU B 1 235 ? 13.016 6.273 -20.266 1 96.31 235 LEU B O 1
ATOM 4551 N N . ILE B 1 236 ? 12.555 7.527 -18.547 1 95.12 236 ILE B N 1
ATOM 4552 C CA . ILE B 1 236 ? 13.086 6.551 -17.594 1 95.12 236 ILE B CA 1
ATOM 4553 C C . ILE B 1 236 ? 12.227 5.289 -17.609 1 95.12 236 ILE B C 1
ATOM 4555 O O . ILE B 1 236 ? 12.75 4.172 -17.562 1 95.12 236 ILE B O 1
ATOM 4559 N N . GLY B 1 237 ? 10.938 5.5 -17.672 1 95 237 GLY B N 1
ATOM 4560 C CA . GLY B 1 237 ? 10.031 4.359 -17.75 1 95 237 GLY B CA 1
ATOM 4561 C C . GLY B 1 237 ? 10.242 3.531 -19.016 1 95 237 GLY B C 1
ATOM 4562 O O . GLY B 1 237 ? 10.305 2.303 -18.938 1 95 237 GLY B O 1
ATOM 4563 N N . VAL B 1 238 ? 10.375 4.242 -20.062 1 95.75 238 VAL B N 1
ATOM 4564 C CA . VAL B 1 238 ? 10.562 3.566 -21.344 1 95.75 238 VAL B CA 1
ATOM 4565 C C . VAL B 1 238 ? 11.922 2.871 -21.359 1 95.75 238 VAL B C 1
ATOM 4567 O O . VAL B 1 238 ? 12.023 1.693 -21.719 1 95.75 238 VAL B O 1
ATOM 4570 N N . ALA B 1 239 ? 12.914 3.535 -20.969 1 95.69 239 ALA B N 1
ATOM 4571 C CA . ALA B 1 239 ? 14.258 2.967 -20.953 1 95.69 239 ALA B CA 1
ATOM 4572 C C . ALA B 1 239 ? 14.359 1.8 -19.984 1 95.69 239 ALA B C 1
ATOM 4574 O O . ALA B 1 239 ? 14.953 0.765 -20.297 1 95.69 239 ALA B O 1
ATOM 4575 N N . GLY B 1 240 ? 13.805 2.029 -18.859 1 93.19 240 GLY B N 1
ATOM 4576 C CA . GLY B 1 240 ? 13.805 0.958 -17.875 1 93.19 240 GLY B CA 1
ATOM 4577 C C . GLY B 1 240 ? 13.008 -0.257 -18.312 1 93.19 240 GLY B C 1
ATOM 4578 O O . GLY B 1 240 ? 13.414 -1.394 -18.062 1 93.19 240 GLY B O 1
ATOM 4579 N N . GLY B 1 241 ? 11.898 -0.015 -18.969 1 91.62 241 GLY B N 1
ATOM 4580 C CA . GLY B 1 241 ? 11.109 -1.11 -19.5 1 91.62 241 GLY B CA 1
ATOM 4581 C C . GLY B 1 241 ? 11.828 -1.897 -20.578 1 91.62 241 GLY B C 1
ATOM 4582 O O . GLY B 1 241 ? 11.859 -3.129 -20.547 1 91.62 241 GLY B O 1
ATOM 4583 N N . ILE B 1 242 ? 12.422 -1.171 -21.453 1 91.62 242 ILE B N 1
ATOM 4584 C CA . ILE B 1 242 ? 13.133 -1.806 -22.562 1 91.62 242 ILE B CA 1
ATOM 4585 C C . ILE B 1 242 ? 14.344 -2.566 -22.031 1 91.62 242 ILE B C 1
ATOM 4587 O O . ILE B 1 242 ? 14.586 -3.713 -22.422 1 91.62 242 ILE B O 1
ATOM 4591 N N . PHE B 1 243 ? 15.031 -1.993 -21.141 1 92.19 243 PHE B N 1
ATOM 4592 C CA . PHE B 1 243 ? 16.219 -2.629 -20.562 1 92.19 243 PHE B CA 1
ATOM 4593 C C . PHE B 1 243 ? 15.836 -3.891 -19.797 1 92.19 243 PHE B C 1
ATOM 4595 O O . PHE B 1 243 ? 16.516 -4.91 -19.891 1 92.19 243 PHE B O 1
ATOM 4602 N N . GLY B 1 244 ? 14.812 -3.779 -19.078 1 89.56 244 GLY B N 1
ATOM 4603 C CA . GLY B 1 244 ? 14.352 -4.945 -18.344 1 89.56 244 GLY B CA 1
ATOM 4604 C C . GLY B 1 244 ? 13.898 -6.078 -19.234 1 89.56 244 GLY B C 1
ATOM 4605 O O . GLY B 1 244 ? 14.195 -7.246 -18.969 1 89.56 244 GLY B O 1
ATOM 4606 N N . ALA B 1 245 ? 13.203 -5.711 -20.266 1 87.81 245 ALA B N 1
ATOM 4607 C CA . ALA B 1 245 ? 12.742 -6.715 -21.219 1 87.81 245 ALA B CA 1
ATOM 4608 C C . ALA B 1 245 ? 13.922 -7.379 -21.938 1 87.81 245 ALA B C 1
ATOM 4610 O O . ALA B 1 245 ? 13.914 -8.594 -22.156 1 87.81 245 ALA B O 1
ATOM 4611 N N . LEU B 1 246 ? 14.891 -6.621 -22.25 1 87.88 246 LEU B N 1
ATOM 4612 C CA . LEU B 1 246 ? 16.062 -7.152 -22.922 1 87.88 246 LEU B CA 1
ATOM 4613 C C . LEU B 1 246 ? 16.875 -8.047 -22 1 87.88 246 LEU B C 1
ATOM 4615 O O . LEU B 1 246 ? 17.422 -9.07 -22.422 1 87.88 246 LEU B O 1
ATOM 4619 N N . LEU B 1 247 ? 16.938 -7.629 -20.812 1 87.06 247 LEU B N 1
ATOM 4620 C CA . LEU B 1 247 ? 17.641 -8.445 -19.812 1 87.06 247 LEU B CA 1
ATOM 4621 C C . LEU B 1 247 ? 16.953 -9.789 -19.641 1 87.06 247 LEU B C 1
ATOM 4623 O O . LEU B 1 247 ? 17.609 -10.812 -19.453 1 87.06 247 LEU B O 1
ATOM 4627 N N . SER B 1 248 ? 15.664 -9.727 -19.625 1 85.88 248 SER B N 1
ATOM 4628 C CA . SER B 1 248 ? 14.898 -10.961 -19.5 1 85.88 248 SER B CA 1
ATOM 4629 C C . SER B 1 248 ? 15.117 -11.875 -20.703 1 85.88 248 SER B C 1
ATOM 4631 O O . SER B 1 248 ? 15.195 -13.094 -20.547 1 85.88 248 SER B O 1
ATOM 4633 N N . ALA B 1 249 ? 15.18 -11.312 -21.828 1 81.62 249 ALA B N 1
ATOM 4634 C CA . ALA B 1 249 ? 15.375 -12.094 -23.047 1 81.62 249 ALA B CA 1
ATOM 4635 C C . ALA B 1 249 ? 16.766 -12.734 -23.078 1 81.62 249 ALA B C 1
ATOM 4637 O O . ALA B 1 249 ? 16.938 -13.82 -23.641 1 81.62 249 ALA B O 1
ATOM 4638 N N . LEU B 1 250 ? 17.594 -12.008 -22.469 1 80.62 250 LEU B N 1
ATOM 4639 C CA . LEU B 1 250 ? 18.969 -12.508 -22.453 1 80.62 250 LEU B CA 1
ATOM 4640 C C . LEU B 1 250 ? 19.156 -13.547 -21.359 1 80.62 250 LEU B C 1
ATOM 4642 O O . LEU B 1 250 ? 20.062 -14.391 -21.438 1 80.62 250 LEU B O 1
ATOM 4646 N N . SER B 1 251 ? 18.328 -13.367 -20.328 1 75.69 251 SER B N 1
ATOM 4647 C CA . SER B 1 251 ? 18.469 -14.281 -19.203 1 75.69 251 SER B CA 1
ATOM 4648 C C . SER B 1 251 ? 17.547 -15.484 -19.359 1 75.69 251 SER B C 1
ATOM 4650 O O . SER B 1 251 ? 16.484 -15.391 -19.969 1 75.69 251 SER B O 1
ATOM 4652 N N . ARG B 1 252 ? 17.984 -16.594 -19.422 1 68 252 ARG B N 1
ATOM 4653 C CA . ARG B 1 252 ? 17.188 -17.812 -19.609 1 68 252 ARG B CA 1
ATOM 4654 C C . ARG B 1 252 ? 16.328 -18.094 -18.375 1 68 252 ARG B C 1
ATOM 4656 O O . ARG B 1 252 ? 16.859 -18.359 -17.297 1 68 252 ARG B O 1
ATOM 4663 N N . GLY B 1 253 ? 14.977 -17.75 -18.562 1 69.19 253 GLY B N 1
ATOM 4664 C CA . GLY B 1 253 ? 14.062 -18.328 -17.594 1 69.19 253 GLY B CA 1
ATOM 4665 C C . GLY B 1 253 ? 13.602 -17.328 -16.547 1 69.19 253 GLY B C 1
ATOM 4666 O O . GLY B 1 253 ? 12.891 -17.703 -15.609 1 69.19 253 GLY B O 1
ATOM 4667 N N . LEU B 1 254 ? 14.117 -16.078 -16.641 1 77.94 254 LEU B N 1
ATOM 4668 C CA . LEU B 1 254 ? 13.664 -15.133 -15.617 1 77.94 254 LEU B CA 1
ATOM 4669 C C . LEU B 1 254 ? 12.445 -14.359 -16.094 1 77.94 254 LEU B C 1
ATOM 4671 O O . LEU B 1 254 ? 12.32 -14.047 -17.281 1 77.94 254 LEU B O 1
ATOM 4675 N N . ALA B 1 255 ? 11.633 -14.133 -15.195 1 80.38 255 ALA B N 1
ATOM 4676 C CA . ALA B 1 255 ? 10.383 -13.438 -15.5 1 80.38 255 ALA B CA 1
ATOM 4677 C C . ALA B 1 255 ? 10.648 -11.992 -15.922 1 80.38 255 ALA B C 1
ATOM 4679 O O . ALA B 1 255 ? 11.492 -11.312 -15.328 1 80.38 255 ALA B O 1
ATOM 4680 N N . THR B 1 256 ? 10.047 -11.516 -16.922 1 84.19 256 THR B N 1
ATOM 4681 C CA . THR B 1 256 ? 10.258 -10.195 -17.516 1 84.19 256 THR B CA 1
ATOM 4682 C C . THR B 1 256 ? 9.766 -9.102 -16.578 1 84.19 256 THR B C 1
ATOM 4684 O O . THR B 1 256 ? 10.453 -8.1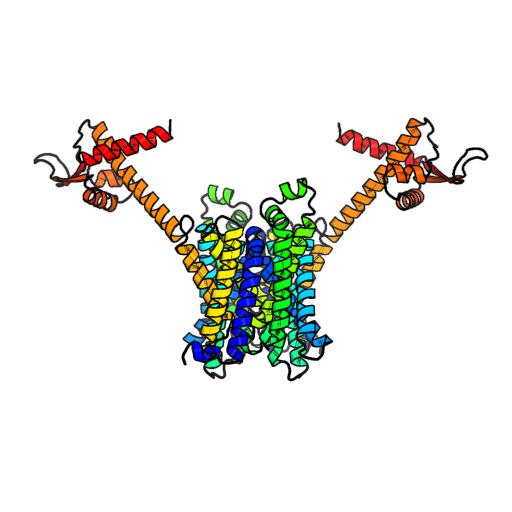02 -16.359 1 84.19 256 THR B O 1
ATOM 4687 N N . GLY B 1 257 ? 8.656 -9.242 -15.953 1 85.81 257 GLY B N 1
ATOM 4688 C CA . GLY B 1 257 ? 8.062 -8.242 -15.086 1 85.81 257 GLY B CA 1
ATOM 4689 C C . GLY B 1 257 ? 8.992 -7.781 -13.977 1 85.81 257 GLY B C 1
ATOM 4690 O O . GLY B 1 257 ? 9.328 -6.598 -13.898 1 85.81 257 GLY B O 1
ATOM 4691 N N . PRO B 1 258 ? 9.461 -8.766 -13.258 1 87.94 258 PRO B N 1
ATOM 4692 C CA . PRO B 1 258 ? 10.352 -8.398 -12.148 1 87.94 258 PRO B CA 1
ATOM 4693 C C . PRO B 1 258 ? 11.648 -7.746 -12.617 1 87.94 258 PRO B C 1
ATOM 4695 O O . PRO B 1 258 ? 12.164 -6.848 -11.945 1 87.94 258 PRO B O 1
ATOM 4698 N N . LEU B 1 259 ? 12.078 -8.141 -13.734 1 89.81 259 LEU B N 1
ATOM 4699 C CA . LEU B 1 259 ? 13.32 -7.562 -14.234 1 89.81 259 LEU B CA 1
ATOM 4700 C C . LEU B 1 259 ? 13.109 -6.125 -14.695 1 89.81 259 LEU B C 1
ATOM 4702 O O . LEU B 1 259 ? 14 -5.289 -14.562 1 89.81 259 LEU B O 1
ATOM 4706 N N . ILE B 1 260 ? 12 -5.875 -15.242 1 89.94 260 ILE B N 1
ATOM 4707 C CA . ILE B 1 260 ? 11.656 -4.504 -15.609 1 89.94 260 ILE B CA 1
ATOM 4708 C C . ILE B 1 260 ? 11.664 -3.621 -14.359 1 89.94 260 ILE B C 1
ATOM 4710 O O . ILE B 1 260 ? 12.258 -2.541 -14.359 1 89.94 260 ILE B O 1
ATOM 4714 N N . ILE B 1 261 ? 11.125 -4.117 -13.328 1 89.81 261 ILE B N 1
ATOM 4715 C CA . ILE B 1 261 ? 10.992 -3.35 -12.094 1 89.81 261 ILE B CA 1
ATOM 4716 C C . ILE B 1 261 ? 12.367 -3.154 -11.453 1 89.81 261 ILE B C 1
ATOM 4718 O O . ILE B 1 261 ? 12.672 -2.074 -10.945 1 89.81 261 ILE B O 1
ATOM 4722 N N . LEU B 1 262 ? 13.133 -4.188 -11.508 1 92.12 262 LEU B N 1
ATOM 4723 C CA . LEU B 1 262 ? 14.477 -4.07 -10.945 1 92.12 262 LEU B CA 1
ATOM 4724 C C . LEU B 1 262 ? 15.312 -3.066 -11.727 1 92.12 262 LEU B C 1
ATOM 4726 O O . LEU B 1 262 ? 16.109 -2.322 -11.141 1 92.12 262 LEU B O 1
ATOM 4730 N N . SER B 1 263 ? 15.102 -3.092 -12.984 1 92.81 263 SER B N 1
ATOM 4731 C CA . SER B 1 263 ? 15.812 -2.141 -13.828 1 92.81 263 SER B CA 1
ATOM 4732 C C . SER B 1 263 ? 15.414 -0.705 -13.5 1 92.81 263 SER B C 1
ATOM 4734 O O . SER B 1 263 ? 16.281 0.149 -13.281 1 92.81 263 SER B O 1
ATOM 4736 N N . VAL B 1 264 ? 14.148 -0.436 -13.438 1 92.12 264 VAL B N 1
ATOM 4737 C CA . VAL B 1 264 ? 13.664 0.913 -13.156 1 92.12 264 VAL B CA 1
ATOM 4738 C C . VAL B 1 264 ? 14.039 1.306 -11.727 1 92.12 264 VAL B C 1
ATOM 4740 O O . VAL B 1 264 ? 14.414 2.451 -11.469 1 92.12 264 VAL B O 1
ATOM 4743 N N . SER B 1 265 ? 13.938 0.376 -10.812 1 89.62 265 SER B N 1
ATOM 4744 C CA . SER B 1 265 ? 14.258 0.641 -9.414 1 89.62 265 SER B CA 1
ATOM 4745 C C . SER B 1 265 ? 15.742 0.966 -9.242 1 89.6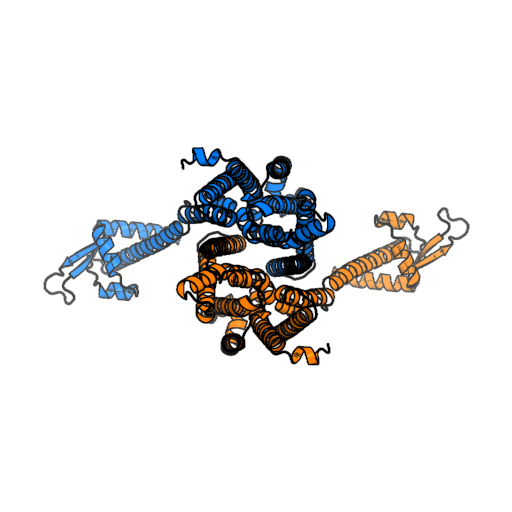2 265 SER B C 1
ATOM 4747 O O . SER B 1 265 ? 16.109 1.765 -8.375 1 89.62 265 SER B O 1
ATOM 4749 N N . SER B 1 266 ? 16.547 0.287 -10 1 91.5 266 SER B N 1
ATOM 4750 C CA . SER B 1 266 ? 17.969 0.602 -9.953 1 91.5 266 SER B CA 1
ATOM 4751 C C . SER B 1 266 ? 18.219 2.053 -10.352 1 91.5 266 SER B C 1
ATOM 4753 O O . SER B 1 266 ? 19.078 2.719 -9.766 1 91.5 266 SER B O 1
ATOM 4755 N N . VAL B 1 267 ? 17.484 2.531 -11.281 1 90.5 267 VAL B N 1
ATOM 4756 C CA . VAL B 1 267 ? 17.609 3.918 -11.719 1 90.5 267 VAL B CA 1
ATOM 4757 C C . VAL B 1 267 ? 17.172 4.855 -10.594 1 90.5 267 VAL B C 1
ATOM 4759 O O . VAL B 1 267 ? 17.766 5.906 -10.383 1 90.5 267 VAL B O 1
ATOM 4762 N N . VAL B 1 268 ? 16.172 4.473 -9.914 1 87.25 268 VAL B N 1
ATOM 4763 C CA . VAL B 1 268 ? 15.672 5.27 -8.805 1 87.25 268 VAL B CA 1
ATOM 4764 C C . VAL B 1 268 ? 16.734 5.359 -7.711 1 87.25 268 VAL B C 1
ATOM 4766 O O . VAL B 1 268 ? 17.016 6.445 -7.188 1 87.25 268 VAL B O 1
ATOM 4769 N N . LEU B 1 269 ? 17.281 4.23 -7.402 1 84.06 269 LEU B N 1
ATOM 4770 C CA . LEU B 1 269 ? 18.297 4.191 -6.344 1 84.06 269 LEU B CA 1
ATOM 4771 C C . LEU B 1 269 ? 19.5 5.051 -6.711 1 84.06 269 LEU B C 1
ATOM 4773 O O . LEU B 1 269 ? 20.031 5.773 -5.867 1 84.06 269 LEU B O 1
ATOM 4777 N N . VAL B 1 270 ? 19.828 4.965 -7.941 1 85.75 270 VAL B N 1
ATOM 4778 C CA . VAL B 1 270 ? 20.953 5.773 -8.414 1 85.75 270 VAL B CA 1
ATOM 4779 C C . VAL B 1 270 ? 20.578 7.25 -8.391 1 85.75 270 VAL B C 1
ATOM 4781 O O . VAL B 1 270 ? 21.391 8.102 -8.016 1 85.75 270 VAL B O 1
ATOM 4784 N N . SER B 1 271 ? 19.422 7.59 -8.75 1 85.94 271 SER B N 1
ATOM 4785 C CA . SER B 1 271 ? 18.953 8.969 -8.781 1 85.94 271 SER B CA 1
ATOM 4786 C C . SER B 1 271 ? 18.844 9.547 -7.371 1 85.94 271 SER B C 1
ATOM 4788 O O . SER B 1 271 ? 19.125 10.727 -7.152 1 85.94 271 SER B O 1
ATOM 4790 N N . LEU B 1 272 ? 18.422 8.719 -6.461 1 79.38 272 LEU B N 1
ATOM 4791 C CA . LEU B 1 272 ? 18.312 9.172 -5.082 1 79.38 272 LEU B CA 1
ATOM 4792 C C . LEU B 1 272 ? 19.672 9.414 -4.465 1 79.38 272 LEU B C 1
ATOM 4794 O O . LEU B 1 272 ? 19.844 10.305 -3.627 1 79.38 272 LEU B O 1
ATOM 4798 N N . THR B 1 273 ? 20.594 8.57 -4.844 1 77.38 273 THR B N 1
ATOM 4799 C CA . THR B 1 273 ? 21.938 8.688 -4.281 1 77.38 273 THR B CA 1
ATOM 4800 C C . THR B 1 273 ? 22.703 9.828 -4.949 1 77.38 273 THR B C 1
ATOM 4802 O O . THR B 1 273 ? 23.484 10.516 -4.297 1 77.38 273 THR B O 1
ATOM 4805 N N . LEU B 1 274 ? 22.484 9.969 -6.23 1 72.31 274 LEU B N 1
ATOM 4806 C CA . LEU B 1 274 ? 23.297 10.922 -6.988 1 72.31 274 LEU B CA 1
ATOM 4807 C C . LEU B 1 274 ? 22.578 12.266 -7.113 1 72.31 274 LEU B C 1
ATOM 4809 O O . LEU B 1 274 ? 23.172 13.242 -7.574 1 72.31 274 LEU B O 1
ATOM 4813 N N . ALA B 1 275 ? 21.312 12.25 -6.859 1 64.19 275 ALA B N 1
ATOM 4814 C CA . ALA B 1 275 ? 20.578 13.484 -7.145 1 64.19 275 ALA B CA 1
ATOM 4815 C C . ALA B 1 275 ? 21.188 14.672 -6.406 1 64.19 275 ALA B C 1
ATOM 4817 O O . ALA B 1 275 ? 21.5 14.578 -5.215 1 64.19 275 ALA B O 1
ATOM 4818 N N . PRO B 1 276 ? 21.578 15.641 -7.227 1 56.53 276 PRO B N 1
ATOM 4819 C CA . PRO B 1 276 ? 22.203 16.875 -6.746 1 56.53 276 PRO B CA 1
ATOM 4820 C C . PRO B 1 276 ? 21.266 17.688 -5.836 1 56.53 276 PRO B C 1
ATOM 4822 O O . PRO B 1 276 ? 20.062 17.734 -6.074 1 56.53 276 PRO B O 1
ATOM 4825 N N . GLU B 1 277 ? 21.484 17.828 -4.535 1 56.06 277 GLU B N 1
ATOM 4826 C CA . GLU B 1 277 ? 20.891 18.688 -3.521 1 56.06 277 GLU B CA 1
ATOM 4827 C C . GLU B 1 277 ? 19.906 17.922 -2.648 1 56.06 277 GLU B C 1
ATOM 4829 O O . GLU B 1 277 ? 19.625 18.328 -1.518 1 56.06 277 GLU B O 1
ATOM 4834 N N . ARG B 1 278 ? 19.406 16.859 -3.42 1 55.56 278 ARG B N 1
ATOM 4835 C CA . ARG B 1 278 ? 18.344 16.203 -2.666 1 55.56 278 ARG B CA 1
ATOM 4836 C C . ARG B 1 278 ? 18.703 14.75 -2.359 1 55.56 278 ARG B C 1
ATOM 4838 O O . ARG B 1 278 ? 17.953 14.062 -1.657 1 55.56 278 ARG B O 1
ATOM 4845 N N . GLY B 1 279 ? 19.844 14.336 -2.928 1 53.06 279 GLY B N 1
ATOM 4846 C CA . GLY B 1 279 ? 20.188 12.93 -2.76 1 53.06 279 GLY B CA 1
ATOM 4847 C C . GLY B 1 279 ? 20.75 12.617 -1.391 1 53.06 279 GLY B C 1
ATOM 4848 O O . GLY B 1 279 ? 21.297 13.492 -0.721 1 53.06 279 GLY B O 1
ATOM 4849 N N . PHE B 1 280 ? 20.297 11.469 -0.765 1 58.12 280 PHE B N 1
ATOM 4850 C CA . PHE B 1 280 ? 20.641 11.023 0.582 1 58.12 280 PHE B CA 1
ATOM 4851 C C . PHE B 1 280 ? 22.141 11.109 0.821 1 58.12 280 PHE B C 1
ATOM 4853 O O . PHE B 1 280 ? 22.578 11.57 1.874 1 58.12 280 PHE B O 1
ATOM 4860 N N . LEU B 1 281 ? 22.891 10.555 -0.142 1 56.09 281 LEU B N 1
ATOM 4861 C CA . LEU B 1 281 ? 24.328 10.492 0.074 1 56.09 281 LEU B CA 1
ATOM 4862 C C . LEU B 1 281 ? 24.938 11.891 0.132 1 56.09 281 LEU B C 1
ATOM 4864 O O . LEU B 1 281 ? 25.844 12.148 0.933 1 56.09 281 LEU B O 1
ATOM 4868 N N . TRP B 1 282 ? 24.203 12.617 -0.646 1 54 282 TRP B N 1
ATOM 4869 C CA . TRP B 1 282 ? 24.766 13.969 -0.675 1 54 282 TRP B CA 1
ATOM 4870 C C . TRP B 1 282 ? 24.391 14.742 0.583 1 54 282 TRP B C 1
ATOM 4872 O O . TRP B 1 282 ? 25.219 15.445 1.16 1 54 282 TRP B O 1
ATOM 4882 N N . GLU B 1 283 ? 23.109 14.484 0.969 1 57 283 GLU B N 1
ATOM 4883 C CA . GLU B 1 283 ? 22.719 15.18 2.186 1 57 283 GLU B CA 1
ATOM 4884 C C . GLU B 1 283 ? 23.422 14.617 3.41 1 57 283 GLU B C 1
ATOM 4886 O O . GLU B 1 283 ? 23.828 15.367 4.301 1 57 283 GLU B O 1
ATOM 4891 N N . ALA B 1 284 ? 23.5 13.273 3.371 1 58.25 284 ALA B N 1
ATOM 4892 C CA . ALA B 1 284 ? 24.266 12.672 4.457 1 58.25 284 ALA B CA 1
ATOM 4893 C C . ALA B 1 284 ? 25.703 13.156 4.445 1 58.25 284 ALA B C 1
ATOM 4895 O O . ALA B 1 284 ? 26.266 13.484 5.492 1 58.25 284 ALA B O 1
ATOM 4896 N N . LEU B 1 285 ? 26.172 13.18 3.232 1 56.78 285 LEU B N 1
ATOM 4897 C CA . LEU B 1 285 ? 27.547 13.656 3.086 1 56.78 285 LEU B CA 1
ATOM 4898 C C . LEU B 1 285 ? 27.641 15.133 3.457 1 56.78 285 LEU B C 1
ATOM 4900 O O . LEU B 1 285 ? 28.609 15.555 4.086 1 56.78 285 LEU B O 1
ATOM 4904 N N . ARG B 1 286 ? 26.547 15.742 3.088 1 59.41 286 ARG B N 1
ATOM 4905 C CA . ARG B 1 286 ? 26.531 17.172 3.422 1 59.41 286 ARG B CA 1
ATOM 4906 C C . ARG B 1 286 ? 26.406 17.375 4.926 1 59.41 286 ARG B C 1
ATOM 4908 O O . ARG B 1 286 ? 27.062 18.25 5.5 1 59.41 286 ARG B O 1
ATOM 4915 N N . ARG B 1 287 ? 25.516 16.578 5.492 1 61.19 287 ARG B N 1
ATOM 4916 C CA . ARG B 1 287 ? 25.344 16.703 6.934 1 61.19 287 ARG B CA 1
ATOM 4917 C C . ARG B 1 287 ? 26.609 16.328 7.684 1 61.19 287 ARG B C 1
ATOM 4919 O O . ARG B 1 287 ? 27 17 8.641 1 61.19 287 ARG B O 1
ATOM 4926 N N . VAL B 1 288 ? 27.156 15.188 7.242 1 61.19 288 VAL B N 1
ATOM 4927 C CA . VAL B 1 288 ? 28.406 14.773 7.863 1 61.19 288 VAL B CA 1
ATOM 4928 C C . VAL B 1 288 ? 29.484 15.836 7.633 1 61.19 288 VAL B C 1
ATOM 4930 O O . VAL B 1 288 ? 30.234 16.172 8.547 1 61.19 288 VAL B O 1
ATOM 4933 N N . ARG B 1 289 ? 29.406 16.344 6.461 1 61.22 289 ARG B N 1
ATOM 4934 C CA . ARG B 1 289 ? 30.375 17.391 6.141 1 61.22 289 ARG B CA 1
ATOM 4935 C C . ARG B 1 289 ? 30.078 18.672 6.934 1 61.22 289 ARG B C 1
ATOM 4937 O O . ARG B 1 289 ? 31 19.328 7.414 1 61.22 289 ARG B O 1
ATOM 4944 N N . ALA B 1 290 ? 28.797 18.875 7.035 1 65.5 290 ALA B N 1
ATOM 4945 C CA . ALA B 1 290 ? 28.422 20.062 7.805 1 65.5 290 ALA B CA 1
ATOM 4946 C C . ALA B 1 290 ? 28.766 19.891 9.281 1 65.5 290 ALA B C 1
ATOM 4948 O O . ALA B 1 290 ? 29.266 20.812 9.922 1 65.5 290 ALA B O 1
ATOM 4949 N N . ARG B 1 291 ? 28.484 18.766 9.781 1 68.62 291 ARG B N 1
ATOM 4950 C CA . ARG B 1 291 ? 28.844 18.469 11.164 1 68.62 291 ARG B CA 1
ATOM 4951 C C . ARG B 1 291 ? 30.359 18.531 11.367 1 68.62 291 ARG B C 1
ATOM 4953 O O . ARG B 1 291 ? 30.828 19.031 12.391 1 68.62 291 ARG B O 1
ATOM 4960 N N . ARG B 1 292 ? 31 17.922 10.391 1 66.94 292 ARG B N 1
ATOM 4961 C CA . ARG B 1 292 ? 32.438 18 10.438 1 66.94 292 ARG B CA 1
ATOM 4962 C C . ARG B 1 292 ? 32.938 19.453 10.359 1 66.94 292 ARG B C 1
ATOM 4964 O O . ARG B 1 292 ? 33.844 19.844 11.078 1 66.94 292 ARG B O 1
ATOM 4971 N N . ARG B 1 293 ? 32.312 20.156 9.516 1 72.25 293 ARG B N 1
ATOM 4972 C CA . ARG B 1 293 ? 32.656 21.562 9.383 1 72.25 293 ARG B CA 1
ATOM 4973 C C . ARG B 1 293 ? 32.344 22.328 10.664 1 72.25 293 ARG B C 1
ATOM 4975 O O . ARG B 1 293 ? 33.125 23.172 11.094 1 72.25 293 ARG B O 1
ATOM 4982 N N . LEU B 1 294 ? 31.234 22.016 11.258 1 77 294 LEU B N 1
ATOM 4983 C CA . LEU B 1 294 ? 30.875 22.688 12.5 1 77 294 LEU B CA 1
ATOM 4984 C C . LEU B 1 294 ? 31.828 22.281 13.625 1 77 294 LEU B C 1
ATOM 4986 O O . LEU B 1 294 ? 32.219 23.125 14.445 1 77 294 LEU B O 1
ATOM 4990 N N . ARG B 1 295 ? 32.156 21.031 13.617 1 77.25 295 ARG B N 1
ATOM 4991 C CA . ARG B 1 295 ? 33.125 20.578 14.602 1 77.25 295 ARG B CA 1
ATOM 4992 C C . ARG B 1 295 ? 34.469 21.266 14.406 1 77.25 295 ARG B C 1
ATOM 4994 O O . ARG B 1 295 ? 35.125 21.656 15.383 1 77.25 295 ARG B O 1
ATOM 5001 N N . TYR B 1 296 ? 34.844 21.391 13.164 1 78.38 296 TYR B N 1
ATOM 5002 C CA . TYR B 1 296 ? 36.094 22.109 12.828 1 78.38 296 TYR B CA 1
ATOM 5003 C C . TYR B 1 296 ? 36.031 23.547 13.289 1 78.38 296 TYR B C 1
ATOM 5005 O O . TYR B 1 296 ? 36.969 24.047 13.922 1 78.38 296 TYR B O 1
ATOM 5013 N N . GLN B 1 297 ? 34.906 24.078 13.031 1 80.5 297 GLN B N 1
ATOM 5014 C CA . GLN B 1 297 ? 34.75 25.484 13.383 1 80.5 297 GLN B CA 1
ATOM 5015 C C . GLN B 1 297 ? 34.688 25.672 14.891 1 80.5 297 GLN B C 1
ATOM 5017 O O . GLN B 1 297 ? 35.25 26.641 15.43 1 80.5 297 GLN B O 1
ATOM 5022 N N . GLN B 1 298 ? 34.062 24.797 15.531 1 84.19 298 GLN B N 1
ATOM 5023 C CA . GLN B 1 298 ? 33.938 24.891 16.984 1 84.19 298 GLN B CA 1
ATOM 5024 C C . GLN B 1 298 ? 35.281 24.719 17.672 1 84.19 298 GLN B C 1
ATOM 5026 O O . GLN B 1 298 ? 35.625 25.453 18.609 1 84.19 298 GLN B O 1
ATOM 5031 N N . VAL B 1 299 ? 36.062 23.797 17.203 1 84.75 299 VAL B N 1
ATOM 5032 C CA . VAL B 1 299 ? 37.375 23.562 17.797 1 84.75 299 VAL B CA 1
ATOM 5033 C C . VAL B 1 299 ? 38.312 24.734 17.5 1 84.75 299 VAL B C 1
ATOM 5035 O O . VAL B 1 299 ? 39.062 25.188 18.359 1 84.75 299 VAL B O 1
ATOM 5038 N N . LEU B 1 300 ? 38.188 25.25 16.344 1 85.06 300 LEU B N 1
ATOM 5039 C CA . LEU B 1 300 ? 39 26.391 15.945 1 85.06 300 LEU B CA 1
ATOM 5040 C C . LEU B 1 300 ? 38.625 27.625 16.766 1 85.06 300 LEU B C 1
ATOM 5042 O O . LEU B 1 300 ? 39.5 28.359 17.219 1 85.06 300 LEU B O 1
ATOM 5046 N N . THR B 1 301 ? 37.375 27.781 16.953 1 85.06 301 THR B N 1
ATOM 5047 C CA . THR B 1 301 ? 36.906 28.938 17.703 1 85.06 301 THR B CA 1
ATOM 5048 C C . THR B 1 301 ? 37.25 28.781 19.188 1 85.06 301 THR B C 1
ATOM 5050 O O . THR B 1 301 ? 37.562 29.766 19.859 1 85.06 301 THR B O 1
ATOM 5053 N N . THR B 1 302 ? 37.219 27.562 19.656 1 85.12 302 THR B N 1
ATOM 5054 C CA . THR B 1 302 ? 37.625 27.312 21.031 1 85.12 302 THR B CA 1
ATOM 5055 C C . THR B 1 302 ? 39.094 27.625 21.234 1 85.12 302 THR B C 1
ATOM 5057 O O . THR B 1 302 ? 39.469 28.234 22.234 1 85.12 302 THR B O 1
ATOM 5060 N N . LEU B 1 303 ? 39.906 27.219 20.328 1 84.94 303 LEU B N 1
ATOM 5061 C CA . LEU B 1 303 ? 41.344 27.516 20.391 1 84.94 303 LEU B CA 1
ATOM 5062 C C . LEU B 1 303 ? 41.594 29.016 20.328 1 84.94 303 LEU B C 1
ATOM 5064 O O . LEU B 1 303 ? 42.438 29.531 21.062 1 84.94 303 LEU B O 1
ATOM 5068 N N . TYR B 1 304 ? 40.781 29.656 19.547 1 85.69 304 TYR B N 1
ATOM 5069 C CA . TYR B 1 304 ? 40.906 31.109 19.422 1 85.69 304 TYR B CA 1
ATOM 5070 C C . TYR B 1 304 ? 40.438 31.812 20.688 1 85.69 304 TYR B C 1
ATOM 5072 O O . TYR B 1 304 ? 41.094 32.75 21.141 1 85.69 304 TYR B O 1
ATOM 5080 N N . ARG B 1 305 ? 39.406 31.375 21.203 1 84.5 305 ARG B N 1
ATOM 5081 C CA . ARG B 1 305 ? 38.875 31.984 22.422 1 84.5 305 ARG B CA 1
ATOM 5082 C C . ARG B 1 305 ? 39.844 31.781 23.578 1 84.5 305 ARG B C 1
ATOM 5084 O O . ARG B 1 305 ? 40.031 32.688 24.406 1 84.5 305 ARG B O 1
ATOM 5091 N N . LEU B 1 306 ? 40.5 30.656 23.578 1 82.81 306 LEU B N 1
ATOM 5092 C CA . LEU B 1 306 ? 41.5 30.391 24.594 1 82.81 306 LEU B CA 1
ATOM 5093 C C . LEU B 1 306 ? 42.719 31.297 24.406 1 82.81 306 LEU B C 1
ATOM 5095 O O . LEU B 1 306 ? 43.281 31.797 25.391 1 82.81 306 LEU B O 1
ATOM 5099 N N . ALA B 1 307 ? 43.062 31.547 23.219 1 83.06 307 ALA B N 1
ATOM 5100 C CA . ALA B 1 307 ? 44.188 32.438 22.906 1 83.06 307 ALA B CA 1
ATOM 5101 C C . ALA B 1 307 ? 43.875 33.875 23.281 1 83.06 307 ALA B C 1
ATOM 5103 O O . ALA B 1 307 ? 44.719 34.562 23.844 1 83.06 307 ALA B O 1
ATOM 5104 N N . VAL B 1 308 ? 42.656 34.188 23.047 1 82.12 308 VAL B N 1
ATOM 5105 C CA . VAL B 1 308 ? 42.219 35.562 23.328 1 82.12 308 VAL B CA 1
ATOM 5106 C C . VAL B 1 308 ? 42.094 35.75 24.844 1 82.12 308 VAL B C 1
ATOM 5108 O O . VAL B 1 308 ? 42.469 36.781 25.375 1 82.12 308 VAL B O 1
ATOM 5111 N N . HIS B 1 309 ? 41.625 34.781 25.5 1 83.62 309 HIS B N 1
ATOM 5112 C CA . HIS B 1 309 ? 41.438 34.844 26.938 1 83.62 309 HIS B CA 1
ATOM 5113 C C . HIS B 1 309 ? 42.75 34.938 27.672 1 83.62 309 HIS B C 1
ATOM 5115 O O . HIS B 1 309 ? 42.875 35.625 28.703 1 83.62 309 HIS B O 1
ATOM 5121 N N . HIS B 1 310 ? 43.75 34.312 27.156 1 81.12 310 HIS B N 1
ATOM 5122 C CA . HIS B 1 310 ? 45.062 34.344 27.797 1 81.12 310 HIS B CA 1
ATOM 5123 C C . HIS B 1 310 ? 45.969 35.375 27.172 1 81.12 310 HIS B C 1
ATOM 5125 O O . HIS B 1 310 ? 47.156 35.469 27.484 1 81.12 310 HIS B O 1
ATOM 5131 N N . ALA B 1 311 ? 45.344 36.188 26.281 1 81.19 311 ALA B N 1
ATOM 5132 C CA . ALA B 1 311 ? 46.062 37.281 25.609 1 81.19 311 ALA B CA 1
ATOM 5133 C C . ALA B 1 311 ? 47.344 36.781 24.969 1 81.19 311 ALA B C 1
ATOM 5135 O O . ALA B 1 311 ? 48.375 37.5 25 1 81.19 311 ALA B O 1
ATOM 5136 N N . ASP B 1 312 ? 47.312 35.531 24.609 1 79.88 312 ASP B N 1
ATOM 5137 C CA . ASP B 1 312 ? 48.469 34.906 23.938 1 79.88 312 ASP B CA 1
ATOM 5138 C C . ASP B 1 312 ? 48.031 34.281 22.609 1 79.88 312 ASP B C 1
ATOM 5140 O O . ASP B 1 312 ? 47.312 33.25 22.609 1 79.88 312 ASP B O 1
ATOM 5144 N N . PRO B 1 313 ? 48.375 34.906 21.531 1 76.75 313 PRO B N 1
ATOM 5145 C CA . PRO B 1 313 ? 47.969 34.375 20.234 1 76.75 313 PRO B CA 1
ATOM 5146 C C . PRO B 1 313 ? 48.531 32.969 19.969 1 76.75 313 PRO B C 1
ATOM 5148 O O . PRO B 1 313 ? 47.969 32.219 19.172 1 76.75 313 PRO B O 1
ATOM 5151 N N . VAL B 1 314 ? 49.562 32.75 20.609 1 77.5 314 VAL B N 1
ATOM 5152 C CA . VAL B 1 314 ? 50.219 31.438 20.453 1 77.5 314 VAL B CA 1
ATOM 5153 C C . VAL B 1 314 ? 50 30.594 21.703 1 77.5 314 VAL B C 1
ATOM 5155 O O . VAL B 1 314 ? 50.875 29.844 22.109 1 77.5 314 VAL B O 1
ATOM 5158 N N . TYR B 1 315 ? 48.812 30.688 22.141 1 80.25 315 TYR B N 1
ATOM 5159 C CA . TYR B 1 315 ? 48.469 29.906 23.328 1 80.25 315 TYR B CA 1
ATOM 5160 C C . TYR B 1 315 ? 48.531 28.406 23.016 1 80.25 315 TYR B C 1
ATOM 5162 O O . TYR B 1 315 ? 47.969 27.969 22.016 1 80.25 315 TYR B O 1
ATOM 5170 N N . ARG B 1 316 ? 49.281 27.734 23.828 1 81.19 316 ARG B N 1
ATOM 5171 C CA . ARG B 1 316 ? 49.469 26.297 23.672 1 81.19 316 ARG B CA 1
ATOM 5172 C C . ARG B 1 316 ? 48.375 25.531 24.438 1 81.19 316 ARG B C 1
ATOM 5174 O O . ARG B 1 316 ? 48.375 25.516 25.672 1 81.19 316 ARG B O 1
ATOM 5181 N N . SER B 1 317 ? 47.438 24.984 23.625 1 82.62 317 SER B N 1
ATOM 5182 C CA . SER B 1 317 ? 46.312 24.266 24.234 1 82.62 317 SER B CA 1
ATOM 5183 C C . SER B 1 317 ? 46.594 22.766 24.297 1 82.62 317 SER B C 1
ATOM 5185 O O . SER B 1 317 ? 47.125 22.188 23.328 1 82.62 317 SER B O 1
ATOM 5187 N N . GLU B 1 318 ? 46.344 22.234 25.484 1 80.62 318 GLU B N 1
ATOM 5188 C CA . GLU B 1 318 ? 46.531 20.812 25.688 1 80.62 318 GLU B CA 1
ATOM 5189 C C . GLU B 1 318 ? 45.406 20 25.078 1 80.62 318 GLU B C 1
ATOM 5191 O O . GLU B 1 318 ? 44.25 20.453 25.094 1 80.62 318 GLU B O 1
ATOM 5196 N N . GLN B 1 319 ? 45.781 18.906 24.406 1 80.88 319 GLN B N 1
ATOM 5197 C CA . GLN B 1 319 ? 44.812 18 23.797 1 80.88 319 GLN B CA 1
ATOM 5198 C C . GLN B 1 319 ? 43.75 17.594 24.812 1 80.88 319 GLN B C 1
ATOM 5200 O O . GLN B 1 319 ? 42.562 17.547 24.5 1 80.88 319 GLN B O 1
ATOM 5205 N N . GLY B 1 320 ? 44.188 17.281 26 1 78 320 GLY B N 1
ATOM 5206 C CA . GLY B 1 320 ? 43.281 16.844 27.047 1 78 320 GLY B CA 1
ATOM 5207 C C . GLY B 1 320 ? 42.25 17.891 27.406 1 78 320 GLY B C 1
ATOM 5208 O O . GLY B 1 320 ? 41.094 17.562 27.625 1 78 320 GLY B O 1
ATOM 5209 N N . MET B 1 321 ? 42.656 19.172 27.469 1 78.12 321 MET B N 1
ATOM 5210 C CA . MET B 1 321 ? 41.75 20.281 27.812 1 78.12 321 MET B CA 1
ATOM 5211 C C . MET B 1 321 ? 40.688 20.469 26.734 1 78.12 321 MET B C 1
ATOM 5213 O O . MET B 1 321 ? 39.531 20.688 27.047 1 78.12 321 MET B O 1
ATOM 5217 N N . LEU B 1 322 ? 41.094 20.312 25.5 1 81.56 322 LEU B N 1
ATOM 5218 C CA . LEU B 1 322 ? 40.188 20.469 24.391 1 81.56 322 LEU B CA 1
ATOM 5219 C C . LEU B 1 322 ? 39.188 19.328 24.328 1 81.56 322 LEU B C 1
ATOM 5221 O O . LEU B 1 322 ? 38 19.531 24.062 1 81.56 322 LEU B O 1
ATOM 5225 N N . ASP B 1 323 ? 39.688 18.172 24.641 1 81.56 323 ASP B N 1
ATOM 5226 C CA . ASP B 1 323 ? 38.812 17 24.672 1 81.56 323 ASP B CA 1
ATOM 5227 C C . ASP B 1 323 ? 37.75 17.125 25.781 1 81.56 323 ASP B C 1
ATOM 5229 O O . ASP B 1 323 ? 36.594 16.734 25.578 1 81.56 323 ASP B O 1
ATOM 5233 N N . THR B 1 324 ? 38.188 17.672 26.875 1 74.81 324 THR B N 1
ATOM 5234 C CA . THR B 1 324 ? 37.281 17.859 28.016 1 74.81 324 THR B CA 1
ATOM 5235 C C . THR B 1 324 ? 36.25 18.938 27.703 1 74.81 324 THR B C 1
ATOM 5237 O O . THR B 1 324 ? 35.062 18.797 28.062 1 74.81 324 THR B O 1
ATOM 5240 N N . TYR B 1 325 ? 36.688 19.953 27.016 1 74.38 325 TYR B N 1
ATOM 5241 C CA . TYR B 1 325 ? 35.812 21.078 26.688 1 74.38 325 TYR B CA 1
ATOM 5242 C C . TYR B 1 325 ? 34.75 20.656 25.703 1 74.38 325 TYR B C 1
ATOM 5244 O O . TYR B 1 325 ? 33.594 21.062 25.828 1 74.38 325 TYR B O 1
ATOM 5252 N N . HIS B 1 326 ? 35.031 19.922 24.781 1 77.31 326 HIS B N 1
ATOM 5253 C CA . HIS B 1 326 ? 34.094 19.547 23.719 1 77.31 326 HIS B CA 1
ATOM 5254 C C . HIS B 1 326 ? 33.438 18.203 24.016 1 77.31 326 HIS B C 1
ATOM 5256 O O . HIS B 1 326 ? 32.469 17.812 23.359 1 77.31 326 HIS B O 1
ATOM 5262 N N . GLY B 1 327 ? 33.875 17.531 25.094 1 70.5 327 GLY B N 1
ATOM 5263 C CA . GLY B 1 327 ? 33.312 16.266 25.516 1 70.5 327 GLY B CA 1
ATOM 5264 C C . GLY B 1 327 ? 33.562 15.141 24.531 1 70.5 327 GLY B C 1
ATOM 5265 O O . GLY B 1 327 ? 32.875 14.125 24.562 1 70.5 327 GLY B O 1
ATOM 5266 N N . LEU B 1 328 ? 34.312 15.422 23.516 1 71.25 328 LEU B N 1
ATOM 5267 C CA . LEU B 1 328 ? 34.625 14.43 22.5 1 71.25 328 LEU B CA 1
ATOM 5268 C C . LEU B 1 328 ? 36.125 14.453 22.141 1 71.25 328 LEU B C 1
ATOM 5270 O O . LEU B 1 328 ? 36.812 15.406 22.484 1 71.25 328 LEU B O 1
ATOM 5274 N N . ARG B 1 329 ? 36.594 13.289 21.531 1 74.31 329 ARG B N 1
ATOM 5275 C CA . ARG B 1 329 ? 37.969 13.219 21.078 1 74.31 329 ARG B CA 1
ATOM 5276 C C . ARG B 1 329 ? 38.219 14.141 19.906 1 74.31 329 ARG B C 1
ATOM 5278 O O . ARG B 1 329 ? 37.656 13.953 18.828 1 74.31 329 ARG B O 1
ATOM 5285 N N . THR B 1 330 ? 38.906 15.195 20.078 1 79.19 330 THR B N 1
ATOM 5286 C CA . THR B 1 330 ? 39.125 16.219 19.062 1 79.19 330 THR B CA 1
ATOM 5287 C C . THR B 1 330 ? 40.438 15.977 18.328 1 79.19 330 THR B C 1
ATOM 5289 O O . THR B 1 330 ? 40.875 16.812 17.531 1 79.19 330 THR B O 1
ATOM 5292 N N . ARG B 1 331 ? 41.062 14.852 18.609 1 81.44 331 ARG B N 1
ATOM 5293 C CA . ARG B 1 331 ? 42.375 14.602 18 1 81.44 331 ARG B CA 1
ATOM 5294 C C . ARG B 1 331 ? 42.281 14.5 16.484 1 81.44 331 ARG B C 1
ATOM 5296 O O . ARG B 1 331 ? 43.125 15.023 15.766 1 81.44 331 ARG B O 1
ATOM 5303 N N . ALA B 1 332 ? 41.219 13.883 16.078 1 83 332 ALA B N 1
ATOM 5304 C CA . ALA B 1 332 ? 41.062 13.711 14.641 1 83 332 ALA B CA 1
ATOM 5305 C C . ALA B 1 332 ? 40.812 15.047 13.953 1 83 332 ALA B C 1
ATOM 5307 O O . ALA B 1 332 ? 41.344 15.305 12.875 1 83 332 ALA B O 1
ATOM 5308 N N . VAL B 1 333 ? 40.062 15.852 14.57 1 84.88 333 VAL B N 1
ATOM 5309 C CA . VAL B 1 333 ? 39.75 17.172 14.023 1 84.88 333 VAL B CA 1
ATOM 5310 C C . VAL B 1 333 ? 41 18.047 14.031 1 84.88 333 VAL B C 1
ATOM 5312 O O . VAL B 1 333 ? 41.25 18.75 13.062 1 84.88 333 VAL B O 1
ATOM 5315 N N . LEU B 1 334 ? 41.781 17.906 15.094 1 86.5 334 LEU B N 1
ATOM 5316 C CA . LEU B 1 334 ? 43 18.719 15.219 1 86.5 334 LEU B CA 1
ATOM 5317 C C . LEU B 1 334 ? 44.062 18.266 14.219 1 86.5 334 LEU B C 1
ATOM 5319 O O . LEU B 1 334 ? 44.781 19.094 13.648 1 86.5 334 LEU B O 1
ATOM 5323 N N . SER B 1 335 ? 44.062 16.984 13.977 1 86.06 335 SER B N 1
ATOM 5324 C CA . SER B 1 335 ? 45 16.484 12.977 1 86.06 335 SER B CA 1
ATOM 5325 C C . SER B 1 335 ? 44.625 16.969 11.578 1 86.06 335 SER B C 1
ATOM 5327 O O . SER B 1 335 ? 45.5 17.297 10.781 1 86.06 335 SER B O 1
ATOM 5329 N N . GLN B 1 336 ? 43.375 17.078 11.352 1 86.38 336 GLN B N 1
ATOM 5330 C CA . GLN B 1 336 ? 42.906 17.578 10.062 1 86.38 336 GLN B CA 1
ATOM 5331 C C . GLN B 1 336 ? 43.156 19.078 9.922 1 86.38 336 GLN B C 1
ATOM 5333 O O . GLN B 1 336 ? 43.531 19.547 8.852 1 86.38 336 GLN B O 1
ATOM 5338 N N . LEU B 1 337 ? 43.031 19.812 11 1 86.75 337 LEU B N 1
ATOM 5339 C CA . LEU B 1 337 ? 43.312 21.234 11 1 86.75 337 LEU B CA 1
ATOM 5340 C C . LEU B 1 337 ? 44.812 21.5 10.812 1 86.75 337 LEU B C 1
ATOM 5342 O O . LEU B 1 337 ? 45.188 22.469 10.172 1 86.75 337 LEU B O 1
ATOM 5346 N N . GLU B 1 338 ? 45.531 20.578 11.375 1 87.5 338 GLU B N 1
ATOM 5347 C CA . GLU B 1 338 ? 46.969 20.672 11.195 1 87.5 338 GLU B CA 1
ATOM 5348 C C . GLU B 1 338 ? 47.375 20.469 9.742 1 87.5 338 GLU B C 1
ATOM 5350 O O . GLU B 1 338 ? 48.219 21.188 9.211 1 87.5 338 GLU B O 1
ATOM 5355 N N . ARG B 1 339 ? 46.625 19.547 9.164 1 86.69 339 ARG B N 1
ATOM 5356 C CA . ARG B 1 339 ? 46.906 19.281 7.754 1 86.69 339 ARG B CA 1
ATOM 5357 C C . ARG B 1 339 ? 46.531 20.469 6.875 1 86.69 339 ARG B C 1
ATOM 5359 O O . ARG B 1 339 ? 47.156 20.703 5.848 1 86.69 339 ARG B O 1
ATOM 5366 N N . ARG B 1 340 ? 45.531 21.234 7.32 1 86.31 340 ARG B N 1
ATOM 5367 C CA . ARG B 1 340 ? 45.094 22.406 6.574 1 86.31 340 ARG B CA 1
ATOM 5368 C C . ARG B 1 340 ? 45.906 23.625 6.93 1 86.31 340 ARG B C 1
ATOM 5370 O O . ARG B 1 340 ? 45.688 24.719 6.391 1 86.31 340 ARG B O 1
ATOM 5377 N N . GLY B 1 341 ? 46.812 23.469 7.875 1 86.06 341 GLY B N 1
ATOM 5378 C CA . GLY B 1 341 ? 47.75 24.531 8.25 1 86.06 341 GLY B CA 1
ATOM 5379 C C . GLY B 1 341 ? 47.156 25.531 9.227 1 86.06 341 GLY B C 1
ATOM 5380 O O . GLY B 1 341 ? 47.656 26.641 9.383 1 86.06 341 GLY B O 1
ATOM 5381 N N . LEU B 1 342 ? 46.125 25.172 9.914 1 88.06 342 LEU B N 1
ATOM 5382 C CA . LEU B 1 342 ? 45.469 26.125 10.789 1 88.06 342 LEU B CA 1
ATOM 5383 C C . LEU B 1 342 ? 45.938 26 12.227 1 88.06 342 LEU B C 1
ATOM 5385 O O . LEU B 1 342 ? 45.875 26.938 13.008 1 88.06 342 LEU B O 1
ATOM 5389 N N . VAL B 1 343 ? 46.406 24.75 12.578 1 87.44 343 VAL B N 1
ATOM 5390 C CA . VAL B 1 343 ? 46.969 24.5 13.898 1 87.44 343 VAL B CA 1
ATOM 5391 C C . VAL B 1 343 ? 48.312 23.781 13.766 1 87.44 343 VAL B C 1
ATOM 5393 O O . VAL B 1 343 ? 48.562 23.125 12.758 1 87.44 343 VAL B O 1
ATOM 5396 N N . GLU B 1 344 ? 49.156 24.031 14.648 1 89.06 344 GLU B N 1
ATOM 5397 C CA . GLU B 1 344 ? 50.469 23.375 14.641 1 89.06 344 GLU B CA 1
ATOM 5398 C C . GLU B 1 344 ? 50.75 22.688 15.969 1 89.06 344 GLU B C 1
ATOM 5400 O O . GLU B 1 344 ? 50.375 23.188 17.031 1 89.06 344 GLU B O 1
ATOM 5405 N N . TRP B 1 345 ? 51.25 21.547 15.812 1 84.69 345 TRP B N 1
ATOM 5406 C CA . TRP B 1 345 ? 51.688 20.766 16.953 1 84.69 345 TRP B CA 1
ATOM 5407 C C . TRP B 1 345 ? 53.125 21.141 17.359 1 84.69 345 TRP B C 1
ATOM 5409 O O . TRP B 1 345 ? 54.062 20.781 16.656 1 84.69 345 TRP B O 1
ATOM 5419 N N . GLN B 1 346 ? 53.25 22.062 18.359 1 81.12 346 GLN B N 1
ATOM 5420 C CA . GLN B 1 346 ? 54.562 22.594 18.719 1 81.12 346 GLN B CA 1
ATOM 5421 C C . GLN B 1 346 ? 55.031 22.047 20.078 1 81.12 346 GLN B C 1
ATOM 5423 O O . GLN B 1 346 ? 54.188 21.75 20.938 1 81.12 346 GLN B O 1
ATOM 5428 N N . ALA B 1 347 ? 56.344 21.938 20.188 1 78.75 347 ALA B N 1
ATOM 5429 C CA . ALA B 1 347 ? 56.969 21.516 21.438 1 78.75 347 ALA B CA 1
ATOM 5430 C C . ALA B 1 347 ? 56.906 22.609 22.5 1 78.75 347 ALA B C 1
ATOM 5432 O O . ALA B 1 347 ? 57.031 23.797 22.172 1 78.75 347 ALA B O 1
ATOM 5433 N N . SER B 1 348 ? 56.469 22.297 23.656 1 74.25 348 SER B N 1
ATOM 5434 C CA . SER B 1 348 ? 56.438 23.25 24.766 1 74.25 348 SER B CA 1
ATOM 5435 C C . SER B 1 348 ? 57.844 23.641 25.203 1 74.25 348 SER B C 1
ATOM 5437 O O . SER B 1 348 ? 58.75 22.812 25.172 1 74.25 348 SER B O 1
ATOM 5439 N N . PRO B 1 349 ? 58.094 25 25.406 1 73.56 349 PRO B N 1
ATOM 5440 C CA . PRO B 1 349 ? 59.438 25.406 25.906 1 73.56 349 PRO B CA 1
ATOM 5441 C C . PRO B 1 349 ? 59.844 24.641 27.172 1 73.56 349 PRO B C 1
ATOM 5443 O O . PRO B 1 349 ? 59 24.172 27.922 1 73.56 349 PRO B O 1
ATOM 5446 N N . PRO B 1 350 ? 61.219 24.5 27.266 1 69.12 350 PRO B N 1
ATOM 5447 C CA . PRO B 1 350 ? 61.781 23.844 28.453 1 69.12 350 PRO B CA 1
ATOM 5448 C C . PRO B 1 350 ? 61.406 24.578 29.75 1 69.12 350 PRO B C 1
ATOM 5450 O O . PRO B 1 350 ? 61.438 25.812 29.781 1 69.12 350 PRO B O 1
ATOM 5453 N N . GLY B 1 351 ? 60.469 23.969 30.75 1 66.81 351 GLY B N 1
ATOM 5454 C CA . GLY B 1 351 ? 60.156 24.531 32.062 1 66.81 351 GLY B CA 1
ATOM 5455 C C . GLY B 1 351 ? 58.656 24.547 32.344 1 66.81 351 GLY B C 1
ATOM 5456 O O . GLY B 1 351 ? 58.25 24.844 33.469 1 66.81 351 GLY B O 1
ATOM 5457 N N . GLU B 1 352 ? 57.844 24.625 31.344 1 64.31 352 GLU B N 1
ATOM 5458 C CA . GLU B 1 352 ? 56.438 24.703 31.656 1 64.31 352 GLU B CA 1
ATOM 5459 C C . GLU B 1 352 ? 55.875 23.344 32.031 1 64.31 352 GLU B C 1
ATOM 5461 O O . GLU B 1 352 ? 56.188 22.328 31.406 1 64.31 352 GLU B O 1
ATOM 5466 N N . PRO B 1 353 ? 55.219 23.25 33.125 1 69.56 353 PRO B N 1
ATOM 5467 C CA . PRO B 1 353 ? 54.594 22 33.562 1 69.56 353 PRO B CA 1
ATOM 5468 C C . PRO B 1 353 ? 53.469 21.578 32.625 1 69.56 353 PRO B C 1
ATOM 5470 O O . PRO B 1 353 ? 52.75 22.422 32.094 1 69.56 353 PRO B O 1
ATOM 5473 N N . GLY B 1 354 ? 53.594 20.297 31.984 1 64.12 354 GLY B N 1
ATOM 5474 C CA . GLY B 1 354 ? 52.531 19.75 31.156 1 64.12 354 GLY B CA 1
ATOM 5475 C C . GLY B 1 354 ? 53.031 18.844 30.047 1 64.12 354 GLY B C 1
ATOM 5476 O O . GLY B 1 354 ? 54.188 18.453 30.031 1 64.12 354 GLY B O 1
ATOM 5477 N N . PRO B 1 355 ? 52.156 18.469 29.141 1 70.38 355 PRO B N 1
ATOM 5478 C CA . PRO B 1 355 ? 52.562 17.547 28.078 1 70.38 355 PRO B CA 1
ATOM 5479 C C . PRO B 1 355 ? 53.562 18.172 27.125 1 70.38 355 PRO B C 1
ATOM 5481 O O . PRO B 1 355 ? 53.656 19.406 27.016 1 70.38 355 PRO B O 1
ATOM 5484 N N . ALA B 1 356 ? 54.531 17.391 26.469 1 73.38 356 ALA B N 1
ATOM 5485 C CA . ALA B 1 356 ? 55.688 17.766 25.656 1 73.38 356 ALA B CA 1
ATOM 5486 C C . ALA B 1 356 ? 55.25 18.562 24.422 1 73.38 356 ALA B C 1
ATOM 5488 O O . ALA B 1 356 ? 56 19.406 23.938 1 73.38 356 ALA B O 1
ATOM 5489 N N . ARG B 1 357 ? 53.969 18.281 23.953 1 79.69 357 ARG B N 1
ATOM 5490 C CA . ARG B 1 357 ? 53.5 18.969 22.75 1 79.69 357 ARG B CA 1
ATOM 5491 C C . ARG B 1 357 ? 52.094 19.531 22.906 1 79.69 357 ARG B C 1
ATOM 5493 O O . ARG B 1 357 ? 51.281 18.922 23.609 1 79.69 357 ARG B O 1
ATOM 5500 N N . ARG B 1 358 ? 52.031 20.703 22.484 1 83.94 358 ARG B N 1
ATOM 5501 C CA . ARG B 1 358 ? 50.719 21.344 22.594 1 83.94 358 ARG B CA 1
ATOM 5502 C C . ARG B 1 358 ? 50.281 21.938 21.25 1 83.94 358 ARG B C 1
ATOM 5504 O O . ARG B 1 358 ? 51.094 22.094 20.344 1 83.94 358 ARG B O 1
ATOM 5511 N N . TRP B 1 359 ? 48.969 22.141 21.125 1 87.25 359 TRP B N 1
ATOM 5512 C CA . TRP B 1 359 ? 48.406 22.688 19.906 1 87.25 359 TRP B CA 1
ATOM 5513 C C . TRP B 1 359 ? 48.406 24.203 19.938 1 87.25 359 TRP B C 1
ATOM 5515 O O . TRP B 1 359 ? 48.031 24.812 20.938 1 87.25 359 TRP B O 1
ATOM 5525 N N . VAL B 1 360 ? 49.031 24.75 18.875 1 86.81 360 VAL B N 1
ATOM 5526 C CA . VAL B 1 360 ? 49.062 26.203 18.781 1 86.81 360 VAL B CA 1
ATOM 5527 C C . VAL B 1 360 ? 48.375 26.656 17.484 1 86.81 360 VAL B C 1
ATOM 5529 O O . VAL B 1 360 ? 48.438 25.953 16.469 1 86.81 360 VAL B O 1
ATOM 5532 N N . LEU B 1 361 ? 47.688 27.719 17.562 1 87.88 361 LEU B N 1
ATOM 5533 C CA . LEU B 1 361 ? 47 28.281 16.406 1 87.88 361 LEU B CA 1
ATOM 5534 C C . LEU B 1 361 ? 48.031 29 15.5 1 87.88 361 LEU B C 1
ATOM 5536 O O . LEU B 1 361 ? 48.875 29.734 15.984 1 87.88 361 LEU B O 1
ATOM 5540 N N . THR B 1 362 ? 47.938 28.75 14.227 1 88.44 362 THR B N 1
ATOM 5541 C CA . THR B 1 362 ? 48.781 29.484 13.266 1 88.44 362 THR B CA 1
ATOM 5542 C C . THR B 1 362 ? 48.125 30.812 12.891 1 88.44 362 THR B C 1
ATOM 5544 O O . THR B 1 362 ? 47 31.094 13.297 1 88.44 362 THR B O 1
ATOM 5547 N N . SER B 1 363 ? 48.875 31.594 12.172 1 88.25 363 SER B N 1
ATOM 5548 C CA . SER B 1 363 ? 48.344 32.875 11.711 1 88.25 363 SER B CA 1
ATOM 5549 C C . SER B 1 363 ? 47.156 32.656 10.805 1 88.25 363 SER B C 1
ATOM 5551 O O . SER B 1 363 ? 46.156 33.375 10.898 1 88.25 363 SER B O 1
ATOM 5553 N N . ALA B 1 364 ? 47.219 31.641 10.102 1 88.62 364 ALA B N 1
ATOM 5554 C CA . ALA B 1 364 ? 46.094 31.312 9.211 1 88.62 364 ALA B CA 1
ATOM 5555 C C . ALA B 1 364 ? 44.875 30.812 10 1 88.62 364 ALA B C 1
ATOM 5557 O O . ALA B 1 364 ? 43.75 31.109 9.633 1 88.62 364 ALA B O 1
ATOM 5558 N N . GLY B 1 365 ? 45.219 30.156 11 1 88.31 365 GLY B N 1
ATOM 5559 C CA . GLY B 1 365 ? 44.156 29.672 11.875 1 88.31 365 GLY B CA 1
ATOM 5560 C C . GLY B 1 365 ? 43.438 30.781 12.594 1 88.31 365 GLY B C 1
ATOM 5561 O O . GLY B 1 365 ? 42.219 30.719 12.742 1 88.31 365 GLY B O 1
ATOM 5562 N N . ILE B 1 366 ? 44.188 31.703 12.961 1 86.94 366 ILE B N 1
ATOM 5563 C CA . ILE B 1 366 ? 43.594 32.844 13.656 1 86.94 366 ILE B CA 1
ATOM 5564 C C . ILE B 1 366 ? 42.688 33.625 12.695 1 86.94 366 ILE B C 1
ATOM 5566 O O . ILE B 1 366 ? 41.562 34 13.062 1 86.94 366 ILE B O 1
ATOM 5570 N N . ASP B 1 367 ? 43.156 33.75 11.523 1 87.19 367 ASP B N 1
ATOM 5571 C CA . ASP B 1 367 ? 42.344 34.438 10.516 1 87.19 367 ASP B CA 1
ATOM 5572 C C . ASP B 1 367 ? 41.062 33.688 10.227 1 87.19 367 ASP B C 1
ATOM 5574 O O . ASP B 1 367 ? 40 34.312 10.117 1 87.19 367 ASP B O 1
ATOM 5578 N N . GLU B 1 368 ? 41.188 32.5 10.156 1 88 368 GLU B N 1
ATOM 5579 C CA . GLU B 1 368 ? 40 31.672 9.859 1 88 368 GLU B CA 1
ATOM 5580 C C . GLU B 1 368 ? 39.031 31.656 11.031 1 88 368 GLU B C 1
ATOM 5582 O O . GLU B 1 368 ? 37.812 31.703 10.836 1 88 368 GLU B O 1
ATOM 5587 N N . ALA B 1 369 ? 39.562 31.578 12.195 1 87.75 369 ALA B N 1
ATOM 5588 C CA . ALA B 1 369 ? 38.719 31.594 13.391 1 87.75 369 ALA B CA 1
ATOM 5589 C C . ALA B 1 369 ? 37.938 32.906 13.508 1 87.75 369 ALA B C 1
ATOM 5591 O O . ALA B 1 369 ? 36.781 32.938 13.859 1 87.75 369 ALA B O 1
ATOM 5592 N N . GLU B 1 370 ? 38.625 33.938 13.172 1 84.94 370 GLU B N 1
ATOM 5593 C CA . GLU B 1 370 ? 38 35.25 13.195 1 84.94 370 GLU B CA 1
ATOM 5594 C C . GLU B 1 370 ? 36.906 35.375 12.133 1 84.94 370 GLU B C 1
ATOM 5596 O O . GLU B 1 370 ? 35.844 35.938 12.383 1 84.94 370 GLU B O 1
ATOM 5601 N N . ARG B 1 371 ? 37.156 34.75 11.102 1 85 371 ARG B N 1
ATOM 5602 C CA . ARG B 1 371 ? 36.188 34.75 10.031 1 85 371 ARG B CA 1
ATOM 5603 C C . ARG B 1 371 ? 34.938 33.969 10.438 1 85 371 ARG B C 1
ATOM 5605 O O . ARG B 1 371 ? 33.812 34.406 10.172 1 85 371 ARG B O 1
ATOM 5612 N N . VAL B 1 372 ? 35.156 32.875 11 1 82.56 372 VAL B N 1
ATOM 5613 C CA . VAL B 1 372 ? 34.062 32.031 11.438 1 82.56 372 VAL B CA 1
ATOM 5614 C C . VAL B 1 372 ? 33.25 32.75 12.516 1 82.56 372 VAL B C 1
ATOM 5616 O O . VAL B 1 372 ? 32 32.719 12.492 1 82.56 372 VAL B O 1
ATOM 5619 N N . LEU B 1 373 ? 33.938 33.406 13.461 1 79.12 373 LEU B N 1
ATOM 5620 C CA . LEU B 1 373 ? 33.281 34.125 14.547 1 79.12 373 LEU B CA 1
ATOM 5621 C C . LEU B 1 373 ? 32.531 35.344 14.016 1 79.12 373 LEU B C 1
ATOM 5623 O O . LEU B 1 373 ? 31.453 35.688 14.5 1 79.12 373 LEU B O 1
ATOM 5627 N N . ASP B 1 374 ? 33.125 35.875 13.008 1 76.88 374 ASP B N 1
ATOM 5628 C CA . ASP B 1 374 ? 32.438 37.031 12.367 1 76.88 374 ASP B CA 1
ATOM 5629 C C . ASP B 1 374 ? 31.188 36.594 11.641 1 76.88 374 ASP B C 1
ATOM 5631 O O . ASP B 1 374 ? 30.172 37.281 11.672 1 76.88 374 ASP B O 1
ATOM 5635 N N . ALA B 1 375 ? 31.266 35.438 11.117 1 72.88 375 ALA B N 1
ATOM 5636 C CA . ALA B 1 375 ? 30.125 34.906 10.406 1 72.88 375 ALA B CA 1
ATOM 5637 C C . ALA B 1 375 ? 29.016 34.469 11.375 1 72.88 375 ALA B C 1
ATOM 5639 O O . ALA B 1 375 ? 27.828 34.688 11.102 1 72.88 375 ALA B O 1
ATOM 5640 N N . LEU B 1 376 ? 29.375 33.844 12.461 1 65.88 376 LEU B N 1
ATOM 5641 C CA . LEU B 1 376 ? 28.438 33.406 13.484 1 65.88 376 LEU B CA 1
ATOM 5642 C C . LEU B 1 376 ? 27.875 34.594 14.25 1 65.88 376 LEU B C 1
ATOM 5644 O O . LEU B 1 376 ? 26.719 34.594 14.656 1 65.88 376 LEU B O 1
ATOM 5648 N N . GLY B 1 377 ? 28.688 35.531 14.68 1 58.41 377 GLY B N 1
ATOM 5649 C CA . GLY B 1 377 ? 28.266 36.781 15.32 1 58.41 377 GLY B CA 1
ATOM 5650 C C . GLY B 1 377 ? 27.344 37.594 14.453 1 58.41 377 GLY B C 1
ATOM 5651 O O . GLY B 1 377 ? 26.469 38.312 14.961 1 58.41 377 GLY B O 1
ATOM 5652 N N . ARG B 1 378 ? 27.484 37.625 13.219 1 55.69 378 ARG B N 1
ATOM 5653 C CA . ARG B 1 378 ? 26.547 38.312 12.32 1 55.69 378 ARG B CA 1
ATOM 5654 C C . ARG B 1 378 ? 25.219 37.562 12.258 1 55.69 378 ARG B C 1
ATOM 5656 O O . ARG B 1 378 ? 24.156 38.156 12.055 1 55.69 378 ARG B O 1
ATOM 5663 N N . GLU B 1 379 ? 25.172 36.281 12.352 1 51.03 379 GLU B N 1
ATOM 5664 C CA . GLU B 1 379 ? 23.906 35.531 12.391 1 51.03 379 GLU B CA 1
ATOM 5665 C C . GLU B 1 379 ? 23.172 35.812 13.703 1 51.03 379 GLU B C 1
ATOM 5667 O O . GLU B 1 379 ? 21.938 35.812 13.727 1 51.03 379 GLU B O 1
ATOM 5672 N N . ASP B 1 380 ? 23.734 35.969 14.875 1 45.78 380 ASP B N 1
ATOM 5673 C CA . ASP B 1 380 ? 23.109 36.281 16.156 1 45.78 380 ASP B CA 1
ATOM 5674 C C . ASP B 1 380 ? 22.812 37.781 16.25 1 45.78 380 ASP B C 1
ATOM 5676 O O . ASP B 1 380 ? 22.094 38.219 17.156 1 45.78 380 ASP B O 1
ATOM 5680 N N . ALA B 1 381 ? 23.344 38.75 15.523 1 41.78 381 ALA B N 1
ATOM 5681 C CA . ALA B 1 381 ? 22.891 40.125 15.461 1 41.78 381 ALA B CA 1
ATOM 5682 C C . ALA B 1 381 ? 21.688 40.281 14.516 1 41.78 381 ALA B C 1
ATOM 5684 O O . ALA B 1 381 ? 21.625 39.625 13.477 1 41.78 381 ALA B O 1
#

pLDDT: mean 81.38, std 10.91, range [41.41, 96.56]

Secondary structure (DSSP, 8-state):
--HHHHHTSHHHHHHHHHHHHHHHHHHHHHHHHHHTT-HHHHHHHHHHHHHHHHHHHHHHSS--HHHHHHHHHHHHHHHHHHHHHHHHHSS--HHHHHHHHHHHHHHHHHHHHHHHHHTT-GGGHHHHHHHH--GGG--HHHHHHHHHHHHHHHHHHHHTHHHHHHHHH-HHHHHHTT--HHHHHHHHHHHHHHHHHHHHTTT-TTTHHHHHHHHHHHHHHH-SSHHHHHHHHHHHHHHHHHHHHHHHHHSSS--HHHHHHHHHHHHHHHHHHH-TTT-HHHHHHHHHHHHHHHHHHHHHHHHHHHHHHTT-TT--B-HHHHHHHHTS--HHHHHHHHHTTSEEEEEPPTT-SS-SEEEEE-HHHHHHHHHHHHHHHHHH-/--HHHHHTSHHHHHHHHHHHHHHHHHHHHHHHHHHTT-HHHHHHHHHHHHHHHHHHHHHHSS--HHHHHHHHHHHHHHHHHHHHHHHHHSS--HHHHHHHHHHHHHHHHHHHHHHHHHTT-GGGHHHHHHHH--GGG--HHHHHHHHHHHHHHHHHHHHTHHHHHHHHH-HHHHHHTT--HHHHHHHHHHHHHHHHHHHHTTT-TTTHHHHHHHHHHHHHHH-SSHHHHHHHHHHHHHHHHHHHHHHHHHSSS--HHHHHHHHHHHHHHHHHHH-TTT-HHHHHHHHHHHHHHHHHHHHHHHHHHHHHHTT-TT--B-HHHHHHHHTS--HHHHHHHHHTTSEEEEEPPTT-SS-SEEEEE-HHHHHHHHHHHHHHHHHH-

Organism: NCBI:txid3151122

Radius of gyration: 33.29 Å; Cα contacts (8 Å, |Δi|>4): 1276; chains: 2; bounding box: 126×74×68 Å

InterPro domains:
  IPR001626 ABC transporter, TroCD-like [PF00950] (9-273)
  IPR001626 ABC transporter, TroCD-like [PTHR30477] (4-291)
  IPR037294 ABC transporter, BtuC-like [G3DSA:1.10.3470.10] (5-278)
  IPR037294 ABC transporter, BtuC-like [SSF81345] (12-262)

Solvent-accessible surface area (backbone atoms only — not comparable to full-atom values): 36194 Å² total; per-residue (Å²): 132,55,74,64,61,50,54,63,34,69,63,45,40,42,32,32,52,46,26,29,50,40,13,34,40,20,2,43,52,13,34,56,28,51,65,56,70,40,35,58,52,45,38,26,23,29,32,12,14,40,32,14,31,43,48,16,35,62,71,58,71,41,93,48,61,67,45,21,44,49,22,17,36,49,32,9,41,47,40,52,50,48,30,52,47,44,35,69,52,28,87,44,50,64,53,54,28,43,42,47,45,21,30,48,32,29,22,52,13,50,40,48,44,30,47,51,50,62,65,69,46,84,74,44,76,56,58,61,26,39,49,48,21,38,32,83,72,51,46,72,72,52,44,53,52,41,48,50,52,40,50,51,50,50,48,51,48,65,74,39,39,69,59,51,52,38,47,50,75,34,48,66,64,32,44,72,74,65,45,62,56,68,59,53,51,50,49,51,49,45,48,48,30,52,41,40,49,54,25,22,46,39,27,1,27,74,42,38,28,28,51,24,39,30,20,17,57,28,18,51,46,76,33,92,44,67,70,56,18,29,53,41,0,19,49,43,17,22,51,16,19,33,48,7,38,51,49,23,72,69,38,86,64,40,55,36,19,31,36,20,48,46,42,29,42,49,49,26,55,48,28,42,44,61,18,77,92,58,4,33,53,45,45,50,47,43,46,52,46,45,50,48,47,47,50,48,48,50,53,41,38,50,55,46,50,51,12,59,74,66,74,29,74,66,38,67,43,47,67,68,59,53,22,62,73,69,73,41,86,47,61,66,57,49,53,52,33,34,72,72,50,26,32,40,84,40,72,55,67,96,83,64,90,70,71,68,56,21,40,22,50,31,74,59,23,50,53,48,28,50,49,52,49,51,53,52,52,53,69,77,97,130,56,73,65,61,50,54,64,34,69,62,46,39,41,32,32,51,46,26,29,50,40,12,35,40,19,3,41,52,14,33,57,28,52,65,57,71,39,36,58,50,46,39,26,24,28,32,13,14,40,32,14,32,41,49,16,37,63,71,57,70,41,93,47,62,66,46,22,44,50,22,16,37,50,32,10,40,48,42,52,50,48,31,53,48,43,36,69,52,28,88,45,50,63,55,55,28,44,41,47,45,21,32,49,33,29,24,51,12,49,40,48,44,31,46,51,49,60,65,70,46,86,72,43,76,54,58,60,26,39,49,48,22,38,33,82,72,49,46,72,71,51,45,53,53,42,48,51,51,39,50,50,50,50,49,49,47,65,73,39,40,68,60,52,52,38,46,51,76,35,48,67,62,32,44,73,74,66,44,62,56,68,59,52,50,50,49,53,51,45,47,48,30,50,43,40,48,54,25,23,46,39,27,2,28,72,42,38,28,29,52,24,39,30,22,18,57,27,18,50,46,76,33,91,44,67,71,56,18,30,53,42,0,19,48,42,16,21,50,17,21,33,50,8,35,50,49,22,71,69,37,88,64,40,53,35,19,33,36,19,47,45,40,29,42,50,49,23,54,49,28,42,44,62,17,75,93,58,4,33,52,46,44,49,47,43,47,50,46,46,50,48,48,46,50,47,48,50,54,42,38,50,55,46,50,52,10,59,73,66,74,27,75,65,37,68,42,47,67,68,60,52,22,63,71,69,72,41,85,48,62,67,56,50,52,51,33,32,73,72,51,26,33,41,85,40,73,53,66,96,84,64,89,70,71,68,56,24,41,22,52,30,75,60,23,49,52,50,28,50,48,51,49,51,54,52,53,53,67,76,98

Sequence (762 aa):
MSVVELLSDYTIQNVVAGAALLGLVSGVLGTFAVLRQQSLLGDTMSHAALPGVCLGFIIAGTREIGSILLGALATGALAALVMLLLTRMSRLKTDAGLGITLSVFFAMGVVLLTHIQGMNNASQGGLDAFLFGQAAATLRSDLWIMGGITAVALALVAALWKEFKLVSFDPEFATSLGMPVAWLEVLLTVMVALAVVVGLQMVGVVLMAAMIIAPAVAARQWSRRLEDMVLLAALIGVAGGIFGALLSALSRGLATGPLIILSVSSVVLVSLTLAPERGFLWEALRRVRARRRLRYQQVLTTLYRLAVHHADPVYRSEQGMLDTYHGLRTRAVLSQLERRGLVEWQASPPGEPGPARRWVLTSAGIDEAERVLDALGREDAMSVVELLSDYTIQNVVAGAALLGLVSGVLGTFAVLRQQSLLGDTMSHAALPGVCLGFIIAGTREIGSILLGALATGALAALVMLLLTRMSRLKTDAGLGITLSVFFAMGVVLLTHIQGMNNASQGGLDAFLFGQAAATLRSDLWIMGGITAVALALVAALWKEFKLVSFDPEFATSLGMPVAWLEVLLTVMVALAVVVGLQMVGVVLMAAMIIAPAVAARQWSRRLEDMVLLAALIGVAGGIFGALLSALSRGLATGPLIILSVSSVVLVSLTLAPERGFLWEALRRVRARRRLRYQQVLTTLYRLAVHHADPVYRSEQGMLDTYHGLRTRAVLSQLERRGLVEWQASPPGEPGPARRWVLTSAGIDEAERVLDALGREDA